Protein AF-0000000082404971 (afdb_homodimer)

Sequence (442 aa):
MTGYSRSLIGLATALAGLAGYVDALGFITLGGPFVSFMSGNMTQASVAFADGVWSTARVAGGIIVLFLLGIALGTVVTHFTERYSVRTRKVTVLAVVAGLLAIGSVMSSLDVTPGAISAMALAMGAVNSVFQRDGEVTIGVTYMTGALVKMGQRLTGAFLGGPKWAWLQHFGMCAGLIAGAVVGALVHRWIGLHALWPASAFTVLLIAVAWRVSPPAPAQVMTGYSRSLIGLATALAGLAGYVDALGFITLGGPFVSFMSGNMTQASVAFADGVWSTARVAGGIIVLFLLGIALGTVVTHFTERYSVRTRKVTVLAVVAGLLAIGSVMSSLDVTPGAISAMALAMGAVNSVFQRDGEVTIGVTYMTGALVKMGQRLTGAFLGGPKWAWLQHFGMCAGLIAGAVVGALVHRWIGLHALWPASAFTVLLIAVAWRVSPPAPAQV

Radius of gyration: 21.01 Å; Cα contacts (8 Å, |Δi|>4): 842; chains: 2; bounding box: 58×61×46 Å

InterPro domains:
  IPR010699 Protein of unknown function DUF1275 [PF06912] (11-208)

Solvent-accessible surface area (backbone atoms only — not comparable to full-atom values): 20348 Å² total; per-residue (Å²): 127,95,69,73,54,70,62,55,52,49,51,45,18,51,45,9,13,50,37,20,18,54,21,24,44,35,21,66,76,66,70,63,43,44,38,41,36,45,44,48,20,41,39,50,18,21,36,24,50,60,70,67,39,54,70,58,18,49,52,25,48,48,39,49,52,36,18,40,52,11,24,32,52,19,43,52,53,41,60,75,28,58,89,48,20,68,18,54,30,33,32,51,37,35,48,51,27,22,46,30,26,43,52,13,22,52,27,33,74,70,70,34,56,70,55,18,51,48,23,43,8,23,22,48,19,17,54,50,38,48,44,45,55,97,86,34,68,76,55,79,42,53,36,47,32,49,36,48,52,51,19,27,34,30,49,47,35,26,76,73,73,44,63,80,64,70,20,50,65,32,46,45,30,50,51,22,18,34,52,19,3,26,50,24,30,48,43,27,72,73,54,39,65,55,43,32,45,60,53,20,54,51,34,51,52,46,28,57,49,43,52,69,72,32,59,66,50,75,73,84,120,127,96,69,73,53,70,61,54,51,49,51,46,18,50,45,9,13,49,38,20,18,54,20,24,44,36,21,65,75,67,70,62,43,45,38,41,36,46,43,48,19,41,37,50,19,21,37,23,49,59,70,67,39,56,69,60,17,48,51,25,48,49,36,50,52,36,19,40,51,10,24,32,51,20,43,52,53,40,61,75,28,57,88,50,22,68,19,54,30,33,30,51,35,35,49,52,26,22,47,28,25,42,51,13,22,51,26,34,74,71,70,34,56,71,54,18,51,48,22,42,8,22,21,48,19,16,52,51,39,46,43,45,53,94,86,35,68,76,53,79,43,51,35,45,33,50,34,49,50,51,19,26,36,31,47,47,36,25,78,74,73,44,64,78,64,69,21,50,66,31,46,44,28,51,49,23,19,34,52,20,4,26,52,25,31,49,42,27,72,73,54,38,66,55,43,32,44,60,52,18,53,50,34,52,53,47,28,56,51,42,52,69,71,34,59,66,50,75,72,84,119

pLDDT: mean 93.31, std 9.89, range [32.16, 98.88]

Structure (mmCIF, N/CA/C/O backbone):
data_AF-0000000082404971-model_v1
#
loop_
_entity.id
_entity.type
_entity.pdbx_description
1 polymer 'DUF1275 domain-containing protein'
#
loop_
_atom_site.group_PDB
_atom_site.id
_atom_site.type_symbol
_atom_site.label_atom_id
_atom_site.label_alt_id
_atom_site.label_comp_id
_atom_site.label_asym_id
_atom_site.label_entity_id
_atom_site.label_seq_id
_atom_site.pdbx_PDB_ins_code
_atom_site.Cartn_x
_atom_site.Cartn_y
_atom_site.Cartn_z
_atom_site.occupancy
_atom_site.B_iso_or_equiv
_atom_site.auth_seq_id
_atom_site.auth_comp_id
_atom_site.auth_asym_id
_atom_site.auth_atom_id
_atom_site.pdbx_PDB_model_num
ATOM 1 N N . MET A 1 1 ? -1.658 16.641 18.047 1 32.16 1 MET A N 1
ATOM 2 C CA . MET A 1 1 ? -2.072 15.555 17.156 1 32.16 1 MET A CA 1
ATOM 3 C C . MET A 1 1 ? -3.398 14.961 17.609 1 32.16 1 MET A C 1
ATOM 5 O O . MET A 1 1 ? -3.504 14.453 18.734 1 32.16 1 MET A O 1
ATOM 9 N N . THR A 1 2 ? -4.512 15.5 17.438 1 44.06 2 THR A N 1
ATOM 10 C CA . THR A 1 2 ? -5.883 15.188 17.828 1 44.06 2 THR A CA 1
ATOM 11 C C . THR A 1 2 ? -6.16 13.695 17.656 1 44.06 2 THR A C 1
ATOM 13 O O . THR A 1 2 ? -6.234 13.195 16.531 1 44.06 2 THR A O 1
ATOM 16 N N . GLY A 1 3 ? -5.535 12.688 18.531 1 56.88 3 GLY A N 1
ATOM 17 C CA . GLY A 1 3 ? -5.402 11.266 18.812 1 56.88 3 GLY A CA 1
ATOM 18 C C . GLY A 1 3 ? -6.727 10.523 18.766 1 56.88 3 GLY A C 1
ATOM 19 O O . GLY A 1 3 ? -7.734 11.008 19.281 1 56.88 3 GLY A O 1
ATOM 20 N N . TYR A 1 4 ? -6.895 9.75 17.703 1 65.44 4 TYR A N 1
ATOM 21 C CA . TYR A 1 4 ? -8.062 8.875 17.688 1 65.44 4 TYR A CA 1
ATOM 22 C C . TYR A 1 4 ? -8.211 8.141 19.016 1 65.44 4 TYR A C 1
ATOM 24 O O . TYR A 1 4 ? -7.211 7.828 19.672 1 65.44 4 TYR A O 1
ATOM 32 N N . SER A 1 5 ? -9.492 8.133 19.516 1 81.5 5 SER A N 1
ATOM 33 C CA . SER A 1 5 ? -9.789 7.324 20.688 1 81.5 5 SER A CA 1
ATOM 34 C C . SER A 1 5 ? -9.352 5.879 20.484 1 81.5 5 SER A C 1
ATOM 36 O O . SER A 1 5 ? -9.156 5.434 19.359 1 81.5 5 SER A O 1
ATOM 38 N N . ARG A 1 6 ? -9.016 5.27 21.516 1 86.94 6 ARG A N 1
ATOM 39 C CA . ARG A 1 6 ? -8.609 3.867 21.516 1 86.94 6 ARG A CA 1
ATOM 40 C C . ARG A 1 6 ? -9.633 3.01 20.781 1 86.94 6 ARG A C 1
ATOM 42 O O . ARG A 1 6 ? -9.273 2.057 20.078 1 86.94 6 ARG A O 1
ATOM 49 N N . SER A 1 7 ? -10.852 3.422 20.875 1 89.31 7 SER A N 1
ATOM 50 C CA . SER A 1 7 ? -11.922 2.66 20.25 1 89.31 7 SER A CA 1
ATOM 51 C C . SER A 1 7 ? -11.883 2.791 18.719 1 89.31 7 SER A C 1
ATOM 53 O O . SER A 1 7 ? -12.164 1.829 18 1 89.31 7 SER A O 1
ATOM 55 N N . LEU A 1 8 ? -11.5 3.928 18.219 1 89.38 8 LEU A N 1
ATOM 56 C CA . LEU A 1 8 ? -11.422 4.145 16.766 1 89.38 8 LEU A CA 1
ATOM 57 C C . LEU A 1 8 ? -10.227 3.404 16.172 1 89.38 8 LEU A C 1
ATOM 59 O O . LEU A 1 8 ? -10.305 2.879 15.062 1 89.38 8 LEU A O 1
ATOM 63 N N . ILE A 1 9 ? -9.195 3.293 16.984 1 91.56 9 ILE A N 1
ATOM 64 C CA . ILE A 1 9 ? -8.023 2.547 16.547 1 91.56 9 ILE A CA 1
ATOM 65 C C . ILE A 1 9 ? -8.344 1.056 16.5 1 91.56 9 ILE A C 1
ATOM 67 O O . ILE A 1 9 ? -7.879 0.341 15.617 1 91.56 9 ILE A O 1
ATOM 71 N N . GLY A 1 10 ? -9.133 0.661 17.484 1 94.81 10 GLY A N 1
ATOM 72 C CA . GLY A 1 10 ? -9.609 -0.712 17.453 1 94.81 10 GLY A CA 1
ATOM 73 C C . GLY A 1 10 ? -10.422 -1.039 16.219 1 94.81 10 GLY A C 1
ATOM 74 O O . GLY A 1 10 ? -10.25 -2.102 15.617 1 94.81 10 GLY A O 1
ATOM 75 N N . LEU A 1 11 ? -11.312 -0.12 15.867 1 95.44 11 LEU A N 1
ATOM 76 C CA . LEU A 1 11 ? -12.117 -0.294 14.664 1 95.44 11 LEU A CA 1
ATOM 77 C C . LEU A 1 11 ? -11.234 -0.338 13.422 1 95.44 11 LEU A C 1
ATOM 79 O O . LEU A 1 11 ? -11.445 -1.168 12.531 1 95.44 11 LEU A O 1
ATOM 83 N N . ALA A 1 12 ? -10.25 0.542 13.391 1 95.56 12 ALA A N 1
ATOM 84 C CA . ALA A 1 12 ? -9.312 0.569 12.266 1 95.56 12 ALA A CA 1
ATOM 85 C C . ALA A 1 12 ? -8.539 -0.743 12.164 1 95.56 12 ALA A C 1
ATOM 87 O O . ALA A 1 12 ? -8.359 -1.28 11.07 1 95.56 12 ALA A O 1
ATOM 88 N N . THR A 1 13 ? -8.109 -1.257 13.289 1 96.88 13 THR A N 1
ATOM 89 C CA . THR A 1 13 ? -7.375 -2.518 13.344 1 96.88 13 THR A CA 1
ATOM 90 C C . THR A 1 13 ? -8.258 -3.672 12.875 1 96.88 13 THR A C 1
ATOM 92 O O . THR A 1 13 ? -7.805 -4.539 12.117 1 96.88 13 THR A O 1
ATOM 95 N N . ALA A 1 14 ? -9.477 -3.662 13.297 1 97.75 14 ALA A N 1
ATOM 96 C CA . ALA A 1 14 ? -10.43 -4.691 12.875 1 97.75 14 ALA A CA 1
ATOM 97 C C . ALA A 1 14 ? -10.688 -4.617 11.375 1 97.75 14 ALA A C 1
ATOM 99 O O . ALA A 1 14 ? -10.812 -5.648 10.711 1 97.75 14 ALA A O 1
ATOM 100 N N . LEU A 1 15 ? -10.781 -3.438 10.852 1 97.81 15 LEU A N 1
ATOM 101 C CA . LEU A 1 15 ? -10.992 -3.254 9.422 1 97.81 15 LEU A CA 1
ATOM 102 C C . LEU A 1 15 ? -9.766 -3.699 8.633 1 97.81 15 LEU A C 1
ATOM 104 O O . LEU A 1 15 ? -9.898 -4.262 7.539 1 97.81 15 LEU A O 1
ATOM 108 N N . ALA A 1 16 ? -8.586 -3.436 9.164 1 97.44 16 ALA A N 1
ATOM 109 C CA . ALA A 1 16 ? -7.363 -3.961 8.555 1 97.44 16 ALA A CA 1
ATOM 110 C C . ALA A 1 16 ? -7.387 -5.488 8.516 1 97.44 16 ALA A C 1
ATOM 112 O O . ALA A 1 16 ? -6.949 -6.094 7.531 1 97.44 16 ALA A O 1
ATOM 113 N N . GLY A 1 17 ? -7.824 -6.051 9.609 1 98.25 17 GLY A N 1
ATOM 114 C CA . GLY A 1 17 ? -7.992 -7.496 9.648 1 98.25 17 GLY A CA 1
ATOM 115 C C . GLY A 1 17 ? -8.953 -8.008 8.594 1 98.25 17 GLY A C 1
ATOM 116 O O . GLY A 1 17 ? -8.703 -9.031 7.957 1 98.25 17 GLY A O 1
ATOM 117 N N . LEU A 1 18 ? -10.102 -7.316 8.461 1 98.56 18 LEU A N 1
ATOM 118 C CA . LEU A 1 18 ? -11.062 -7.664 7.418 1 98.56 18 LEU A CA 1
ATOM 119 C C . LEU A 1 18 ? -10.414 -7.605 6.039 1 98.56 18 LEU A C 1
ATOM 121 O O . LEU A 1 18 ? -10.633 -8.492 5.207 1 98.56 18 LEU A O 1
ATOM 125 N N . ALA A 1 19 ? -9.672 -6.531 5.789 1 98 19 ALA A N 1
ATOM 126 C CA . ALA A 1 19 ? -8.977 -6.375 4.512 1 98 19 ALA A CA 1
ATOM 127 C C . ALA A 1 19 ? -8.023 -7.539 4.266 1 98 19 ALA A C 1
ATOM 129 O O . ALA A 1 19 ? -7.969 -8.086 3.16 1 98 19 ALA A O 1
ATOM 130 N N . GLY A 1 20 ? -7.234 -7.922 5.309 1 98.06 20 GLY A N 1
ATOM 131 C CA . GLY A 1 20 ? -6.355 -9.07 5.195 1 98.06 20 GLY A CA 1
ATOM 132 C C . GLY A 1 20 ? -7.094 -10.367 4.918 1 98.06 20 GLY A C 1
ATOM 133 O O . GLY A 1 20 ? -6.68 -11.156 4.066 1 98.06 20 GLY A O 1
ATOM 134 N N . TYR A 1 21 ? -8.203 -10.562 5.641 1 98.62 21 TYR A N 1
ATOM 135 C CA . TYR A 1 21 ? -9.039 -11.75 5.48 1 98.62 21 TYR A CA 1
ATOM 136 C C . TYR A 1 21 ? -9.547 -11.867 4.047 1 98.62 21 TYR A C 1
ATOM 138 O O . TYR A 1 21 ? -9.383 -12.914 3.41 1 98.62 21 TYR A O 1
ATOM 146 N N . VAL A 1 22 ? -10.125 -10.828 3.547 1 98.56 22 VAL A N 1
ATOM 147 C CA . VAL A 1 22 ? -10.727 -10.82 2.215 1 98.56 22 VAL A CA 1
ATOM 148 C C . VAL A 1 22 ? -9.633 -10.914 1.155 1 98.56 22 VAL A C 1
ATOM 150 O O . VAL A 1 22 ? -9.812 -11.57 0.126 1 98.56 22 VAL A O 1
ATOM 153 N N . ASP A 1 23 ? -8.539 -10.281 1.446 1 98.06 23 ASP A N 1
ATOM 154 C CA . ASP A 1 23 ? -7.438 -10.32 0.488 1 98.06 23 ASP A CA 1
ATOM 155 C C . ASP A 1 23 ? -6.879 -11.734 0.348 1 98.06 23 ASP A C 1
ATOM 157 O O . ASP A 1 23 ? -6.527 -12.164 -0.753 1 98.06 23 ASP A O 1
ATOM 161 N N . ALA A 1 24 ? -6.703 -12.43 1.451 1 98.06 24 ALA A N 1
ATOM 162 C CA . ALA A 1 24 ? -6.238 -13.812 1.411 1 98.06 24 ALA A CA 1
ATOM 163 C C . ALA A 1 24 ? -7.164 -14.672 0.556 1 98.06 24 ALA A C 1
ATOM 165 O O . ALA A 1 24 ? -6.695 -15.516 -0.218 1 98.06 24 ALA A O 1
ATOM 166 N N . LEU A 1 25 ? -8.492 -14.484 0.701 1 98.31 25 LEU A N 1
ATOM 167 C CA . LEU A 1 25 ? -9.461 -15.227 -0.104 1 98.31 25 LEU A CA 1
ATOM 168 C C . LEU A 1 25 ? -9.242 -14.969 -1.591 1 98.31 25 LEU A C 1
ATOM 170 O O . LEU A 1 25 ? -9.219 -15.906 -2.393 1 98.31 25 LEU A O 1
ATOM 174 N N . GLY A 1 26 ? -9.125 -13.664 -1.923 1 97.38 26 GLY A N 1
ATOM 175 C CA . GLY A 1 26 ? -8.883 -13.305 -3.311 1 97.38 26 GLY A CA 1
ATOM 176 C C . GLY A 1 26 ? -7.57 -13.844 -3.844 1 97.38 26 GLY A C 1
ATOM 177 O O . GLY A 1 26 ? -7.523 -14.398 -4.941 1 97.38 26 GLY A O 1
ATOM 178 N N . PHE A 1 27 ? -6.539 -13.734 -3.096 1 96.94 27 PHE A N 1
ATOM 179 C CA . PHE A 1 27 ? -5.199 -14.156 -3.479 1 96.94 27 PHE A CA 1
ATOM 180 C C . PHE A 1 27 ? -5.168 -15.648 -3.783 1 96.94 27 PHE A C 1
ATOM 182 O O . PHE A 1 27 ? -4.602 -16.078 -4.793 1 96.94 27 PHE A O 1
ATOM 189 N N . ILE A 1 28 ? -5.734 -16.469 -2.961 1 96.94 28 ILE A N 1
ATOM 190 C CA . ILE A 1 28 ? -5.758 -17.906 -3.141 1 96.94 28 ILE A CA 1
ATOM 191 C C . ILE A 1 28 ? -6.613 -18.266 -4.355 1 96.94 28 ILE A C 1
ATOM 193 O O . ILE A 1 28 ? -6.195 -19.047 -5.211 1 96.94 28 ILE A O 1
ATOM 197 N N . THR A 1 29 ? -7.801 -17.625 -4.461 1 96.31 29 THR A N 1
ATOM 198 C CA . THR A 1 29 ? -8.773 -17.953 -5.5 1 96.31 29 THR A CA 1
ATOM 199 C C . THR A 1 29 ? -8.242 -17.578 -6.875 1 96.31 29 THR A C 1
ATOM 201 O O . THR A 1 29 ? -8.438 -18.297 -7.848 1 96.31 29 THR A O 1
ATOM 204 N N . LEU A 1 30 ? -7.523 -16.453 -6.965 1 94.88 30 LEU A N 1
ATOM 205 C CA . LEU A 1 30 ? -7.07 -15.914 -8.25 1 94.88 30 LEU A CA 1
ATOM 206 C C . LEU A 1 30 ? -5.676 -16.422 -8.586 1 94.88 30 LEU A C 1
ATOM 208 O O . LEU A 1 30 ? -5.238 -16.344 -9.734 1 94.88 30 LEU A O 1
ATOM 212 N N . GLY A 1 31 ? -4.957 -16.938 -7.617 1 92.94 31 GLY A N 1
ATOM 213 C CA . GLY A 1 31 ? -3.621 -17.469 -7.828 1 92.94 31 GLY A CA 1
ATOM 214 C C . GLY A 1 31 ? -2.557 -16.391 -7.91 1 92.94 31 GLY A C 1
ATOM 215 O O . GLY A 1 31 ? -1.598 -16.516 -8.672 1 92.94 31 GLY A O 1
ATOM 216 N N . GLY A 1 32 ? -2.791 -15.25 -7.145 1 92.19 32 GLY A N 1
ATOM 217 C CA . GLY A 1 32 ? -1.734 -14.25 -7.18 1 92.19 32 GLY A CA 1
ATOM 218 C C . GLY A 1 32 ? -2.238 -12.836 -6.945 1 92.19 32 GLY A C 1
ATOM 219 O O . GLY A 1 32 ? -1.827 -12.18 -5.988 1 92.19 32 GLY A O 1
ATOM 220 N N . PRO A 1 33 ? -3.18 -12.367 -7.805 1 94.31 33 PRO A N 1
ATOM 221 C CA . PRO A 1 33 ? -3.678 -10.992 -7.664 1 94.31 33 PRO A CA 1
ATOM 222 C C . PRO A 1 33 ? -4.371 -10.75 -6.328 1 94.31 33 PRO A C 1
ATOM 224 O O . PRO A 1 33 ? -4.906 -11.688 -5.727 1 94.31 33 PRO A O 1
ATOM 227 N N . PHE A 1 34 ? -4.316 -9.516 -5.898 1 96.06 34 PHE A N 1
ATOM 228 C CA . PHE A 1 34 ? -4.898 -9.102 -4.629 1 96.06 34 PHE A CA 1
ATOM 229 C C . PHE A 1 34 ? -6.207 -8.359 -4.852 1 96.06 34 PHE A C 1
ATOM 231 O O . PHE A 1 34 ? -6.406 -7.738 -5.898 1 96.06 34 PHE A O 1
ATOM 238 N N . VAL A 1 35 ? -7.086 -8.391 -3.855 1 96.38 35 VAL A N 1
ATOM 239 C CA . VAL A 1 35 ? -8.352 -7.68 -4.039 1 96.38 35 VAL A CA 1
ATOM 240 C C . VAL A 1 35 ? -8.344 -6.398 -3.209 1 96.38 35 VAL A C 1
ATOM 242 O O . VAL A 1 35 ? -9.195 -5.523 -3.406 1 96.38 35 VAL A O 1
ATOM 245 N N . SER A 1 36 ? -7.359 -6.262 -2.309 1 93.94 36 SER A N 1
ATOM 246 C CA . SER A 1 36 ? -7.336 -5.074 -1.458 1 93.94 36 SER A CA 1
ATOM 247 C C . SER A 1 36 ? -6.02 -4.32 -1.598 1 93.94 36 SER A C 1
ATOM 249 O O . SER A 1 36 ? -5.926 -3.15 -1.223 1 93.94 36 SER A O 1
ATOM 251 N N . PHE A 1 37 ? -4.969 -4.902 -2.086 1 92.56 37 PHE A N 1
ATOM 252 C CA . PHE A 1 37 ? -3.652 -4.281 -2.191 1 92.56 37 PHE A CA 1
ATOM 253 C C . PHE A 1 37 ? -3.277 -4.055 -3.65 1 92.56 37 PHE A C 1
ATOM 255 O O . PHE A 1 37 ? -2.795 -4.969 -4.324 1 92.56 37 PHE A O 1
ATOM 262 N N . MET A 1 38 ? -3.307 -2.791 -4.031 1 95.56 38 MET A N 1
ATOM 263 C CA . MET A 1 38 ? -3.26 -2.457 -5.449 1 95.56 38 MET A CA 1
ATOM 264 C C . MET A 1 38 ? -1.824 -2.227 -5.91 1 95.56 38 MET A C 1
ATOM 266 O O . MET A 1 38 ? -1.507 -2.412 -7.086 1 95.56 38 MET A O 1
ATOM 270 N N . SER A 1 39 ? -0.933 -1.875 -4.977 1 94.88 39 SER A N 1
ATOM 271 C CA . SER A 1 39 ? 0.465 -1.706 -5.363 1 94.88 39 SER A CA 1
ATOM 272 C C . SER A 1 39 ? 1.036 -2.994 -5.945 1 94.88 39 SER A C 1
ATOM 274 O O . SER A 1 39 ? 1.682 -2.975 -6.996 1 94.88 39 SER A O 1
ATOM 276 N N . GLY A 1 40 ? 0.748 -4.066 -5.285 1 93.5 40 GLY A N 1
ATOM 277 C CA . GLY A 1 40 ? 1.164 -5.363 -5.801 1 93.5 40 GLY A CA 1
ATOM 278 C C . GLY A 1 40 ? 0.546 -5.695 -7.148 1 93.5 40 GLY A C 1
ATOM 279 O O . GLY A 1 40 ? 1.226 -6.215 -8.039 1 93.5 40 GLY A O 1
ATOM 280 N N . ASN A 1 41 ? -0.76 -5.375 -7.301 1 96.62 41 ASN A N 1
ATOM 281 C CA . ASN A 1 41 ? -1.438 -5.629 -8.562 1 96.62 41 ASN A CA 1
ATOM 282 C C . ASN A 1 41 ? -0.819 -4.82 -9.703 1 96.62 41 ASN A C 1
ATOM 284 O O . ASN A 1 41 ? -0.761 -5.289 -10.844 1 96.62 41 ASN A O 1
ATOM 288 N N . MET A 1 42 ? -0.419 -3.6 -9.359 1 96.75 42 MET A N 1
ATOM 289 C CA . MET A 1 42 ? 0.212 -2.768 -10.375 1 96.75 42 MET A CA 1
ATOM 290 C C . MET A 1 42 ? 1.517 -3.393 -10.859 1 96.75 42 MET A C 1
ATOM 292 O O . MET A 1 42 ? 1.769 -3.465 -12.062 1 96.75 42 MET A O 1
ATOM 296 N N . THR A 1 43 ? 2.299 -3.846 -9.93 1 96.38 43 THR A N 1
ATOM 297 C CA . THR A 1 43 ? 3.547 -4.508 -10.297 1 96.38 43 THR A CA 1
ATOM 298 C C . THR A 1 43 ? 3.27 -5.793 -11.07 1 96.38 43 THR A C 1
ATOM 300 O O . THR A 1 43 ? 3.881 -6.043 -12.109 1 96.38 43 THR A O 1
ATOM 303 N N . GLN A 1 44 ? 2.33 -6.617 -10.57 1 95.81 44 GLN A N 1
ATOM 304 C CA . GLN A 1 44 ? 2.004 -7.887 -11.211 1 95.81 44 GLN A CA 1
ATOM 305 C C . GLN A 1 44 ? 1.477 -7.668 -12.625 1 95.81 44 GLN A C 1
ATOM 307 O O . GLN A 1 44 ? 1.876 -8.367 -13.562 1 95.81 44 GLN A O 1
ATOM 312 N N . ALA A 1 45 ? 0.588 -6.754 -12.75 1 96.56 45 ALA A N 1
ATOM 313 C CA . ALA A 1 45 ? 0.04 -6.449 -14.07 1 96.56 45 ALA A CA 1
ATOM 314 C C . ALA A 1 45 ? 1.133 -5.973 -15.023 1 96.56 45 ALA A C 1
ATOM 316 O O . ALA A 1 45 ? 1.135 -6.328 -16.203 1 96.56 45 ALA A O 1
ATOM 317 N N . SER A 1 46 ? 2.014 -5.121 -14.57 1 97.75 46 SER A N 1
ATOM 318 C CA . SER A 1 46 ? 3.1 -4.582 -15.383 1 97.75 46 SER A CA 1
ATOM 319 C C . SER A 1 46 ? 4.035 -5.688 -15.859 1 97.75 46 SER A C 1
ATOM 321 O O . SER A 1 46 ? 4.402 -5.73 -17.031 1 97.75 46 SER A O 1
ATOM 323 N N . VAL A 1 47 ? 4.41 -6.594 -14.938 1 96.56 47 VAL A N 1
ATOM 324 C CA . VAL A 1 47 ? 5.305 -7.695 -15.281 1 96.56 47 VAL A CA 1
ATOM 325 C C . VAL A 1 47 ? 4.613 -8.633 -16.266 1 96.56 47 VAL A C 1
ATOM 327 O O . VAL A 1 47 ? 5.219 -9.062 -17.25 1 96.56 47 VAL A O 1
ATOM 330 N N . ALA A 1 48 ? 3.316 -8.961 -15.977 1 96.38 48 ALA A N 1
ATOM 331 C CA . ALA A 1 48 ? 2.549 -9.812 -16.891 1 96.38 48 ALA A CA 1
ATOM 332 C C . ALA A 1 48 ? 2.441 -9.18 -18.266 1 96.38 48 ALA A C 1
ATOM 334 O O . ALA A 1 48 ? 2.561 -9.867 -19.281 1 96.38 48 ALA A O 1
ATOM 335 N N . PHE A 1 49 ? 2.223 -7.883 -18.266 1 95.5 49 PHE A N 1
ATOM 336 C CA . PHE A 1 49 ? 2.15 -7.145 -19.516 1 95.5 49 PHE A CA 1
ATOM 337 C C . PHE A 1 49 ? 3.471 -7.23 -20.281 1 95.5 49 PHE A C 1
ATOM 339 O O . PHE A 1 49 ? 3.488 -7.531 -21.469 1 95.5 49 PHE A O 1
ATOM 346 N N . ALA A 1 50 ? 4.547 -7.035 -19.641 1 95.75 50 ALA A N 1
ATOM 347 C CA . ALA A 1 50 ? 5.875 -7.098 -20.25 1 95.75 50 ALA A CA 1
ATOM 348 C C . ALA A 1 50 ? 6.172 -8.5 -20.781 1 95.75 50 ALA A C 1
ATOM 350 O O . ALA A 1 50 ? 6.859 -8.664 -21.781 1 95.75 50 ALA A O 1
ATOM 351 N N . ASP A 1 51 ? 5.578 -9.531 -20.109 1 94.5 51 ASP A N 1
ATOM 352 C CA . ASP A 1 51 ? 5.832 -10.922 -20.469 1 94.5 51 ASP A CA 1
ATOM 353 C C . ASP A 1 51 ? 4.836 -11.406 -21.516 1 94.5 51 ASP A C 1
ATOM 355 O O . ASP A 1 51 ? 4.945 -12.531 -22.016 1 94.5 51 ASP A O 1
ATOM 359 N N . GLY A 1 52 ? 3.824 -10.609 -21.812 1 93.31 52 GLY A N 1
ATOM 360 C CA . GLY A 1 52 ? 2.826 -10.992 -22.797 1 93.31 52 GLY A CA 1
ATOM 361 C C . GLY A 1 52 ? 1.76 -11.914 -22.25 1 93.31 52 GLY A C 1
ATOM 362 O O . GLY A 1 52 ? 1.072 -12.602 -23 1 93.31 52 GLY A O 1
ATOM 363 N N . VAL A 1 53 ? 1.788 -12.055 -20.938 1 92.88 53 VAL A N 1
ATOM 364 C CA . VAL A 1 53 ? 0.76 -12.875 -20.297 1 92.88 53 VAL A CA 1
ATOM 365 C C . VAL A 1 53 ? -0.495 -12.039 -20.062 1 92.88 53 VAL A C 1
ATOM 367 O O . VAL A 1 53 ? -0.755 -11.602 -18.938 1 92.88 53 VAL A O 1
ATOM 370 N N . TRP A 1 54 ? -1.348 -11.945 -20.969 1 92.88 54 TRP A N 1
ATOM 371 C CA . TRP A 1 54 ? -2.461 -11.008 -21.031 1 92.88 54 TRP A CA 1
ATOM 372 C C . TRP A 1 54 ? -3.539 -11.383 -20.016 1 92.88 54 TRP A C 1
ATOM 374 O O . TRP A 1 54 ? -4.219 -10.508 -19.469 1 92.88 54 TRP A O 1
ATOM 384 N N . SER A 1 55 ? -3.746 -12.625 -19.797 1 91.69 55 SER A N 1
ATOM 385 C CA . SER A 1 55 ? -4.777 -13.078 -18.875 1 91.69 55 SER A CA 1
ATOM 386 C C . SER A 1 55 ? -4.527 -12.539 -17.469 1 91.69 55 SER A C 1
ATOM 388 O O . SER A 1 55 ? -5.422 -11.961 -16.844 1 91.69 55 SER A O 1
ATOM 390 N N . THR A 1 56 ? -3.248 -12.672 -17.047 1 89.5 56 THR A N 1
ATOM 391 C CA . THR A 1 56 ? -2.885 -12.188 -15.711 1 89.5 56 THR A CA 1
ATOM 392 C C . THR A 1 56 ? -2.965 -10.672 -15.648 1 89.5 56 THR A C 1
ATOM 394 O O . THR A 1 56 ? -3.457 -10.109 -14.664 1 89.5 56 THR A O 1
ATOM 397 N N . ALA A 1 57 ? -2.51 -10.023 -16.656 1 94.25 57 ALA A N 1
ATOM 398 C CA . ALA A 1 57 ? -2.535 -8.562 -16.703 1 94.25 57 ALA A CA 1
ATOM 399 C C . ALA A 1 57 ? -3.967 -8.039 -16.641 1 94.25 57 ALA A C 1
ATOM 401 O O . ALA A 1 57 ? -4.25 -7.07 -15.938 1 94.25 57 ALA A O 1
ATOM 402 N N . ARG A 1 58 ? -4.84 -8.695 -17.312 1 94.81 58 ARG A N 1
ATOM 403 C CA . ARG A 1 58 ? -6.234 -8.273 -17.359 1 94.81 58 ARG A CA 1
ATOM 404 C C . ARG A 1 58 ? -6.926 -8.461 -16.016 1 94.81 58 ARG A C 1
ATOM 406 O O . ARG A 1 58 ? -7.738 -7.633 -15.609 1 94.81 58 ARG A O 1
ATOM 413 N N . VAL A 1 59 ? -6.625 -9.562 -15.398 1 95.69 59 VAL A N 1
ATOM 414 C CA . VAL A 1 59 ? -7.262 -9.844 -14.117 1 95.69 59 VAL A CA 1
ATOM 415 C C . VAL A 1 59 ? -6.809 -8.82 -13.086 1 95.69 59 VAL A C 1
ATOM 417 O O . VAL A 1 59 ? -7.633 -8.172 -12.43 1 95.69 59 VAL A O 1
ATOM 420 N N . ALA A 1 60 ? -5.504 -8.633 -12.992 1 96.06 60 ALA A N 1
ATOM 421 C CA . ALA A 1 60 ? -4.969 -7.652 -12.047 1 96.06 60 ALA A CA 1
ATOM 422 C C . ALA A 1 60 ? -5.461 -6.246 -12.375 1 96.06 60 ALA A C 1
ATOM 424 O O . ALA A 1 60 ? -5.871 -5.504 -11.484 1 96.06 60 ALA A O 1
ATOM 425 N N . GLY A 1 61 ? -5.414 -5.93 -13.664 1 96.62 61 GLY A N 1
ATOM 426 C CA . GLY A 1 61 ? -5.922 -4.637 -14.102 1 96.62 61 GLY A CA 1
ATOM 427 C C . GLY A 1 61 ? -7.398 -4.449 -13.805 1 96.62 61 GLY A C 1
ATOM 428 O O . GLY A 1 61 ? -7.824 -3.361 -13.414 1 96.62 61 GLY A O 1
ATOM 429 N N . GLY A 1 62 ? -8.18 -5.496 -14.047 1 97.5 62 GLY A N 1
ATOM 430 C CA . GLY A 1 62 ? -9.602 -5.449 -13.758 1 97.5 62 GLY A CA 1
ATOM 431 C C . GLY A 1 62 ? -9.914 -5.223 -12.289 1 97.5 62 GLY A C 1
ATOM 432 O O . GLY A 1 62 ? -10.836 -4.473 -11.953 1 97.5 62 GLY A O 1
ATOM 433 N N . ILE A 1 63 ? -9.148 -5.812 -11.438 1 98 63 ILE A N 1
ATOM 434 C CA . ILE A 1 63 ? -9.344 -5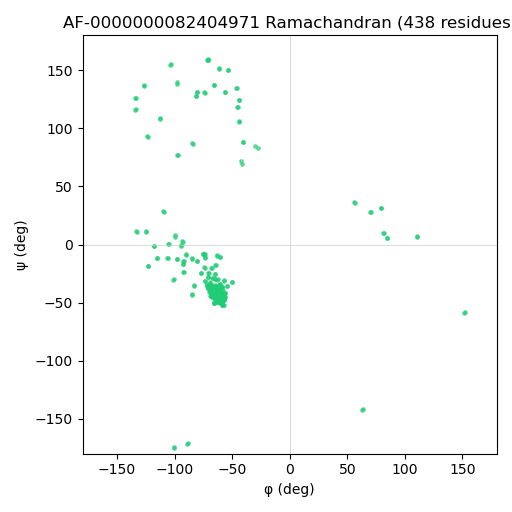.652 -10 1 98 63 ILE A CA 1
ATOM 435 C C . ILE A 1 63 ? -9.062 -4.207 -9.594 1 98 63 ILE A C 1
ATOM 437 O O . ILE A 1 63 ? -9.766 -3.641 -8.758 1 98 63 ILE A O 1
ATOM 441 N N . ILE A 1 64 ? -8.023 -3.598 -10.219 1 98 64 ILE A N 1
ATOM 442 C CA . ILE A 1 64 ? -7.688 -2.207 -9.938 1 98 64 ILE A CA 1
ATOM 443 C C . ILE A 1 64 ? -8.867 -1.306 -10.297 1 98 64 ILE A C 1
ATOM 445 O O . ILE A 1 64 ? -9.242 -0.421 -9.523 1 98 64 ILE A O 1
ATOM 449 N N . VAL A 1 65 ? -9.469 -1.558 -11.438 1 98.06 65 VAL A N 1
ATOM 450 C CA . VAL A 1 65 ? -10.602 -0.761 -11.898 1 98.06 65 VAL A CA 1
ATOM 451 C C . VAL A 1 65 ? -11.789 -0.952 -10.945 1 98.06 65 VAL A C 1
ATOM 453 O O . VAL A 1 65 ? -12.445 0.017 -10.562 1 98.06 65 VAL A O 1
ATOM 456 N N . LEU A 1 66 ? -12.109 -2.199 -10.57 1 98.56 66 LEU A N 1
ATOM 457 C CA . LEU A 1 66 ? -13.203 -2.486 -9.648 1 98.56 66 LEU A CA 1
ATOM 458 C C . LEU A 1 66 ? -12.961 -1.833 -8.289 1 98.56 66 LEU A C 1
ATOM 460 O O . LEU A 1 66 ? -13.883 -1.294 -7.68 1 98.56 66 LEU A O 1
ATOM 464 N N . PHE A 1 67 ? -11.758 -1.887 -7.824 1 98.56 67 PHE A N 1
ATOM 465 C CA . PHE A 1 67 ? -11.367 -1.216 -6.594 1 98.56 67 PHE A CA 1
ATOM 466 C C . PHE A 1 67 ? -11.633 0.281 -6.68 1 98.56 67 PHE A C 1
ATOM 468 O O . PHE A 1 67 ? -12.195 0.871 -5.754 1 98.56 67 PHE A O 1
ATOM 475 N N . LEU A 1 68 ? -11.25 0.9 -7.785 1 98.12 68 LEU A N 1
ATOM 476 C CA . LEU A 1 68 ? -11.477 2.322 -8.008 1 98.12 68 LEU A CA 1
ATOM 477 C C . LEU A 1 68 ? -12.969 2.641 -8 1 98.12 68 LEU A C 1
ATOM 479 O O . LEU A 1 68 ? -13.391 3.662 -7.457 1 98.12 68 LEU A O 1
ATOM 483 N N . LEU A 1 69 ? -13.711 1.787 -8.633 1 98.5 69 LEU A N 1
ATOM 484 C CA . LEU A 1 69 ? -15.164 1.963 -8.617 1 98.5 69 LEU A CA 1
ATOM 485 C C . LEU A 1 69 ? -15.711 1.839 -7.199 1 98.5 69 LEU A C 1
ATOM 487 O O . LEU A 1 69 ? -16.672 2.521 -6.84 1 98.5 69 LEU A O 1
ATOM 491 N N . GLY A 1 70 ? -15.148 0.943 -6.406 1 98.62 70 GLY A N 1
ATOM 492 C CA . GLY A 1 70 ? -15.5 0.855 -4.996 1 98.62 70 GLY A CA 1
ATOM 493 C C . GLY A 1 70 ? -15.188 2.125 -4.227 1 98.62 70 GLY A C 1
ATOM 494 O O . GLY A 1 70 ? -15.984 2.564 -3.395 1 98.62 70 GLY A O 1
ATOM 495 N N . ILE A 1 71 ? -14.016 2.672 -4.516 1 97.75 71 ILE A N 1
ATOM 496 C CA . ILE A 1 71 ? -13.648 3.945 -3.904 1 97.75 71 ILE A CA 1
ATOM 497 C C . ILE A 1 71 ? -14.68 5.008 -4.27 1 97.75 71 ILE A C 1
ATOM 499 O O . ILE A 1 71 ? -15.125 5.773 -3.41 1 97.75 71 ILE A O 1
ATOM 503 N N . ALA A 1 72 ? -15.031 5.039 -5.551 1 97.69 72 ALA A N 1
ATOM 504 C CA . ALA A 1 72 ? -16.031 6 -6.008 1 97.69 72 ALA A CA 1
ATOM 505 C C . ALA A 1 72 ? -17.344 5.816 -5.266 1 97.69 72 ALA A C 1
ATOM 507 O O . ALA A 1 72 ? -17.953 6.793 -4.812 1 97.69 72 ALA A O 1
ATOM 508 N N . LEU A 1 73 ? -17.766 4.625 -5.148 1 98.06 73 LEU A N 1
ATOM 509 C CA . LEU A 1 73 ? -19 4.312 -4.441 1 98.06 73 LEU A CA 1
ATOM 510 C C . LEU A 1 73 ? -18.938 4.789 -2.996 1 98.06 73 LEU A C 1
ATOM 512 O O . LEU A 1 73 ? -19.859 5.461 -2.521 1 98.06 73 LEU A O 1
ATOM 516 N N . GLY A 1 74 ? -17.859 4.453 -2.277 1 97.56 74 GLY A N 1
ATOM 517 C CA . GLY A 1 74 ? -17.703 4.91 -0.908 1 97.56 74 GLY A CA 1
ATOM 518 C C . GLY A 1 74 ? -17.672 6.422 -0.784 1 97.56 74 GLY A C 1
ATOM 519 O O . GLY A 1 74 ? -18.25 6.988 0.141 1 97.56 74 GLY A O 1
ATOM 520 N N . THR A 1 75 ? -17 7.027 -1.72 1 96.38 75 THR A N 1
ATOM 521 C CA . THR A 1 75 ? -16.875 8.484 -1.718 1 96.38 75 THR A CA 1
ATOM 522 C C . THR A 1 75 ? -18.234 9.133 -1.941 1 96.38 75 THR A C 1
ATOM 524 O O . THR A 1 75 ? -18.578 10.117 -1.281 1 96.38 75 THR A O 1
ATOM 527 N N . VAL A 1 76 ? -19.031 8.656 -2.848 1 96.56 76 VAL A N 1
ATOM 528 C CA . VAL A 1 76 ? -20.359 9.172 -3.125 1 96.56 76 VAL A CA 1
ATOM 529 C C . VAL A 1 76 ? -21.25 9 -1.895 1 96.56 76 VAL A C 1
ATOM 531 O O . VAL A 1 76 ? -21.984 9.914 -1.518 1 96.56 76 VAL A O 1
ATOM 534 N N . VAL A 1 77 ? -21.172 7.859 -1.249 1 96.44 77 VAL A N 1
ATOM 535 C CA . VAL A 1 77 ? -21.953 7.59 -0.046 1 96.44 77 VAL A CA 1
ATOM 536 C C . VAL A 1 77 ? -21.594 8.594 1.046 1 96.44 77 VAL A C 1
ATOM 538 O O . VAL A 1 77 ? -22.469 9.164 1.691 1 96.44 77 VAL A O 1
ATOM 541 N N . THR A 1 78 ? -20.312 8.766 1.22 1 94.25 78 THR A N 1
ATOM 542 C CA . THR A 1 78 ? -19.859 9.703 2.238 1 94.25 78 THR A CA 1
ATOM 543 C C . THR A 1 78 ? -20.281 11.125 1.904 1 94.25 78 THR A C 1
ATOM 545 O O . THR A 1 78 ? -20.625 11.906 2.799 1 94.25 78 THR A O 1
ATOM 548 N N . HIS A 1 79 ? -20.281 11.461 0.626 1 91.62 79 HIS A N 1
ATOM 549 C CA . HIS A 1 79 ? -20.688 12.789 0.181 1 91.62 79 HIS A CA 1
ATOM 550 C C . HIS A 1 79 ? -22.141 13.07 0.544 1 91.62 79 HIS A C 1
ATOM 552 O O . HIS A 1 79 ? -22.453 14.125 1.099 1 91.62 79 HIS A O 1
ATOM 558 N N . PHE A 1 80 ? -22.969 12.133 0.382 1 92.31 80 PHE A N 1
ATOM 559 C CA . PHE A 1 80 ? -24.406 12.344 0.592 1 92.31 80 PHE A CA 1
ATOM 560 C C . PHE A 1 80 ? -24.766 12.18 2.062 1 92.31 80 PHE A C 1
ATOM 562 O O . PHE A 1 80 ? -25.844 12.578 2.49 1 92.31 80 PHE A O 1
ATOM 569 N N . THR A 1 81 ? -23.859 11.648 2.842 1 91.31 81 THR A N 1
ATOM 570 C CA . THR A 1 81 ? -24.141 11.477 4.266 1 91.31 81 THR A CA 1
ATOM 571 C C . THR A 1 81 ? -23.391 12.508 5.09 1 91.31 81 THR A C 1
ATOM 573 O O . THR A 1 81 ? -23.422 12.477 6.32 1 91.31 81 THR A O 1
ATOM 576 N N . GLU A 1 82 ? -22.672 13.32 4.367 1 85.62 82 GLU A N 1
ATOM 577 C CA . GLU A 1 82 ? -21.844 14.32 5.035 1 85.62 82 GLU A CA 1
ATOM 578 C C . GLU A 1 82 ? -22.688 15.211 5.945 1 85.62 82 GLU A C 1
ATOM 580 O O . GLU A 1 82 ? -22.188 15.711 6.961 1 85.62 82 GLU A O 1
ATOM 585 N N . ARG A 1 83 ? -23.938 15.422 5.562 1 83.94 83 ARG A N 1
ATOM 586 C CA . ARG A 1 83 ? -24.812 16.297 6.312 1 83.94 83 ARG A CA 1
ATOM 587 C C . ARG A 1 83 ? -25.266 15.648 7.613 1 83.94 83 ARG A C 1
ATOM 589 O O . ARG A 1 83 ? -25.797 16.312 8.5 1 83.94 83 ARG A O 1
ATOM 596 N N . TYR A 1 84 ? -24.969 14.406 7.656 1 87.69 84 TYR A N 1
ATOM 597 C CA . TYR A 1 84 ? -25.375 13.672 8.852 1 87.69 84 TYR A CA 1
ATOM 598 C C . TYR A 1 84 ? -24.203 13.492 9.805 1 87.69 84 TYR A C 1
ATOM 600 O O . TYR A 1 84 ? -23.125 14.07 9.594 1 87.69 84 TYR A O 1
ATOM 608 N N . SER A 1 85 ? -24.375 12.75 10.891 1 88.06 85 SER A N 1
ATOM 609 C CA . SER A 1 85 ? -23.359 12.57 11.922 1 88.06 85 SER A CA 1
ATOM 610 C C . SER A 1 85 ? -22.219 11.672 11.422 1 88.06 85 SER A C 1
ATOM 612 O O . SER A 1 85 ? -22.391 10.945 10.445 1 88.06 85 SER A O 1
ATOM 614 N N . VAL A 1 86 ? -21.062 11.789 12.07 1 89.88 86 VAL A N 1
ATOM 615 C CA . VAL A 1 86 ? -19.922 10.922 11.805 1 89.88 86 VAL A CA 1
ATOM 616 C C . VAL A 1 86 ? -20.328 9.461 11.938 1 89.88 86 VAL A C 1
ATOM 618 O O . VAL A 1 86 ? -19.922 8.617 11.141 1 89.88 86 VAL A O 1
ATOM 621 N N . ARG A 1 87 ? -21.219 9.203 12.875 1 92.25 87 ARG A N 1
ATOM 622 C CA . ARG A 1 87 ? -21.75 7.863 13.086 1 92.25 87 ARG A CA 1
ATOM 623 C C . ARG A 1 87 ? -22.5 7.363 11.852 1 92.25 87 ARG A C 1
ATOM 625 O O . ARG A 1 87 ? -22.234 6.258 11.367 1 92.25 87 ARG A O 1
ATOM 632 N N . THR A 1 88 ? -23.375 8.203 11.344 1 93.75 88 THR A N 1
ATOM 633 C CA . THR A 1 88 ? -24.188 7.824 10.195 1 93.75 88 THR A CA 1
ATOM 634 C C . THR A 1 88 ? -23.312 7.547 8.984 1 93.75 88 THR A C 1
ATOM 636 O O . THR A 1 88 ? -23.547 6.586 8.242 1 93.75 88 THR A O 1
ATOM 639 N N . ARG A 1 89 ? -22.312 8.281 8.781 1 93.75 89 ARG A N 1
ATOM 640 C CA . ARG A 1 89 ? -21.422 8.125 7.648 1 93.75 89 ARG A CA 1
ATOM 641 C C . ARG A 1 89 ? -20.672 6.789 7.723 1 93.75 89 ARG A C 1
ATOM 643 O O . ARG A 1 89 ? -20.672 6.02 6.758 1 93.75 89 ARG A O 1
ATOM 650 N N . LYS A 1 90 ? -20.078 6.512 8.906 1 95.56 90 LYS A N 1
ATOM 651 C CA . LYS A 1 90 ? -19.312 5.281 9.078 1 95.56 90 LYS A CA 1
ATOM 652 C C . LYS A 1 90 ? -20.219 4.055 8.938 1 95.56 90 LYS A C 1
ATOM 654 O O . LYS A 1 90 ? -19.844 3.086 8.266 1 95.56 90 LYS A O 1
ATOM 659 N N . VAL A 1 91 ? -21.359 4.148 9.523 1 96.81 91 VAL A N 1
ATOM 660 C CA . VAL A 1 91 ? -22.297 3.031 9.523 1 96.81 91 VAL A CA 1
ATOM 661 C C . VAL A 1 91 ? -22.797 2.783 8.102 1 96.81 91 VAL A C 1
ATOM 663 O O . VAL A 1 91 ? -22.938 1.634 7.676 1 96.81 91 VAL A O 1
ATOM 666 N N . THR A 1 92 ? -23.078 3.852 7.363 1 97.44 92 THR A N 1
ATOM 667 C CA . THR A 1 92 ? -23.609 3.705 6.012 1 97.44 92 THR A CA 1
ATOM 668 C C . THR A 1 92 ? -22.547 3.104 5.086 1 97.44 92 THR A C 1
ATOM 670 O O . THR A 1 92 ? -22.859 2.219 4.281 1 97.44 92 THR A O 1
ATOM 673 N N . VAL A 1 93 ? -21.312 3.535 5.152 1 97.94 93 VAL A N 1
ATOM 674 C CA . VAL A 1 93 ? -20.25 2.971 4.34 1 97.94 93 VAL A CA 1
ATOM 675 C C . VAL A 1 93 ? -20.062 1.491 4.672 1 97.94 93 VAL A C 1
ATOM 677 O O . VAL A 1 93 ? -19.953 0.656 3.77 1 97.94 93 VAL A O 1
ATOM 680 N N . LEU A 1 94 ? -20.078 1.176 5.973 1 98.62 94 LEU A N 1
ATOM 681 C CA . LEU A 1 94 ? -19.906 -0.207 6.402 1 98.62 94 LEU A CA 1
ATOM 682 C C . LEU A 1 94 ? -21.062 -1.074 5.934 1 98.62 94 LEU A C 1
ATOM 684 O O . LEU A 1 94 ? -20.875 -2.254 5.621 1 98.62 94 LEU A O 1
ATOM 688 N N . ALA A 1 95 ? -22.266 -0.478 5.906 1 98.56 95 ALA A N 1
ATOM 689 C CA . ALA A 1 95 ? -23.422 -1.207 5.398 1 98.56 95 ALA A CA 1
ATOM 690 C C . ALA A 1 95 ? -23.25 -1.56 3.924 1 98.56 95 ALA A C 1
ATOM 692 O O . ALA A 1 95 ? -23.609 -2.658 3.494 1 98.56 95 ALA A O 1
ATOM 693 N N . VAL A 1 96 ? -22.703 -0.627 3.156 1 98.62 96 VAL A N 1
ATOM 694 C CA . VAL A 1 96 ? -22.422 -0.869 1.745 1 98.62 96 VAL A CA 1
ATOM 695 C C . VAL A 1 96 ? -21.391 -1.99 1.608 1 98.62 96 VAL A C 1
ATOM 697 O O . VAL A 1 96 ? -21.562 -2.904 0.798 1 98.62 96 VAL A O 1
ATOM 700 N N . VAL A 1 97 ? -20.344 -1.946 2.404 1 98.75 97 VAL A N 1
ATOM 701 C CA . VAL A 1 97 ? -19.297 -2.955 2.381 1 98.75 97 VAL A CA 1
ATOM 702 C C . VAL A 1 97 ? -19.875 -4.32 2.746 1 98.75 97 VAL A C 1
ATOM 704 O O . VAL A 1 97 ? -19.625 -5.312 2.061 1 98.75 97 VAL A O 1
ATOM 707 N N . ALA A 1 98 ? -20.688 -4.336 3.82 1 98.75 98 ALA A N 1
ATOM 708 C CA . ALA A 1 98 ? -21.328 -5.578 4.246 1 98.75 98 ALA A CA 1
ATOM 709 C C . ALA A 1 98 ? -22.234 -6.141 3.146 1 98.75 98 ALA A C 1
ATOM 711 O O . ALA A 1 98 ? -22.25 -7.352 2.91 1 98.75 98 ALA A O 1
ATOM 712 N N . GLY A 1 99 ? -22.984 -5.242 2.541 1 98.75 99 GLY A N 1
ATOM 713 C CA . GLY A 1 99 ? -23.844 -5.652 1.446 1 98.75 99 GLY A CA 1
ATOM 714 C C . GLY A 1 99 ? -23.094 -6.234 0.271 1 98.75 99 GLY A C 1
ATOM 715 O O . GLY A 1 99 ? -23.484 -7.266 -0.278 1 98.75 99 GLY A O 1
ATOM 716 N N . LEU A 1 100 ? -22.016 -5.59 -0.158 1 98.88 100 LEU A N 1
ATOM 717 C CA . LEU A 1 100 ? -21.203 -6.074 -1.261 1 98.88 100 LEU A CA 1
ATOM 718 C C . LEU A 1 100 ? -20.594 -7.438 -0.934 1 98.88 100 LEU A C 1
ATOM 720 O O . LEU A 1 100 ? -20.594 -8.336 -1.779 1 98.88 100 LEU A O 1
ATOM 724 N N . LEU A 1 101 ? -20.109 -7.598 0.314 1 98.81 101 LEU A N 1
ATOM 725 C CA . LEU A 1 101 ? -19.531 -8.883 0.704 1 98.81 101 LEU A CA 1
ATOM 726 C C . LEU A 1 101 ? -20.609 -9.961 0.771 1 98.81 101 LEU A C 1
ATOM 728 O O . LEU A 1 101 ? -20.344 -11.125 0.458 1 98.81 101 LEU A O 1
ATOM 732 N N . ALA A 1 102 ? -21.844 -9.578 1.202 1 98.75 102 ALA A N 1
ATOM 733 C CA . ALA A 1 102 ? -22.969 -10.523 1.176 1 98.75 102 ALA A CA 1
ATOM 734 C C . ALA A 1 102 ? -23.297 -10.945 -0.253 1 98.75 102 ALA A C 1
ATOM 736 O O . ALA A 1 102 ? -23.516 -12.133 -0.519 1 98.75 102 ALA A O 1
ATOM 737 N N . ILE A 1 103 ? -23.344 -9.953 -1.153 1 98.75 103 ILE A N 1
ATOM 738 C CA . ILE A 1 103 ? -23.578 -10.258 -2.562 1 98.75 103 ILE A CA 1
ATOM 739 C C . ILE A 1 103 ? -22.5 -11.195 -3.076 1 98.75 103 ILE A C 1
ATOM 741 O O . ILE A 1 103 ? -22.781 -12.164 -3.785 1 98.75 103 ILE A O 1
ATOM 745 N N . GLY A 1 104 ? -21.203 -10.875 -2.729 1 98.62 104 GLY A N 1
ATOM 746 C CA . GLY A 1 104 ? -20.125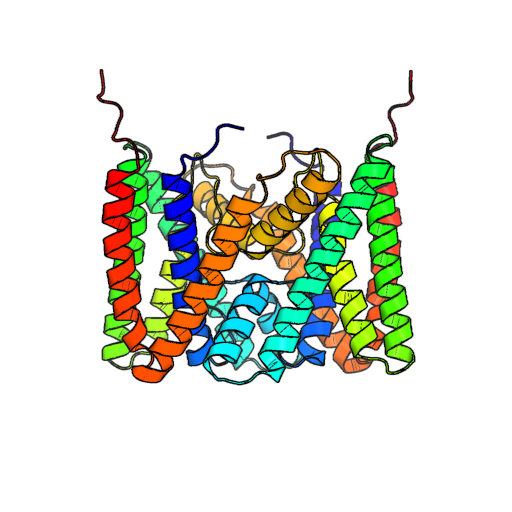 -11.766 -3.096 1 98.62 104 GLY A CA 1
ATOM 747 C C . GLY A 1 104 ? -20.281 -13.172 -2.557 1 98.62 104 GLY A C 1
ATOM 748 O O . GLY A 1 104 ? -19.984 -14.148 -3.244 1 98.62 104 GLY A O 1
ATOM 749 N N . SER A 1 105 ? -20.766 -13.281 -1.304 1 98.44 105 SER A N 1
ATOM 750 C CA . SER A 1 105 ? -21.016 -14.578 -0.685 1 98.44 105 SER A CA 1
ATOM 751 C C . SER A 1 105 ? -22.078 -15.367 -1.452 1 98.44 105 SER A C 1
ATOM 753 O O . SER A 1 105 ? -21.922 -16.562 -1.682 1 98.44 105 SER A O 1
ATOM 755 N N . VAL A 1 106 ? -23.109 -14.695 -1.838 1 98.44 106 VAL A N 1
ATOM 756 C CA . VAL A 1 106 ? -24.188 -15.328 -2.604 1 98.44 106 VAL A CA 1
ATOM 757 C C . VAL A 1 106 ? -23.656 -15.773 -3.965 1 98.44 106 VAL A C 1
ATOM 759 O O . VAL A 1 106 ? -23.938 -16.891 -4.414 1 98.44 106 VAL A O 1
ATOM 762 N N . MET A 1 107 ? -22.906 -14.914 -4.629 1 98.44 107 MET A N 1
ATOM 763 C CA . MET A 1 107 ? -22.328 -15.242 -5.934 1 98.44 107 MET A CA 1
ATOM 764 C C . MET A 1 107 ? -21.422 -16.469 -5.836 1 98.44 107 MET A C 1
ATOM 766 O O . MET A 1 107 ? -21.422 -17.312 -6.727 1 98.44 107 MET A O 1
ATOM 770 N N . SER A 1 108 ? -20.609 -16.453 -4.785 1 96.88 108 SER A N 1
ATOM 771 C CA . SER A 1 108 ? -19.766 -17.609 -4.566 1 96.88 108 SER A CA 1
ATOM 772 C C . SER A 1 108 ? -20.594 -18.875 -4.395 1 96.88 108 SER A C 1
ATOM 774 O O . SER A 1 108 ? -20.234 -19.938 -4.922 1 96.88 108 SER A O 1
ATOM 776 N N . SER A 1 109 ? -21.672 -18.859 -3.65 1 97.12 109 SER A N 1
ATOM 777 C CA . SER A 1 109 ? -22.531 -20 -3.404 1 97.12 109 SER A CA 1
ATOM 778 C C . SER A 1 109 ? -23.203 -20.469 -4.688 1 97.12 109 SER A C 1
ATOM 780 O O . SER A 1 109 ? -23.594 -21.641 -4.805 1 97.12 109 SER A O 1
ATOM 782 N N . LEU A 1 110 ? -23.359 -19.578 -5.645 1 97.75 110 LEU A N 1
ATOM 783 C CA . LEU A 1 110 ? -23.953 -19.906 -6.941 1 97.75 110 LEU A CA 1
ATOM 784 C C . LEU A 1 110 ? -22.859 -20.266 -7.945 1 97.75 110 LEU A C 1
ATOM 786 O O . LEU A 1 110 ? -23.141 -20.406 -9.141 1 97.75 110 LEU A O 1
ATOM 790 N N . ASP A 1 111 ? -21.562 -20.297 -7.535 1 96.5 111 ASP A N 1
ATOM 791 C CA . ASP A 1 111 ? -20.391 -20.688 -8.312 1 96.5 111 ASP A CA 1
ATOM 792 C C . ASP A 1 111 ? -20.078 -19.656 -9.398 1 96.5 111 ASP A C 1
ATOM 794 O O . ASP A 1 111 ? -19.688 -20.016 -10.508 1 96.5 111 ASP A O 1
ATOM 798 N N . VAL A 1 112 ? -20.453 -18.422 -9.125 1 97.62 112 VAL A N 1
ATOM 799 C CA . VAL A 1 112 ? -20.078 -17.297 -9.984 1 97.62 112 VAL A CA 1
ATOM 800 C C . VAL A 1 112 ? -18.859 -16.594 -9.414 1 97.62 112 VAL A C 1
ATOM 802 O O . VAL A 1 112 ? -18.969 -15.484 -8.867 1 97.62 112 VAL A O 1
ATOM 805 N N . THR A 1 113 ? -17.75 -17.203 -9.625 1 97 113 THR A N 1
ATOM 806 C CA . THR A 1 113 ? -16.5 -16.766 -9.008 1 97 113 THR A CA 1
ATOM 807 C C . THR A 1 113 ? -16.156 -15.344 -9.422 1 97 113 THR A C 1
ATOM 809 O O . THR A 1 113 ? -15.805 -14.508 -8.586 1 97 113 THR A O 1
ATOM 812 N N . PRO A 1 114 ? -16.297 -14.961 -10.742 1 96.94 114 PRO A N 1
ATOM 813 C CA . PRO A 1 114 ? -15.969 -13.586 -11.125 1 96.94 114 PRO A CA 1
ATOM 814 C C . PRO A 1 114 ? -16.844 -12.555 -10.422 1 96.94 114 PRO A C 1
ATOM 816 O O . PRO A 1 114 ? -16.391 -11.453 -10.109 1 96.94 114 PRO A O 1
ATOM 819 N N . GLY A 1 115 ? -18.078 -12.953 -10.25 1 98.25 115 GLY A N 1
ATOM 820 C CA . GLY A 1 115 ? -18.969 -12.078 -9.508 1 98.25 115 GLY A CA 1
ATOM 821 C C . GLY A 1 115 ? -18.547 -11.875 -8.062 1 98.25 115 GLY A C 1
ATOM 822 O O . GLY A 1 115 ? -18.609 -10.758 -7.547 1 98.25 115 GLY A O 1
ATOM 823 N N . ALA A 1 116 ? -18.141 -12.945 -7.375 1 98.44 116 ALA A N 1
ATOM 824 C CA . ALA A 1 116 ? -17.672 -12.875 -5.996 1 98.44 116 ALA A CA 1
ATOM 825 C C . ALA A 1 116 ? -16.422 -11.992 -5.891 1 98.44 116 ALA A C 1
ATOM 827 O O . ALA A 1 116 ? -16.328 -11.141 -5 1 98.44 116 ALA A O 1
ATOM 828 N N . ILE A 1 117 ? -15.531 -12.156 -6.84 1 98 117 ILE A N 1
ATOM 829 C CA . ILE A 1 117 ? -14.289 -11.391 -6.863 1 98 117 ILE A CA 1
ATOM 830 C C . ILE A 1 117 ? -14.602 -9.914 -7.082 1 98 117 ILE A C 1
ATOM 832 O O . ILE A 1 117 ? -14.016 -9.039 -6.438 1 98 117 ILE A O 1
ATOM 836 N N . SER A 1 118 ? -15.516 -9.656 -8.016 1 98.62 118 SER A N 1
ATOM 837 C CA . SER A 1 118 ? -15.906 -8.281 -8.289 1 98.62 118 SER A CA 1
ATOM 838 C C . SER A 1 118 ? -16.484 -7.613 -7.051 1 98.62 118 SER A C 1
ATOM 840 O O . SER A 1 118 ? -16.141 -6.469 -6.734 1 98.62 118 SER A O 1
ATOM 842 N N . ALA A 1 119 ? -17.328 -8.328 -6.352 1 98.75 119 ALA A N 1
ATOM 843 C CA . ALA A 1 119 ? -17.938 -7.805 -5.133 1 98.75 119 ALA A CA 1
ATOM 844 C C . ALA A 1 119 ? -16.891 -7.543 -4.059 1 98.75 119 ALA A C 1
ATOM 846 O O . ALA A 1 119 ? -16.953 -6.535 -3.35 1 98.75 119 ALA A O 1
ATOM 847 N N . MET A 1 120 ? -15.945 -8.438 -3.932 1 98.56 120 MET A N 1
ATOM 848 C CA . MET A 1 120 ? -14.852 -8.281 -2.977 1 98.56 120 MET A CA 1
ATOM 849 C C . MET A 1 120 ? -14.047 -7.027 -3.277 1 98.56 120 MET A C 1
ATOM 851 O O . MET A 1 120 ? -13.773 -6.23 -2.379 1 98.56 120 MET A O 1
ATOM 855 N N . ALA A 1 121 ? -13.656 -6.879 -4.555 1 98.56 121 ALA A N 1
ATOM 856 C CA . ALA A 1 121 ? -12.828 -5.742 -4.953 1 98.56 121 ALA A CA 1
ATOM 857 C C . ALA A 1 121 ? -13.562 -4.422 -4.727 1 98.56 121 ALA A C 1
ATOM 859 O O . ALA A 1 121 ? -12.977 -3.453 -4.238 1 98.56 121 ALA A O 1
ATOM 860 N N . LEU A 1 122 ? -14.859 -4.398 -5.066 1 98.75 122 LEU A N 1
ATOM 861 C CA . LEU A 1 122 ? -15.688 -3.219 -4.828 1 98.75 122 LEU A CA 1
ATOM 862 C C . LEU A 1 122 ? -15.758 -2.895 -3.342 1 98.75 122 LEU A C 1
ATOM 864 O O . LEU A 1 122 ? -15.617 -1.735 -2.947 1 98.75 122 LEU A O 1
ATOM 868 N N . ALA A 1 123 ? -16 -3.916 -2.506 1 98.81 123 ALA A N 1
ATOM 869 C CA . ALA A 1 123 ? -16.094 -3.742 -1.06 1 98.81 123 ALA A CA 1
ATOM 870 C C . ALA A 1 123 ? -14.789 -3.197 -0.485 1 98.81 123 ALA A C 1
ATOM 872 O O . ALA A 1 123 ? -14.797 -2.311 0.37 1 98.81 123 ALA A O 1
ATOM 873 N N . MET A 1 124 ? -13.641 -3.73 -0.961 1 98.38 124 MET A N 1
ATOM 874 C CA . MET A 1 124 ? -12.336 -3.326 -0.454 1 98.38 124 MET A CA 1
ATOM 875 C C . MET A 1 124 ? -11.992 -1.906 -0.896 1 98.38 124 MET A C 1
ATOM 877 O O . MET A 1 124 ? -11.273 -1.19 -0.199 1 98.38 124 MET A O 1
ATOM 881 N N . GLY A 1 125 ? -12.531 -1.478 -2.049 1 98.19 125 GLY A N 1
ATOM 882 C CA . GLY A 1 125 ? -12.43 -0.071 -2.41 1 98.19 125 GLY A CA 1
ATOM 883 C C . GLY A 1 125 ? -13.266 0.831 -1.523 1 98.19 125 GLY A C 1
ATOM 884 O O . GLY A 1 125 ? -12.773 1.835 -1.007 1 98.19 125 GLY A O 1
ATOM 885 N N . ALA A 1 126 ? -14.484 0.436 -1.24 1 98.44 126 ALA A N 1
ATOM 886 C CA . ALA A 1 126 ? -15.469 1.242 -0.514 1 98.44 126 ALA A CA 1
ATOM 887 C C . ALA A 1 126 ? -15.062 1.403 0.95 1 98.44 126 ALA A C 1
ATOM 889 O O . ALA A 1 126 ? -15.312 2.447 1.558 1 98.44 126 ALA A O 1
ATOM 890 N N . VAL A 1 127 ? -14.414 0.392 1.497 1 98 127 VAL A N 1
ATOM 891 C CA . VAL A 1 127 ? -14.109 0.372 2.924 1 98 127 VAL A CA 1
ATOM 892 C C . VAL A 1 127 ? -13.148 1.507 3.264 1 98 127 VAL A C 1
ATOM 894 O O . VAL A 1 127 ? -13.094 1.963 4.406 1 98 127 VAL A O 1
ATOM 897 N N . ASN A 1 128 ? -12.469 2.078 2.279 1 96.88 128 ASN A N 1
ATOM 898 C CA . ASN A 1 128 ? -11.492 3.141 2.494 1 96.88 128 ASN A CA 1
ATOM 899 C C . ASN A 1 128 ? -12.164 4.469 2.822 1 96.88 128 ASN A C 1
ATOM 901 O O . ASN A 1 128 ? -11.508 5.418 3.244 1 96.88 128 ASN A O 1
ATOM 905 N N . SER A 1 129 ? -13.453 4.512 2.703 1 96.44 129 SER A N 1
ATOM 906 C CA . SER A 1 129 ? -14.18 5.746 2.984 1 96.44 129 SER A CA 1
ATOM 907 C C . SER A 1 129 ? -14.695 5.77 4.418 1 96.44 129 SER A C 1
ATOM 909 O O . SER A 1 129 ? -15.289 6.758 4.855 1 96.44 129 SER A O 1
ATOM 911 N N . VAL A 1 130 ? -14.43 4.707 5.172 1 95.56 130 VAL A N 1
ATOM 912 C CA . VAL A 1 130 ? -14.945 4.621 6.535 1 95.56 130 VAL A CA 1
ATOM 913 C C . VAL A 1 130 ? -14.344 5.734 7.387 1 95.56 130 VAL A C 1
ATOM 915 O O . VAL A 1 130 ? -15.031 6.34 8.211 1 95.56 130 VAL A O 1
ATOM 918 N N . PHE A 1 131 ? -13.094 6.027 7.18 1 92.56 131 PHE A N 1
ATOM 919 C CA . PHE A 1 131 ? -12.414 7.062 7.953 1 92.56 131 PHE A CA 1
ATOM 920 C C . PHE A 1 131 ? -12.125 8.281 7.082 1 92.56 131 PHE A C 1
ATOM 922 O O . PHE A 1 131 ? -11.109 8.953 7.266 1 92.56 131 PHE A O 1
ATOM 929 N N . GLN A 1 132 ? -12.93 8.43 6.168 1 89.31 132 GLN A N 1
ATOM 930 C CA . GLN A 1 132 ? -12.797 9.609 5.324 1 89.31 132 GLN A CA 1
ATOM 931 C C . GLN A 1 132 ? -13.43 10.836 5.984 1 89.31 132 GLN A C 1
ATOM 933 O O . GLN A 1 132 ? -14.523 10.75 6.535 1 89.31 132 GLN A O 1
ATOM 938 N N . ARG A 1 133 ? -12.68 11.938 6.082 1 82.69 133 ARG A N 1
ATOM 939 C CA . ARG A 1 133 ? -13.133 13.227 6.598 1 82.69 133 ARG A CA 1
ATOM 940 C C . ARG A 1 133 ? -12.68 14.367 5.691 1 82.69 133 ARG A C 1
ATOM 942 O O . ARG A 1 133 ? -11.492 14.5 5.391 1 82.69 133 ARG A O 1
ATOM 949 N N . ASP A 1 134 ? -13.617 15.195 5.238 1 79.38 134 ASP A N 1
ATOM 950 C CA . ASP A 1 134 ? -13.328 16.359 4.402 1 79.38 134 ASP A CA 1
ATOM 951 C C . ASP A 1 134 ? -12.57 15.945 3.137 1 79.38 134 ASP A C 1
ATOM 953 O O . ASP A 1 134 ? -11.586 16.578 2.762 1 79.38 134 ASP A O 1
ATOM 957 N N . GLY A 1 135 ? -12.945 14.766 2.645 1 78.44 135 GLY A N 1
ATOM 958 C CA . GLY A 1 135 ? -12.406 14.328 1.367 1 78.44 135 GLY A CA 1
ATOM 959 C C . GLY A 1 135 ? -11.055 13.656 1.494 1 78.44 135 GLY A C 1
ATOM 960 O O . GLY A 1 135 ? -10.43 13.305 0.489 1 78.44 135 GLY A O 1
ATOM 961 N N . GLU A 1 136 ? -10.656 13.484 2.734 1 81.06 136 GLU A N 1
ATOM 962 C CA . GLU A 1 136 ? -9.344 12.875 2.951 1 81.06 136 GLU A CA 1
ATOM 963 C C . GLU A 1 136 ? -9.445 11.672 3.881 1 81.06 136 GLU A C 1
ATOM 965 O O . GLU A 1 136 ? -10.188 11.695 4.867 1 81.06 136 GLU A O 1
ATOM 970 N N . VAL A 1 137 ? -8.75 10.656 3.488 1 83.5 137 VAL A N 1
ATOM 971 C CA . VAL A 1 137 ? -8.672 9.492 4.371 1 83.5 137 VAL A CA 1
ATOM 972 C C . VAL A 1 137 ? -7.75 9.805 5.551 1 83.5 137 VAL A C 1
ATOM 974 O O . VAL A 1 137 ? -6.613 10.234 5.359 1 83.5 137 VAL A O 1
ATOM 977 N N . THR A 1 138 ? -8.195 9.539 6.723 1 82.62 138 THR A N 1
ATOM 978 C CA . THR A 1 138 ? -7.414 9.844 7.914 1 82.62 138 THR A CA 1
ATOM 979 C C . THR A 1 138 ? -6.715 8.594 8.438 1 82.62 138 THR A C 1
ATOM 981 O O . THR A 1 138 ? -5.656 8.68 9.062 1 82.62 138 THR A O 1
ATOM 984 N N . ILE A 1 139 ? -7.305 7.43 8.211 1 87.5 139 ILE A N 1
ATOM 985 C CA . ILE A 1 139 ? -6.703 6.148 8.57 1 87.5 139 ILE A CA 1
ATOM 986 C C . ILE A 1 139 ? -6.844 5.172 7.402 1 87.5 139 ILE A C 1
ATOM 988 O O . ILE A 1 139 ? -7.957 4.848 6.988 1 87.5 139 ILE A O 1
ATOM 992 N N . GLY A 1 140 ? -5.73 4.781 6.871 1 88.75 140 GLY A N 1
ATOM 993 C CA . GLY A 1 140 ? -5.758 3.795 5.805 1 88.75 140 GLY A CA 1
ATOM 994 C C . GLY A 1 140 ? -5.91 2.373 6.312 1 88.75 140 GLY A C 1
ATOM 995 O O . GLY A 1 140 ? -5.207 1.956 7.234 1 88.75 140 GLY A O 1
ATOM 996 N N . VAL A 1 141 ? -6.848 1.61 5.723 1 91.5 141 VAL A N 1
ATOM 997 C CA . VAL A 1 141 ? -7.105 0.28 6.266 1 91.5 141 VAL A CA 1
ATOM 998 C C . VAL A 1 141 ? -6.715 -0.78 5.238 1 91.5 141 VAL A C 1
ATOM 1000 O O . VAL A 1 141 ? -6.621 -1.965 5.566 1 91.5 141 VAL A O 1
ATOM 1003 N N . THR A 1 142 ? -6.449 -0.366 3.965 1 91.75 142 THR A N 1
ATOM 1004 C CA . THR A 1 142 ? -6.078 -1.342 2.947 1 91.75 142 THR A CA 1
ATOM 1005 C C . THR A 1 142 ? -4.676 -1.062 2.418 1 91.75 142 THR A C 1
ATOM 1007 O O . THR A 1 142 ? -4.262 -1.634 1.407 1 91.75 142 THR A O 1
ATOM 1010 N N . TYR A 1 143 ? -3.961 -0.162 2.756 1 88.19 143 TYR A N 1
ATOM 1011 C CA . TYR A 1 143 ? -2.588 0.085 2.328 1 88.19 143 TYR A CA 1
ATOM 1012 C C . TYR A 1 143 ? -1.651 0.173 3.527 1 88.19 143 TYR A C 1
ATOM 1014 O O . TYR A 1 143 ? -1.296 1.27 3.967 1 88.19 143 TYR A O 1
ATOM 1022 N N . MET A 1 144 ? -1.112 -0.988 3.801 1 90.81 144 MET A N 1
ATOM 1023 C CA . MET A 1 144 ? -0.402 -1.228 5.055 1 90.81 144 MET A CA 1
ATOM 1024 C C . MET A 1 144 ? 1.09 -0.952 4.895 1 90.81 144 MET A C 1
ATOM 1026 O O . MET A 1 144 ? 1.807 -0.804 5.887 1 90.81 144 MET A O 1
ATOM 1030 N N . THR A 1 145 ? 1.526 -0.84 3.662 1 93.12 145 THR A N 1
ATOM 1031 C CA . THR A 1 145 ? 2.92 -0.439 3.51 1 93.12 145 THR A CA 1
ATOM 1032 C C . THR A 1 145 ? 3.16 0.932 4.133 1 93.12 145 THR A C 1
ATOM 1034 O O . THR A 1 145 ? 4.168 1.144 4.812 1 93.12 145 THR A O 1
ATOM 1037 N N . GLY A 1 146 ? 2.262 1.845 3.936 1 91.75 146 GLY A N 1
ATOM 1038 C CA . GLY A 1 146 ? 2.352 3.137 4.594 1 91.75 146 GLY A CA 1
ATOM 1039 C C . GLY A 1 146 ? 2.357 3.035 6.109 1 91.75 146 GLY A C 1
ATOM 1040 O O . GLY A 1 146 ? 3.146 3.703 6.777 1 91.75 146 GLY A O 1
ATOM 1041 N N . ALA A 1 147 ? 1.484 2.207 6.648 1 92.62 147 ALA A N 1
ATOM 1042 C CA . ALA A 1 147 ? 1.451 1.988 8.094 1 92.62 147 ALA A CA 1
ATOM 1043 C C . ALA A 1 147 ? 2.775 1.417 8.594 1 92.62 147 ALA A C 1
ATOM 1045 O O . ALA A 1 147 ? 3.256 1.79 9.664 1 92.62 147 ALA A O 1
ATOM 1046 N N . LEU A 1 148 ? 3.281 0.578 7.832 1 95.19 148 LEU A N 1
ATOM 1047 C CA . LEU A 1 148 ? 4.555 -0.036 8.195 1 95.19 148 LEU A CA 1
ATOM 1048 C C . LEU A 1 148 ? 5.676 0.997 8.195 1 95.19 148 LEU A C 1
ATOM 1050 O O . LEU A 1 148 ? 6.547 0.977 9.07 1 95.19 148 LEU A O 1
ATOM 1054 N N . VAL A 1 149 ? 5.695 1.821 7.191 1 95.44 149 VAL A N 1
ATOM 1055 C CA . VAL A 1 149 ? 6.691 2.883 7.105 1 95.44 149 VAL A CA 1
ATOM 1056 C C . VAL A 1 149 ? 6.582 3.795 8.328 1 95.44 149 VAL A C 1
ATOM 1058 O O . VAL A 1 149 ? 7.582 4.07 8.992 1 95.44 149 VAL A O 1
ATOM 1061 N N . LYS A 1 150 ? 5.383 4.211 8.641 1 94.31 150 LYS A N 1
ATOM 1062 C CA . LYS A 1 150 ? 5.176 5.066 9.805 1 94.31 150 LYS A CA 1
ATOM 1063 C C . LYS A 1 150 ? 5.574 4.348 11.086 1 94.31 150 LYS A C 1
ATOM 1065 O O . LYS A 1 150 ? 6.156 4.953 11.992 1 94.31 150 LYS A O 1
ATOM 1070 N N . MET A 1 151 ? 5.227 3.123 11.148 1 94.75 151 MET A N 1
ATOM 1071 C CA . MET A 1 151 ? 5.617 2.316 12.297 1 94.75 151 MET A CA 1
ATOM 1072 C C . MET A 1 151 ? 7.133 2.311 12.469 1 94.75 151 MET A C 1
ATOM 1074 O O . MET A 1 151 ? 7.641 2.551 13.57 1 94.75 151 MET A O 1
ATOM 1078 N N . GLY A 1 152 ? 7.84 1.993 11.398 1 96.19 152 GLY A N 1
ATOM 1079 C CA . GLY A 1 152 ? 9.297 1.955 11.438 1 96.19 152 GLY A CA 1
ATOM 1080 C C . GLY A 1 152 ? 9.914 3.283 11.828 1 96.19 152 GLY A C 1
ATOM 1081 O O . GLY A 1 152 ? 10.867 3.324 12.609 1 96.19 152 GLY A O 1
ATOM 1082 N N . GLN A 1 153 ? 9.375 4.324 11.289 1 96 153 GLN A N 1
ATOM 1083 C CA . GLN A 1 153 ? 9.883 5.656 11.609 1 96 153 GLN A CA 1
ATOM 1084 C C . GLN A 1 153 ? 9.641 5.996 13.078 1 96 153 GLN A C 1
ATOM 1086 O O . GLN A 1 153 ? 10.531 6.512 13.758 1 96 153 GLN A O 1
ATOM 1091 N N . ARG A 1 154 ? 8.438 5.711 13.562 1 94.88 154 ARG A N 1
ATOM 1092 C CA . ARG A 1 154 ? 8.117 6.012 14.953 1 94.88 154 ARG A CA 1
ATOM 1093 C C . ARG A 1 154 ? 8.922 5.133 15.906 1 94.88 154 ARG A C 1
ATOM 1095 O O . ARG A 1 154 ? 9.328 5.578 16.984 1 94.88 154 ARG A O 1
ATOM 1102 N N . LEU A 1 155 ? 9.094 3.928 15.523 1 95.56 155 LEU A N 1
ATOM 1103 C CA . LEU A 1 155 ? 9.906 3.025 16.328 1 95.56 155 LEU A CA 1
ATOM 1104 C C . LEU A 1 155 ? 11.352 3.506 16.406 1 95.56 155 LEU A C 1
ATOM 1106 O O . LEU A 1 155 ? 11.945 3.547 17.484 1 95.56 155 LEU A O 1
ATOM 1110 N N . THR A 1 156 ? 11.922 3.809 15.266 1 95.69 156 THR A N 1
ATOM 1111 C CA . THR A 1 156 ? 13.281 4.34 15.227 1 95.69 156 THR A CA 1
ATOM 1112 C C . THR A 1 156 ? 13.367 5.652 15.992 1 95.69 156 THR A C 1
ATOM 1114 O O . THR A 1 156 ? 14.328 5.883 16.734 1 95.69 156 THR A O 1
ATOM 1117 N N . GLY A 1 157 ? 12.328 6.52 15.836 1 93.75 157 GLY A N 1
ATOM 1118 C CA . GLY A 1 157 ? 12.266 7.781 16.562 1 93.75 157 GLY A CA 1
ATOM 1119 C C . GLY A 1 157 ? 12.25 7.602 18.062 1 93.75 157 GLY A C 1
ATOM 1120 O O . GLY A 1 157 ? 12.836 8.406 18.797 1 93.75 157 GLY A O 1
ATOM 1121 N N . ALA A 1 158 ? 11.594 6.578 18.531 1 93.62 158 ALA A N 1
ATOM 1122 C CA . ALA A 1 158 ? 11.555 6.301 19.969 1 93.62 158 ALA A CA 1
ATOM 1123 C C . ALA A 1 158 ? 12.953 6.043 20.516 1 93.62 158 ALA A C 1
ATOM 1125 O O . ALA A 1 158 ? 13.273 6.453 21.641 1 93.62 158 ALA A O 1
ATOM 1126 N N . PHE A 1 159 ? 13.781 5.418 19.734 1 94.19 159 PHE A N 1
ATOM 1127 C CA . PHE A 1 159 ? 15.148 5.137 20.141 1 94.19 159 PHE A CA 1
ATOM 1128 C C . PHE A 1 159 ? 15.992 6.402 20.109 1 94.19 159 PHE A C 1
ATOM 1130 O O . PHE A 1 159 ? 17 6.504 20.812 1 94.19 159 PHE A O 1
ATOM 1137 N N . LEU A 1 160 ? 15.57 7.383 19.391 1 93.44 160 LEU A N 1
ATOM 1138 C CA . LEU A 1 160 ? 16.328 8.625 19.234 1 93.44 160 LEU A CA 1
ATOM 1139 C C . LEU A 1 160 ? 15.781 9.711 20.156 1 93.44 160 LEU A C 1
ATOM 1141 O O . LEU A 1 160 ? 16.125 10.883 20.016 1 93.44 160 LEU A O 1
ATOM 1145 N N . GLY A 1 161 ? 14.828 9.344 21.078 1 92 161 GLY A N 1
ATOM 1146 C CA . GLY A 1 161 ? 14.398 10.273 22.109 1 92 161 GLY A CA 1
ATOM 1147 C C . GLY A 1 161 ? 12.977 10.758 21.906 1 92 161 GLY A C 1
ATOM 1148 O O . GLY A 1 161 ? 12.508 11.633 22.641 1 92 161 GLY A O 1
ATOM 1149 N N . GLY A 1 162 ? 12.289 10.156 20.922 1 91.19 162 GLY A N 1
ATOM 1150 C CA . GLY A 1 162 ? 10.914 10.562 20.688 1 91.19 162 GLY A CA 1
ATOM 1151 C C . GLY A 1 162 ? 9.914 9.781 21.5 1 91.19 162 GLY A C 1
ATOM 1152 O O . GLY A 1 162 ? 10.281 9.094 22.469 1 91.19 162 GLY A O 1
ATOM 1153 N N . PRO A 1 163 ? 8.648 9.977 21.203 1 91.75 163 PRO A N 1
ATOM 1154 C CA . PRO A 1 163 ? 7.602 9.258 21.922 1 91.75 163 PRO A CA 1
ATOM 1155 C C . PRO A 1 163 ? 7.781 7.738 21.859 1 91.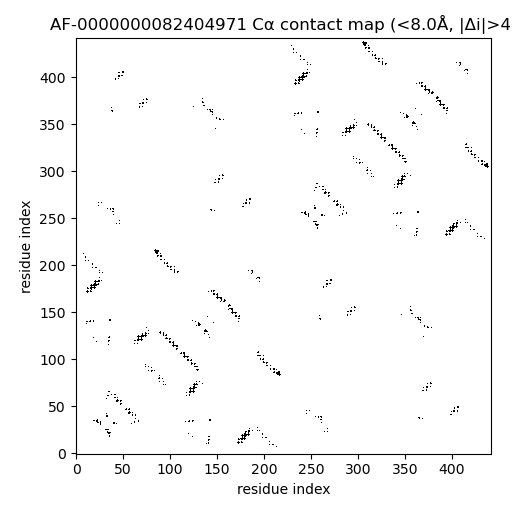75 163 PRO A C 1
ATOM 1157 O O . PRO A 1 163 ? 7.934 7.18 20.766 1 91.75 163 PRO A O 1
ATOM 1160 N N . LYS A 1 164 ? 7.711 7.055 22.938 1 94.06 164 LYS A N 1
ATOM 1161 C CA . LYS A 1 164 ? 8.109 5.656 23.062 1 94.06 164 LYS A CA 1
ATOM 1162 C C . LYS A 1 164 ? 7.07 4.723 22.469 1 94.06 164 LYS A C 1
ATOM 1164 O O . LYS A 1 164 ? 7.406 3.652 21.953 1 94.06 164 LYS A O 1
ATOM 1169 N N . TRP A 1 165 ? 5.754 5.109 22.359 1 93.31 165 TRP A N 1
ATOM 1170 C CA . TRP A 1 165 ? 4.711 4.133 22.078 1 93.31 165 TRP A CA 1
ATOM 1171 C C . TRP A 1 165 ? 3.91 4.543 20.844 1 93.31 165 TRP A C 1
ATOM 1173 O O . TRP A 1 165 ? 2.924 3.889 20.484 1 93.31 165 TRP A O 1
ATOM 1183 N N . ALA A 1 166 ? 4.336 5.531 20.078 1 91.06 166 ALA A N 1
ATOM 1184 C CA . ALA A 1 166 ? 3.6 6.059 18.922 1 91.06 166 ALA A CA 1
ATOM 1185 C C . ALA A 1 166 ? 3.535 5.031 17.797 1 91.06 166 ALA A C 1
ATOM 1187 O O . ALA A 1 166 ? 2.646 5.094 16.953 1 91.06 166 ALA A O 1
ATOM 1188 N N . TRP A 1 167 ? 4.445 4.078 17.844 1 93.56 167 TRP A N 1
ATOM 1189 C CA . TRP A 1 167 ? 4.52 3.078 16.781 1 93.56 167 TRP A CA 1
ATOM 1190 C C . TRP A 1 167 ? 3.475 1.987 16.984 1 93.56 167 TRP A C 1
ATOM 1192 O O . TRP A 1 167 ? 3.168 1.231 16.062 1 93.56 167 TRP A O 1
ATOM 1202 N N . LEU A 1 168 ? 2.846 1.84 18.094 1 93.81 168 LEU A N 1
ATOM 1203 C CA . LEU A 1 168 ? 1.998 0.714 18.469 1 93.81 168 LEU A CA 1
ATOM 1204 C C . LEU A 1 168 ? 0.713 0.699 17.641 1 93.81 168 LEU A C 1
ATOM 1206 O O . LEU A 1 168 ? 0.194 -0.37 17.312 1 93.81 168 LEU A O 1
ATOM 1210 N N . GLN A 1 169 ? 0.163 1.898 17.391 1 92.12 169 GLN A N 1
ATOM 1211 C CA . GLN A 1 169 ? -1.061 1.954 16.594 1 92.12 169 GLN A CA 1
ATOM 1212 C C . GLN A 1 169 ? -0.845 1.353 15.211 1 92.12 169 GLN A C 1
ATOM 1214 O O . GLN A 1 169 ? -1.704 0.629 14.703 1 92.12 169 GLN A O 1
ATOM 1219 N N . HIS A 1 170 ? 0.266 1.663 14.602 1 94.38 170 HIS A N 1
ATOM 1220 C CA . HIS A 1 170 ? 0.574 1.146 13.273 1 94.38 170 HIS A CA 1
ATOM 1221 C C . HIS A 1 170 ? 0.88 -0.346 13.32 1 94.38 170 HIS A C 1
ATOM 1223 O O . HIS A 1 170 ? 0.492 -1.093 12.414 1 94.38 170 HIS A O 1
ATOM 1229 N N . PHE A 1 171 ? 1.546 -0.723 14.391 1 95.75 171 PHE A N 1
ATOM 1230 C CA . PHE A 1 171 ? 1.805 -2.143 14.594 1 95.75 171 PHE A CA 1
ATOM 1231 C C . PHE A 1 171 ? 0.499 -2.922 14.703 1 95.75 171 PHE A C 1
ATOM 1233 O O . PHE A 1 171 ? 0.376 -4.016 14.148 1 95.75 171 PHE A O 1
ATOM 1240 N N . GLY A 1 172 ? -0.428 -2.385 15.469 1 95.69 172 GLY A N 1
ATOM 1241 C CA . GLY A 1 172 ? -1.727 -3.025 15.602 1 95.69 172 GLY A CA 1
ATOM 1242 C C . GLY A 1 172 ? -2.428 -3.244 14.273 1 95.69 172 GLY A C 1
ATOM 1243 O O . GLY A 1 172 ? -3 -4.309 14.039 1 95.69 172 GLY A O 1
ATOM 1244 N N . MET A 1 173 ? -2.373 -2.287 13.406 1 95.88 173 MET A N 1
ATOM 1245 C CA . MET A 1 173 ? -3.012 -2.389 12.094 1 95.88 173 MET A CA 1
ATOM 1246 C C . MET A 1 173 ? -2.334 -3.455 11.242 1 95.88 173 MET A C 1
ATOM 1248 O O . MET A 1 173 ? -3.008 -4.262 10.602 1 95.88 173 MET A O 1
ATOM 1252 N N . CYS A 1 174 ? -0.994 -3.484 11.234 1 96.69 174 CYS A N 1
ATOM 1253 C CA . CYS A 1 174 ? -0.25 -4.492 10.492 1 96.69 174 CYS A CA 1
ATOM 1254 C C . CYS A 1 174 ? -0.546 -5.891 11.016 1 96.69 174 CYS A C 1
ATOM 1256 O O . CYS A 1 174 ? -0.783 -6.816 10.242 1 96.69 174 CYS A O 1
ATOM 1258 N N . ALA A 1 175 ? -0.533 -5.98 12.328 1 97.25 175 ALA A N 1
ATOM 1259 C CA . ALA A 1 175 ? -0.834 -7.262 12.961 1 97.25 175 ALA A CA 1
ATOM 1260 C C . ALA A 1 175 ? -2.258 -7.711 12.648 1 97.25 175 ALA A C 1
ATOM 1262 O O . ALA A 1 175 ? -2.516 -8.906 12.477 1 97.25 175 ALA A O 1
ATOM 1263 N N . GLY A 1 176 ? -3.18 -6.742 12.672 1 97.62 176 GLY A N 1
ATOM 1264 C CA . GLY A 1 176 ? -4.551 -7.047 12.289 1 97.62 176 GLY A CA 1
ATOM 1265 C C . GLY A 1 176 ? -4.66 -7.617 10.883 1 97.62 176 GLY A C 1
ATOM 1266 O O . GLY A 1 176 ? -5.344 -8.617 10.664 1 97.62 176 GLY A O 1
ATOM 1267 N N . LEU A 1 177 ? -4.004 -6.961 9.953 1 97.56 177 LEU A N 1
ATOM 1268 C CA . LEU A 1 177 ? -4.012 -7.438 8.578 1 97.56 177 LEU A CA 1
ATOM 1269 C C . LEU A 1 177 ? -3.457 -8.852 8.484 1 97.56 177 LEU A C 1
ATOM 1271 O O . LEU A 1 177 ? -4.051 -9.719 7.84 1 97.56 177 LEU A O 1
ATOM 1275 N N . ILE A 1 178 ? -2.291 -9.102 9.109 1 97.75 178 ILE A N 1
ATOM 1276 C CA . ILE A 1 178 ? -1.627 -10.398 9.078 1 97.75 178 ILE A CA 1
ATOM 1277 C C . ILE A 1 178 ? -2.533 -11.453 9.695 1 97.75 178 ILE A C 1
ATOM 1279 O O . ILE A 1 178 ? -2.736 -12.523 9.117 1 97.75 178 ILE A O 1
ATOM 1283 N N . ALA A 1 179 ? -3.07 -11.172 10.859 1 98.12 179 ALA A N 1
ATOM 1284 C CA . ALA A 1 179 ? -3.973 -12.102 11.531 1 98.12 179 ALA A CA 1
ATOM 1285 C C . ALA A 1 179 ? -5.191 -12.406 10.664 1 98.12 179 ALA A C 1
ATOM 1287 O O . ALA A 1 179 ? -5.598 -13.562 10.539 1 98.12 179 ALA A O 1
ATOM 1288 N N . GLY A 1 180 ? -5.809 -11.367 10.117 1 98.38 180 GLY A N 1
ATOM 1289 C CA . GLY A 1 180 ? -6.93 -11.562 9.211 1 98.38 180 GLY A CA 1
ATOM 1290 C C . GLY A 1 180 ? -6.586 -12.438 8.016 1 98.38 180 GLY A C 1
ATOM 1291 O O . GLY A 1 180 ? -7.371 -13.305 7.633 1 98.38 180 GLY A O 1
ATOM 1292 N N . ALA A 1 181 ? -5.449 -12.156 7.445 1 98.44 181 ALA A N 1
ATOM 1293 C CA . ALA A 1 181 ? -5.027 -12.914 6.27 1 98.44 181 ALA A CA 1
ATOM 1294 C C . ALA A 1 181 ? -4.789 -14.383 6.617 1 98.44 181 ALA A C 1
ATOM 1296 O O . ALA A 1 181 ? -5.148 -15.273 5.844 1 98.44 181 ALA A O 1
ATOM 1297 N N . VAL A 1 182 ? -4.16 -14.656 7.734 1 98.31 182 VAL A N 1
ATOM 1298 C CA . VAL A 1 182 ? -3.936 -16.031 8.172 1 98.31 182 VAL A CA 1
ATOM 1299 C C . VAL A 1 182 ? -5.277 -16.734 8.391 1 98.31 182 VAL A C 1
ATOM 1301 O O . VAL A 1 182 ? -5.492 -17.844 7.895 1 98.31 182 VAL A O 1
ATOM 1304 N N . VAL A 1 183 ? -6.184 -16.078 9.117 1 98.56 183 VAL A N 1
ATOM 1305 C CA . VAL A 1 183 ? -7.496 -16.656 9.383 1 98.56 183 VAL A CA 1
ATOM 1306 C C . VAL A 1 183 ? -8.242 -16.875 8.07 1 98.56 183 VAL A C 1
ATOM 1308 O O . VAL A 1 183 ? -8.867 -17.922 7.871 1 98.56 183 VAL A O 1
ATOM 1311 N N . GLY A 1 184 ? -8.219 -15.867 7.184 1 98.56 184 GLY A N 1
ATOM 1312 C CA . GLY A 1 184 ? -8.852 -16 5.883 1 98.56 184 GLY A CA 1
ATOM 1313 C C . GLY A 1 184 ? -8.336 -17.203 5.094 1 98.56 184 GLY A C 1
ATOM 1314 O O . GLY A 1 184 ? -9.117 -17.953 4.504 1 98.56 184 GLY A O 1
ATOM 1315 N N . ALA A 1 185 ? -7.016 -17.359 5.09 1 98.44 185 ALA A N 1
ATOM 1316 C CA . ALA A 1 185 ? -6.402 -18.484 4.387 1 98.44 185 ALA A CA 1
ATOM 1317 C C . ALA A 1 185 ? -6.844 -19.812 4.988 1 98.44 185 ALA A C 1
ATOM 1319 O O . ALA A 1 185 ? -7.172 -20.75 4.258 1 98.44 185 ALA A O 1
ATOM 1320 N N . LEU A 1 186 ? -6.863 -19.906 6.277 1 98.19 186 LEU A N 1
ATOM 1321 C CA . LEU A 1 186 ? -7.25 -21.141 6.957 1 98.19 186 LEU A CA 1
ATOM 1322 C C . LEU A 1 186 ? -8.719 -21.469 6.695 1 98.19 186 LEU A C 1
ATOM 1324 O O . LEU A 1 186 ? -9.062 -22.625 6.445 1 98.19 186 LEU A O 1
ATOM 1328 N N . VAL A 1 187 ? -9.586 -20.469 6.77 1 98.31 187 VAL A N 1
ATOM 1329 C CA . VAL A 1 187 ? -11.008 -20.688 6.531 1 98.31 187 VAL A CA 1
ATOM 1330 C C . VAL A 1 187 ? -11.242 -21.062 5.07 1 98.31 187 VAL A C 1
ATOM 1332 O O . VAL A 1 187 ? -12.07 -21.922 4.77 1 98.31 187 VAL A O 1
ATOM 1335 N N . HIS A 1 188 ? -10.523 -20.438 4.176 1 97.62 188 HIS A N 1
ATOM 1336 C CA . HIS A 1 188 ? -10.625 -20.781 2.76 1 97.62 188 HIS A CA 1
ATOM 1337 C C . HIS A 1 188 ? -10.281 -22.234 2.51 1 97.62 188 HIS A C 1
ATOM 1339 O O . HIS A 1 188 ? -10.875 -22.891 1.646 1 97.62 188 HIS A O 1
ATOM 1345 N N . ARG A 1 189 ? -9.344 -22.766 3.207 1 95.19 189 ARG A N 1
ATOM 1346 C CA . ARG A 1 189 ? -8.945 -24.156 3.061 1 95.19 189 ARG A CA 1
ATOM 1347 C C . ARG A 1 189 ? -10.07 -25.094 3.475 1 95.19 189 ARG A C 1
ATOM 1349 O O . ARG A 1 189 ? -10.195 -26.203 2.949 1 95.19 189 ARG A O 1
ATOM 1356 N N . TRP A 1 190 ? -10.852 -24.625 4.383 1 95.75 190 TRP A N 1
ATOM 1357 C CA . TRP A 1 190 ? -11.922 -25.453 4.914 1 95.75 190 TRP A CA 1
ATOM 1358 C C . TRP A 1 190 ? -13.164 -25.375 4.031 1 95.75 190 TRP A C 1
ATOM 1360 O O . TRP A 1 190 ? -13.773 -26.406 3.713 1 95.75 190 TRP A O 1
ATOM 1370 N N . ILE A 1 191 ? -13.516 -24.156 3.582 1 96.56 191 ILE A N 1
ATOM 1371 C CA . ILE A 1 191 ? -14.828 -24.016 2.953 1 96.56 191 ILE A CA 1
ATOM 1372 C C . ILE A 1 191 ? -14.695 -23.25 1.646 1 96.56 191 ILE A C 1
ATOM 1374 O O . ILE A 1 191 ? -15.695 -22.797 1.081 1 96.56 191 ILE A O 1
ATOM 1378 N N . GLY A 1 192 ? -13.531 -23.016 1.163 1 96.06 192 GLY A N 1
ATOM 1379 C CA . GLY A 1 192 ? -13.328 -22.297 -0.083 1 96.06 192 GLY A CA 1
ATOM 1380 C C . GLY A 1 192 ? -13.82 -20.859 -0.029 1 96.06 192 GLY A C 1
ATOM 1381 O O . GLY A 1 192 ? -13.633 -20.172 0.978 1 96.06 192 GLY A O 1
ATOM 1382 N N . LEU A 1 193 ? -14.391 -20.391 -1.095 1 97 193 LEU A N 1
ATOM 1383 C CA . LEU A 1 193 ? -14.789 -19 -1.199 1 97 193 LEU A CA 1
ATOM 1384 C C . LEU A 1 193 ? -16.047 -18.734 -0.382 1 97 193 LEU A C 1
ATOM 1386 O O . LEU A 1 193 ? -16.422 -17.578 -0.176 1 97 193 LEU A O 1
ATOM 1390 N N . HIS A 1 194 ? -16.703 -19.797 0.156 1 97.12 194 HIS A N 1
ATOM 1391 C CA . HIS A 1 194 ? -17.781 -19.594 1.117 1 97.12 194 HIS A CA 1
ATOM 1392 C C . HIS A 1 194 ? -17.281 -18.859 2.355 1 97.12 194 HIS A C 1
ATOM 1394 O O . HIS A 1 194 ? -18.094 -18.359 3.15 1 97.12 194 HIS A O 1
ATOM 1400 N N . ALA A 1 195 ? -16.016 -18.75 2.42 1 98.19 195 ALA A N 1
ATOM 1401 C CA . ALA A 1 195 ? -15.375 -18.016 3.504 1 98.19 195 ALA A CA 1
ATOM 1402 C C . ALA A 1 195 ? -15.758 -16.547 3.469 1 98.19 195 ALA A C 1
ATOM 1404 O O . ALA A 1 195 ? -15.523 -15.812 4.434 1 98.19 195 ALA A O 1
ATOM 1405 N N . LEU A 1 196 ? -16.406 -16.094 2.453 1 98.19 196 LEU A N 1
ATOM 1406 C CA . LEU A 1 196 ? -16.875 -14.711 2.359 1 98.19 196 LEU A CA 1
ATOM 1407 C C . LEU A 1 196 ? -18.031 -14.469 3.322 1 98.19 196 LEU A C 1
ATOM 1409 O O . LEU A 1 196 ? -18.25 -13.336 3.756 1 98.19 196 LEU A O 1
ATOM 1413 N N . TRP A 1 197 ? -18.734 -15.539 3.678 1 98.38 197 TRP A N 1
ATOM 1414 C CA . TRP A 1 197 ? -19.859 -15.383 4.598 1 98.38 197 TRP A CA 1
ATOM 1415 C C . TRP A 1 197 ? -19.391 -14.867 5.953 1 98.38 197 TRP A C 1
ATOM 1417 O O . TRP A 1 197 ? -19.938 -13.898 6.477 1 98.38 197 TRP A O 1
ATOM 1427 N N . PRO A 1 198 ? -18.344 -15.492 6.551 1 98.44 198 PRO A N 1
ATOM 1428 C CA . PRO A 1 198 ? -17.844 -14.93 7.812 1 98.44 198 PRO A CA 1
ATOM 1429 C C . PRO A 1 198 ? -17.375 -13.484 7.672 1 98.44 198 PRO A C 1
ATOM 1431 O O . PRO A 1 198 ? -17.484 -12.703 8.609 1 98.44 198 PRO A O 1
ATOM 1434 N N . ALA A 1 199 ? -16.781 -13.133 6.559 1 98.56 199 ALA A N 1
ATOM 1435 C CA . ALA A 1 199 ? -16.359 -11.75 6.336 1 98.56 199 ALA A CA 1
ATOM 1436 C C . ALA A 1 199 ? -17.547 -10.797 6.371 1 98.56 199 ALA A C 1
ATOM 1438 O O . ALA A 1 199 ? -17.469 -9.727 6.973 1 98.56 199 ALA A O 1
ATOM 1439 N N . SER A 1 200 ? -18.609 -11.188 5.66 1 98.44 200 SER A N 1
ATOM 1440 C CA . SER A 1 200 ? -19.828 -10.383 5.656 1 98.44 200 SER A CA 1
ATOM 1441 C C . SER A 1 200 ? -20.406 -10.242 7.062 1 98.44 200 SER A C 1
ATOM 1443 O O . SER A 1 200 ? -20.734 -9.133 7.492 1 98.44 200 SER A O 1
ATOM 1445 N N . ALA A 1 201 ? -20.469 -11.352 7.77 1 98.56 201 ALA A N 1
ATOM 1446 C CA . ALA A 1 201 ? -20.984 -11.336 9.141 1 98.56 201 ALA A CA 1
ATOM 1447 C C . ALA A 1 201 ? -20.125 -10.461 10.039 1 98.56 201 ALA A C 1
ATOM 1449 O O . ALA A 1 201 ? -20.641 -9.711 10.867 1 98.56 201 ALA A O 1
ATOM 1450 N N . PHE A 1 202 ? -18.828 -10.602 9.898 1 98.69 202 PHE A N 1
ATOM 1451 C CA . PHE A 1 202 ? -17.891 -9.797 10.68 1 98.69 202 PHE A CA 1
ATOM 1452 C C . PHE A 1 202 ? -18.078 -8.312 10.398 1 98.69 202 PHE A C 1
ATOM 1454 O O . PHE A 1 202 ? -18.031 -7.492 11.32 1 98.69 202 PHE A O 1
ATOM 1461 N N . THR A 1 203 ? -18.344 -7.953 9.148 1 98.62 203 THR A N 1
ATOM 1462 C CA . THR A 1 203 ? -18.562 -6.559 8.789 1 98.62 203 THR A CA 1
ATOM 1463 C C . THR A 1 203 ? -19.828 -6.023 9.438 1 98.62 203 THR A C 1
ATOM 1465 O O . THR A 1 203 ? -19.891 -4.863 9.852 1 98.62 203 THR A O 1
ATOM 1468 N N . VAL A 1 204 ? -20.891 -6.867 9.523 1 98.44 204 VAL A N 1
ATOM 1469 C CA . VAL A 1 204 ? -22.125 -6.477 10.195 1 98.44 204 VAL A CA 1
ATOM 1470 C C . VAL A 1 204 ? -21.828 -6.188 11.664 1 98.44 204 VAL A C 1
ATOM 1472 O O . VAL A 1 204 ? -22.344 -5.215 12.227 1 98.44 204 VAL A O 1
ATOM 1475 N N . LEU A 1 205 ? -21 -7.016 12.266 1 98.38 205 LEU A N 1
ATOM 1476 C CA . LEU A 1 205 ? -20.609 -6.77 13.648 1 98.38 205 LEU A CA 1
ATOM 1477 C C . LEU A 1 205 ? -19.875 -5.438 13.773 1 98.38 205 LEU A C 1
ATOM 1479 O O . LEU A 1 205 ? -20.062 -4.715 14.758 1 98.38 205 LEU A O 1
ATOM 1483 N N . LEU A 1 206 ? -19.031 -5.086 12.812 1 98.12 206 LEU A N 1
ATOM 1484 C CA . LEU A 1 206 ? -18.281 -3.834 12.836 1 98.12 206 LEU A CA 1
ATOM 1485 C C . LEU A 1 206 ? -19.219 -2.637 12.695 1 98.12 206 LEU A C 1
ATOM 1487 O O . LEU A 1 206 ? -18.906 -1.542 13.164 1 98.12 206 LEU A O 1
ATOM 1491 N N . ILE A 1 207 ? -20.391 -2.857 11.984 1 97.94 207 ILE A N 1
ATOM 1492 C CA . ILE A 1 207 ? -21.406 -1.807 11.93 1 97.94 207 ILE A CA 1
ATOM 1493 C C . ILE A 1 207 ? -21.859 -1.452 13.344 1 97.94 207 ILE A C 1
ATOM 1495 O O . ILE A 1 207 ? -21.938 -0.275 13.703 1 97.94 207 ILE A O 1
ATOM 1499 N N . ALA A 1 208 ? -22.125 -2.488 14.133 1 96.88 208 ALA A N 1
ATOM 1500 C CA . ALA A 1 208 ? -22.562 -2.277 15.508 1 96.88 208 ALA A CA 1
ATOM 1501 C C . ALA A 1 208 ? -21.484 -1.581 16.328 1 96.88 208 ALA A C 1
ATOM 1503 O O . ALA A 1 208 ? -21.781 -0.691 17.125 1 96.88 208 ALA A O 1
ATOM 1504 N N . VAL A 1 209 ? -20.266 -1.964 16.156 1 96.38 209 VAL A N 1
ATOM 1505 C CA . VAL A 1 209 ? -19.141 -1.36 16.875 1 96.38 209 VAL A CA 1
ATOM 1506 C C . VAL A 1 209 ? -19 0.107 16.469 1 96.38 209 VAL A C 1
ATOM 1508 O O . VAL A 1 209 ? -18.844 0.979 17.328 1 96.38 209 VAL A O 1
ATOM 1511 N N . ALA A 1 210 ? -19.062 0.339 15.164 1 95.06 210 ALA A N 1
ATOM 1512 C CA . ALA A 1 210 ? -18.953 1.708 14.672 1 95.06 210 ALA A CA 1
ATOM 1513 C C . ALA A 1 210 ? -20.062 2.586 15.219 1 95.06 210 ALA A C 1
ATOM 1515 O O . ALA A 1 210 ? -19.844 3.758 15.539 1 95.06 210 ALA A O 1
ATOM 1516 N N . TRP A 1 211 ? -21.281 2.004 15.289 1 94.12 211 TRP A N 1
ATOM 1517 C CA . TRP A 1 211 ? -22.438 2.725 15.836 1 94.12 211 TRP A CA 1
ATOM 1518 C C . TRP A 1 211 ? -22.188 3.129 17.281 1 94.12 211 TRP A C 1
ATOM 1520 O O . TRP A 1 211 ? -22.547 4.23 17.703 1 94.12 211 TRP A O 1
ATOM 1530 N N . ARG A 1 212 ? -21.484 2.332 18 1 93 212 ARG A N 1
ATOM 1531 C CA . ARG A 1 212 ? -21.266 2.543 19.422 1 93 212 ARG A CA 1
ATOM 1532 C C . ARG A 1 212 ? -20.125 3.521 19.672 1 93 212 ARG A C 1
ATOM 1534 O O . ARG A 1 212 ? -20.188 4.336 20.594 1 93 212 ARG A O 1
ATOM 1541 N N . VAL A 1 213 ? -19.109 3.486 18.844 1 90.88 213 VAL A N 1
ATOM 1542 C CA . VAL A 1 213 ? -17.891 4.191 19.188 1 90.88 213 VAL A CA 1
ATOM 1543 C C . VAL A 1 213 ? -17.859 5.559 18.5 1 90.88 213 VAL A C 1
ATOM 1545 O O . VAL A 1 213 ? -17 6.395 18.797 1 90.88 213 VAL A O 1
ATOM 1548 N N . SER A 1 214 ? -18.734 5.805 17.547 1 88.62 214 SER A N 1
ATOM 1549 C CA . SER A 1 214 ? -18.781 7.078 16.828 1 88.62 214 SER A CA 1
ATOM 1550 C C . SER A 1 214 ? -19.844 8.008 17.406 1 88.62 214 SER A C 1
ATOM 1552 O O . SER A 1 214 ? -20.922 7.551 17.797 1 88.62 214 SER A O 1
ATOM 1554 N N . PRO A 1 215 ? -19.469 9.305 17.516 1 81.38 215 PRO A N 1
ATOM 1555 C CA . PRO A 1 215 ? -20.422 10.258 18.094 1 81.38 215 PRO A CA 1
ATOM 1556 C C . PRO A 1 215 ? -21.672 10.453 17.234 1 81.38 215 PRO A C 1
ATOM 1558 O O . PRO A 1 215 ? -21.578 10.453 16 1 81.38 215 PRO A O 1
ATOM 1561 N N . PRO A 1 216 ? -22.781 10.492 17.906 1 74.81 216 PRO A N 1
ATOM 1562 C CA . PRO A 1 216 ? -24.016 10.781 17.172 1 74.81 216 PRO A CA 1
ATOM 1563 C C . PRO A 1 216 ? -24.0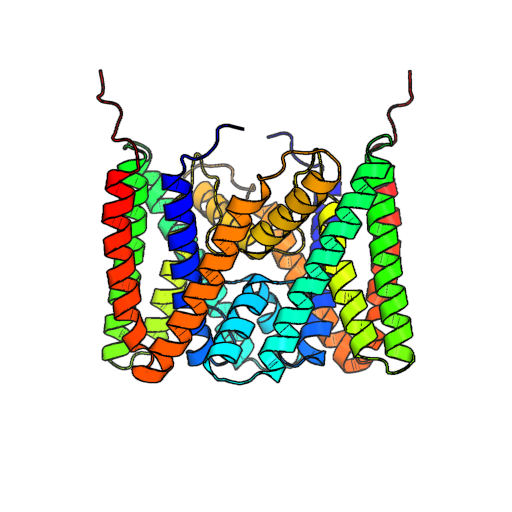94 12.234 16.703 1 74.81 216 PRO A C 1
ATOM 1565 O O . PRO A 1 216 ? -23.25 13.047 17.062 1 74.81 216 PRO A O 1
ATOM 1568 N N . ALA A 1 217 ? -24.938 12.477 15.688 1 67.94 217 ALA A N 1
ATOM 1569 C CA . ALA A 1 217 ? -25.141 13.844 15.219 1 67.94 217 ALA A CA 1
ATOM 1570 C C . ALA A 1 217 ? -25.297 14.805 16.391 1 67.94 217 ALA A C 1
ATOM 1572 O O . ALA A 1 217 ? -25.891 14.461 17.406 1 67.94 217 ALA 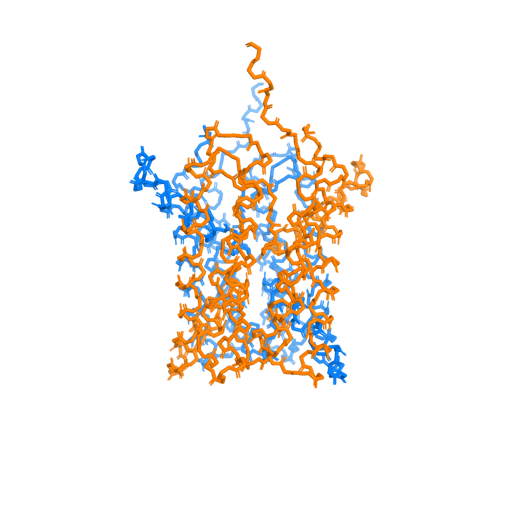A O 1
ATOM 1573 N N . PRO A 1 218 ? -24.328 15.898 16.312 1 59.72 218 PRO A N 1
ATOM 1574 C CA . PRO A 1 218 ? -24.609 16.828 17.406 1 59.72 218 PRO A CA 1
ATOM 1575 C C . PRO A 1 218 ? -26.094 17.141 17.547 1 59.72 218 PRO A C 1
ATOM 1577 O O . PRO A 1 218 ? -26.812 17.172 16.547 1 59.72 218 PRO A O 1
ATOM 1580 N N . ALA A 1 219 ? -26.641 16.797 18.703 1 52.38 219 ALA A N 1
ATOM 1581 C CA . ALA A 1 219 ? -28 17.25 18.984 1 52.38 219 ALA A CA 1
ATOM 1582 C C . ALA A 1 219 ? -28.203 18.688 18.531 1 52.38 219 ALA A C 1
ATOM 1584 O O . ALA A 1 219 ? -27.328 19.531 18.766 1 52.38 219 ALA A O 1
ATOM 1585 N N . GLN A 1 220 ? -28.625 18.938 17.203 1 47.16 220 GLN A N 1
ATOM 1586 C CA . GLN A 1 220 ? -28.984 20.312 16.922 1 47.16 220 GLN A CA 1
ATOM 1587 C C . GLN A 1 220 ? -29.469 21.031 18.188 1 47.16 220 GLN A C 1
ATOM 1589 O O . GLN A 1 220 ? -30.438 20.594 18.812 1 47.16 220 GLN A O 1
ATOM 1594 N N . VAL A 1 221 ? -28.547 21.484 18.906 1 37 221 VAL A N 1
ATOM 1595 C CA . VAL A 1 221 ? -29.047 22.5 19.828 1 37 221 VAL A CA 1
ATOM 1596 C C . VAL A 1 221 ? -29.359 23.781 19.062 1 37 221 VAL A C 1
ATOM 1598 O O . VAL A 1 221 ? -28.625 24.172 18.156 1 37 221 VAL A O 1
ATOM 1601 N N . MET B 1 1 ? -3.703 24.203 1.511 1 32.5 1 MET B N 1
ATOM 1602 C CA . MET B 1 1 ? -2.932 22.984 1.318 1 32.5 1 MET B CA 1
ATOM 1603 C C . MET B 1 1 ? -1.568 23.281 0.706 1 32.5 1 MET B C 1
ATOM 1605 O O . MET B 1 1 ? -1.486 23.844 -0.39 1 32.5 1 MET B O 1
ATOM 1609 N N . THR B 1 2 ? -0.59 23.734 1.339 1 43.66 2 THR B N 1
ATOM 1610 C CA . THR B 1 2 ? 0.751 24.172 0.978 1 43.66 2 THR B CA 1
ATOM 1611 C C . THR B 1 2 ? 1.385 23.219 -0.03 1 43.66 2 THR B C 1
ATOM 1613 O O . THR B 1 2 ? 1.686 22.062 0.3 1 43.66 2 THR B O 1
ATOM 1616 N N . GLY B 1 3 ? 0.925 23.172 -1.435 1 56.56 3 GLY B N 1
ATOM 1617 C CA . GLY B 1 3 ? 1.098 22.516 -2.723 1 56.56 3 GLY B CA 1
ATOM 1618 C C . GLY B 1 3 ? 2.555 22.312 -3.102 1 56.56 3 GLY B C 1
ATOM 1619 O O . GLY B 1 3 ? 3.365 23.234 -2.973 1 56.56 3 GLY B O 1
ATOM 1620 N N . TYR B 1 4 ? 2.992 21.078 -2.986 1 65.31 4 TYR B N 1
ATOM 1621 C CA . TYR B 1 4 ? 4.324 20.797 -3.512 1 65.31 4 TYR B CA 1
ATOM 1622 C C . TYR B 1 4 ? 4.5 21.406 -4.898 1 65.31 4 TYR B C 1
ATOM 1624 O O . TYR B 1 4 ? 3.545 21.484 -5.672 1 65.31 4 TYR B O 1
ATOM 1632 N N . SER B 1 5 ? 5.695 22.062 -5.062 1 81.44 5 SER B N 1
ATOM 1633 C CA . SER B 1 5 ? 6.047 22.547 -6.395 1 81.44 5 SER B CA 1
ATOM 1634 C C . SER B 1 5 ? 5.977 21.422 -7.422 1 81.44 5 SER B C 1
ATOM 1636 O O . SER B 1 5 ? 6.012 20.25 -7.066 1 81.44 5 SER B O 1
ATOM 1638 N N . ARG B 1 6 ? 5.68 21.766 -8.586 1 86.94 6 ARG B N 1
ATOM 1639 C CA . ARG B 1 6 ? 5.617 20.828 -9.695 1 86.94 6 ARG B CA 1
ATOM 1640 C C . ARG B 1 6 ? 6.883 19.984 -9.773 1 86.94 6 ARG B C 1
ATOM 1642 O O . ARG B 1 6 ? 6.828 18.797 -10.109 1 86.94 6 ARG B O 1
ATOM 1649 N N . SER B 1 7 ? 7.957 20.578 -9.383 1 89.25 7 SER B N 1
ATOM 1650 C CA . SER B 1 7 ? 9.242 19.891 -9.445 1 89.25 7 SER B CA 1
ATOM 1651 C C . SER B 1 7 ? 9.336 18.797 -8.391 1 89.25 7 SER B C 1
ATOM 1653 O O . SER B 1 7 ? 9.906 17.734 -8.641 1 89.25 7 SER B O 1
ATOM 1655 N N . LEU B 1 8 ? 8.758 19 -7.238 1 89.44 8 LEU B N 1
ATOM 1656 C CA . LEU B 1 8 ? 8.789 18 -6.172 1 89.44 8 LEU B CA 1
ATOM 1657 C C . LEU B 1 8 ? 7.867 16.828 -6.496 1 89.44 8 LEU B C 1
ATOM 1659 O O . LEU B 1 8 ? 8.188 15.688 -6.184 1 89.44 8 LEU B O 1
ATOM 1663 N N . ILE B 1 9 ? 6.805 17.156 -7.203 1 91.62 9 ILE B N 1
ATOM 1664 C CA . ILE B 1 9 ? 5.887 16.109 -7.625 1 91.62 9 ILE B CA 1
ATOM 1665 C C . ILE B 1 9 ? 6.547 15.25 -8.703 1 91.62 9 ILE B C 1
ATOM 1667 O O . ILE B 1 9 ? 6.355 14.031 -8.734 1 91.62 9 ILE B O 1
ATOM 1671 N N . GLY B 1 10 ? 7.293 15.945 -9.539 1 94.75 10 GLY B N 1
ATOM 1672 C CA . GLY B 1 10 ? 8.07 15.211 -10.523 1 94.75 10 GLY B CA 1
ATOM 1673 C C . GLY B 1 10 ? 9.07 14.25 -9.898 1 94.75 10 GLY B C 1
ATOM 1674 O O . GLY B 1 10 ? 9.211 13.109 -10.352 1 94.75 10 GLY B O 1
ATOM 1675 N N . LEU B 1 11 ? 9.758 14.727 -8.867 1 95.44 11 LEU B N 1
ATOM 1676 C CA . LEU B 1 11 ? 10.703 13.883 -8.148 1 95.44 11 LEU B CA 1
ATOM 1677 C C . LEU B 1 11 ? 10 12.703 -7.496 1 95.44 11 LEU B C 1
ATOM 1679 O O . LEU B 1 11 ? 10.484 11.578 -7.547 1 95.44 11 LEU B O 1
ATOM 1683 N N . ALA B 1 12 ? 8.852 12.984 -6.914 1 95.56 12 ALA B N 1
ATOM 1684 C CA . ALA B 1 12 ? 8.062 11.93 -6.285 1 95.56 12 ALA B CA 1
ATOM 1685 C C . ALA B 1 12 ? 7.629 10.883 -7.312 1 95.56 12 ALA B C 1
ATOM 1687 O O . ALA B 1 12 ? 7.695 9.68 -7.051 1 95.56 12 ALA B O 1
ATOM 1688 N N . THR B 1 13 ? 7.191 11.344 -8.461 1 96.94 13 THR B N 1
ATOM 1689 C CA . THR B 1 13 ? 6.766 10.461 -9.539 1 96.94 13 THR B CA 1
ATOM 1690 C C . THR B 1 13 ? 7.934 9.609 -10.031 1 96.94 13 THR B C 1
ATOM 1692 O O . THR B 1 13 ? 7.777 8.406 -10.273 1 96.94 13 THR B O 1
ATOM 1695 N N . ALA B 1 14 ? 9.07 10.219 -10.164 1 97.75 14 ALA B N 1
ATOM 1696 C CA . ALA B 1 14 ? 10.273 9.5 -10.586 1 97.75 14 ALA B CA 1
ATOM 1697 C C . ALA B 1 14 ? 10.672 8.453 -9.547 1 97.75 14 ALA B C 1
ATOM 1699 O O . ALA B 1 14 ? 11.102 7.352 -9.906 1 97.75 14 ALA B O 1
ATOM 1700 N N . LEU B 1 15 ? 10.555 8.773 -8.305 1 97.81 15 LEU B N 1
ATOM 1701 C CA . LEU B 1 15 ? 10.867 7.836 -7.23 1 97.81 15 LEU B CA 1
ATOM 1702 C C . LEU B 1 15 ? 9.867 6.684 -7.207 1 97.81 15 LEU B C 1
ATOM 1704 O O . LEU B 1 15 ? 10.242 5.539 -6.934 1 97.81 15 LEU B O 1
ATOM 1708 N N . ALA B 1 16 ? 8.609 6.98 -7.473 1 97.44 16 ALA B N 1
ATOM 1709 C CA . ALA B 1 16 ? 7.613 5.922 -7.621 1 97.44 16 ALA B CA 1
ATOM 1710 C C . ALA B 1 16 ? 7.984 4.977 -8.766 1 97.44 16 ALA B C 1
ATOM 1712 O O . ALA B 1 16 ? 7.812 3.762 -8.648 1 97.44 16 ALA B O 1
ATOM 1713 N N . GLY B 1 17 ? 8.422 5.582 -9.844 1 98.25 17 GLY B N 1
ATOM 1714 C CA . GLY B 1 17 ? 8.906 4.777 -10.953 1 98.25 17 GLY B CA 1
ATOM 1715 C C . GLY B 1 17 ? 10.07 3.883 -10.578 1 98.25 17 GLY B C 1
ATOM 1716 O O . GLY B 1 17 ? 10.125 2.721 -10.984 1 98.25 17 GLY B O 1
ATOM 1717 N N . LEU B 1 18 ? 11.039 4.457 -9.836 1 98.56 18 LEU B N 1
ATOM 1718 C CA . LEU B 1 18 ? 12.164 3.67 -9.336 1 98.56 18 LEU B CA 1
ATOM 1719 C C . LEU B 1 18 ? 11.672 2.5 -8.492 1 98.56 18 LEU B C 1
ATOM 1721 O O . LEU B 1 18 ? 12.18 1.381 -8.617 1 98.56 18 LEU B O 1
ATOM 1725 N N . ALA B 1 19 ? 10.742 2.777 -7.59 1 98 19 ALA B N 1
ATOM 1726 C CA . ALA B 1 19 ? 10.172 1.734 -6.742 1 98 19 ALA B CA 1
ATOM 1727 C C . ALA B 1 19 ? 9.539 0.629 -7.582 1 98 19 ALA B C 1
ATOM 1729 O O . ALA B 1 19 ? 9.734 -0.558 -7.305 1 98 19 ALA B O 1
ATOM 1730 N N . GLY B 1 20 ? 8.75 1.021 -8.625 1 98.06 20 GLY B N 1
ATOM 1731 C CA . GLY B 1 20 ? 8.172 0.042 -9.531 1 98.06 20 GLY B CA 1
ATOM 1732 C C . GLY B 1 20 ? 9.219 -0.779 -10.266 1 98.06 20 GLY B C 1
ATOM 1733 O O . GLY B 1 20 ? 9.086 -2 -10.375 1 98.06 20 GLY B O 1
ATOM 1734 N N . TYR B 1 21 ? 10.258 -0.086 -10.742 1 98.62 21 TYR B N 1
ATOM 1735 C CA . TYR B 1 21 ? 11.352 -0.732 -11.461 1 98.62 21 TYR B CA 1
ATOM 1736 C C . TYR B 1 21 ? 12.023 -1.787 -10.594 1 98.62 21 TYR B C 1
ATOM 1738 O O . TYR B 1 21 ? 12.172 -2.939 -11.008 1 98.62 21 TYR B O 1
ATOM 1746 N N . VAL B 1 22 ? 12.406 -1.407 -9.414 1 98.56 22 VAL B N 1
ATOM 1747 C CA . VAL B 1 22 ? 13.133 -2.287 -8.5 1 98.56 22 VAL B CA 1
ATOM 1748 C C . VAL B 1 22 ? 12.211 -3.406 -8.023 1 98.56 22 VAL B C 1
ATOM 1750 O O . VAL B 1 22 ? 12.648 -4.547 -7.852 1 98.56 22 VAL B O 1
ATOM 1753 N N . ASP B 1 23 ? 10.969 -3.057 -7.844 1 98.06 23 ASP B N 1
ATOM 1754 C CA . ASP B 1 23 ? 10.016 -4.062 -7.387 1 98.06 23 ASP B CA 1
ATOM 1755 C C . ASP B 1 23 ? 9.812 -5.148 -8.445 1 98.06 23 ASP B C 1
ATOM 1757 O O . ASP B 1 23 ? 9.688 -6.328 -8.117 1 98.06 23 ASP B O 1
ATOM 1761 N N . ALA B 1 24 ? 9.688 -4.754 -9.688 1 98.06 24 ALA B N 1
ATOM 1762 C CA . ALA B 1 24 ? 9.555 -5.723 -10.773 1 98.06 24 ALA B CA 1
ATOM 1763 C C . ALA B 1 24 ? 10.742 -6.684 -10.789 1 98.06 24 ALA B C 1
ATOM 1765 O O . ALA B 1 24 ? 10.562 -7.891 -10.992 1 98.06 24 ALA B O 1
ATOM 1766 N N . LEU B 1 25 ? 11.969 -6.16 -10.594 1 98.31 25 LEU B N 1
ATOM 1767 C CA . LEU B 1 25 ? 13.156 -7.004 -10.547 1 98.31 25 LEU B CA 1
ATOM 1768 C C . LEU B 1 25 ? 13.055 -8.039 -9.43 1 98.31 25 LEU B C 1
ATOM 1770 O O . LEU B 1 25 ? 13.336 -9.219 -9.648 1 98.31 25 LEU B O 1
ATOM 1774 N N . GLY B 1 26 ? 12.68 -7.523 -8.234 1 97.38 26 GLY B N 1
ATOM 1775 C CA . GLY B 1 26 ? 12.516 -8.43 -7.105 1 97.38 26 GLY B CA 1
ATOM 1776 C C . GLY B 1 26 ? 11.422 -9.461 -7.328 1 97.38 26 GLY B C 1
ATOM 1777 O O . GLY B 1 26 ? 11.625 -10.648 -7.066 1 97.38 26 GLY B O 1
ATOM 1778 N N . PHE B 1 27 ? 10.312 -9.062 -7.828 1 96.94 27 PHE B N 1
ATOM 1779 C CA . PHE B 1 27 ? 9.156 -9.922 -8.062 1 96.94 27 PHE B CA 1
ATOM 1780 C C . PHE B 1 27 ? 9.508 -11.055 -9.008 1 96.94 27 PHE B C 1
ATOM 1782 O O . PHE B 1 27 ? 9.164 -12.211 -8.758 1 96.94 27 PHE B O 1
ATOM 1789 N N . ILE B 1 28 ? 10.156 -10.773 -10.094 1 96.94 28 ILE B N 1
ATOM 1790 C CA . ILE B 1 28 ? 10.531 -11.781 -11.086 1 96.94 28 ILE B CA 1
ATOM 1791 C C . ILE B 1 28 ? 11.57 -12.727 -10.5 1 96.94 28 ILE B C 1
ATOM 1793 O O . ILE B 1 28 ? 11.438 -13.945 -10.602 1 96.94 28 ILE B O 1
ATOM 1797 N N . THR B 1 29 ? 12.586 -12.156 -9.812 1 96.38 29 THR B N 1
ATOM 1798 C CA . THR B 1 29 ? 13.711 -12.93 -9.305 1 96.38 29 THR B CA 1
ATOM 1799 C C . THR B 1 29 ? 13.266 -13.875 -8.195 1 96.38 29 THR B C 1
ATOM 1801 O O . THR B 1 29 ? 13.719 -15.016 -8.117 1 96.38 29 THR B O 1
ATOM 1804 N N . LEU B 1 30 ? 12.32 -13.43 -7.348 1 94.94 30 LEU B N 1
ATOM 1805 C CA . LEU B 1 30 ? 11.906 -14.203 -6.184 1 94.94 30 LEU B CA 1
ATOM 1806 C C . LEU B 1 30 ? 10.703 -15.086 -6.516 1 94.94 30 LEU B C 1
ATOM 1808 O O . LEU B 1 30 ? 10.383 -16.016 -5.766 1 94.94 30 LEU B O 1
ATOM 1812 N N . GLY B 1 31 ? 10.023 -14.812 -7.594 1 93.06 31 GLY B N 1
ATOM 1813 C CA . GLY B 1 31 ? 8.875 -15.602 -8.008 1 93.06 31 GLY B CA 1
ATOM 1814 C C . GLY B 1 31 ? 7.609 -15.258 -7.25 1 93.06 31 GLY B C 1
ATOM 1815 O O . GLY B 1 31 ? 6.797 -16.141 -6.957 1 93.06 31 GLY B O 1
ATOM 1816 N N . GLY B 1 32 ? 7.488 -13.93 -6.844 1 92.25 32 GLY B N 1
ATOM 1817 C CA . GLY B 1 32 ? 6.242 -13.594 -6.172 1 92.25 32 GLY B CA 1
ATOM 1818 C C . GLY B 1 32 ? 6.383 -12.453 -5.184 1 92.25 32 GLY B C 1
ATOM 1819 O O . GLY B 1 32 ? 5.738 -11.414 -5.332 1 92.25 32 GLY B O 1
ATOM 1820 N N . PRO B 1 33 ? 7.273 -12.617 -4.164 1 94.31 33 PRO B N 1
ATOM 1821 C CA . PRO B 1 33 ? 7.426 -11.578 -3.146 1 94.31 33 PRO B CA 1
ATOM 1822 C C . PRO B 1 33 ? 7.895 -10.242 -3.73 1 94.31 33 PRO B C 1
ATOM 1824 O O . PRO B 1 33 ? 8.57 -10.227 -4.766 1 94.31 33 PRO B O 1
ATOM 1827 N N . PHE B 1 34 ? 7.512 -9.188 -3.07 1 96.06 34 PHE B N 1
ATOM 1828 C CA . PHE B 1 34 ? 7.844 -7.832 -3.492 1 96.06 34 PHE B CA 1
ATOM 1829 C C . PHE B 1 34 ? 8.969 -7.262 -2.639 1 96.06 34 PHE B C 1
ATOM 1831 O O . PHE B 1 34 ? 9.141 -7.66 -1.485 1 96.06 34 PHE B O 1
ATOM 1838 N N . VAL B 1 35 ? 9.703 -6.309 -3.191 1 96.38 35 VAL B N 1
ATOM 1839 C CA . VAL B 1 35 ? 10.789 -5.738 -2.396 1 96.38 35 VAL B CA 1
ATOM 1840 C C . VAL B 1 35 ? 10.406 -4.332 -1.939 1 96.38 35 VAL B C 1
ATOM 1842 O O . VAL B 1 35 ? 11.047 -3.764 -1.053 1 96.38 35 VAL B O 1
ATOM 1845 N N . SER B 1 36 ? 9.32 -3.783 -2.516 1 93.88 36 SER B N 1
ATOM 1846 C CA . SER B 1 36 ? 8.938 -2.424 -2.146 1 93.88 36 SER B CA 1
ATOM 1847 C C . SER B 1 36 ? 7.504 -2.377 -1.624 1 93.88 36 SER B C 1
ATOM 1849 O O . SER B 1 36 ? 7.105 -1.403 -0.981 1 93.88 36 SER B O 1
ATOM 1851 N N . PHE B 1 37 ? 6.676 -3.342 -1.865 1 92.62 37 PHE B N 1
ATOM 1852 C CA . PHE B 1 37 ? 5.273 -3.355 -1.462 1 92.62 37 PHE B CA 1
ATOM 1853 C C . PHE B 1 37 ? 5.023 -4.426 -0.408 1 92.62 37 PHE B C 1
ATOM 1855 O O . PHE B 1 37 ? 4.863 -5.602 -0.737 1 92.62 37 PHE B O 1
ATOM 1862 N N . MET B 1 38 ? 4.793 -3.949 0.799 1 95.5 38 MET B N 1
ATOM 1863 C CA . MET B 1 38 ? 4.828 -4.848 1.949 1 95.5 38 MET B CA 1
ATOM 1864 C C . MET B 1 38 ? 3.438 -5.391 2.26 1 95.5 38 MET B C 1
ATOM 1866 O O . MET B 1 38 ? 3.303 -6.477 2.826 1 95.5 38 MET B O 1
ATOM 1870 N N . SER B 1 39 ? 2.393 -4.676 1.844 1 94.88 39 SER B N 1
ATOM 1871 C CA . SER B 1 39 ? 1.047 -5.191 2.066 1 94.88 39 SER B CA 1
ATOM 1872 C C . SER B 1 39 ? 0.852 -6.539 1.383 1 94.88 39 SER B C 1
ATOM 1874 O O . SER B 1 39 ? 0.339 -7.48 1.99 1 94.88 39 SER B O 1
ATOM 1876 N N . GLY B 1 40 ? 1.301 -6.613 0.171 1 93.56 40 GLY B N 1
ATOM 1877 C CA . GLY B 1 40 ? 1.252 -7.879 -0.541 1 93.56 40 GLY B CA 1
ATOM 1878 C C . GLY B 1 40 ? 2.074 -8.969 0.124 1 93.56 40 GLY B C 1
ATOM 1879 O O . GLY B 1 40 ? 1.633 -10.117 0.216 1 93.56 40 GLY B O 1
ATOM 1880 N N . ASN B 1 41 ? 3.287 -8.602 0.607 1 96.62 41 ASN B N 1
ATOM 1881 C CA . ASN B 1 41 ? 4.141 -9.562 1.29 1 96.62 41 ASN B CA 1
ATOM 1882 C C . ASN B 1 41 ? 3.48 -10.094 2.561 1 96.62 41 ASN B C 1
ATOM 1884 O O . ASN B 1 41 ? 3.654 -11.258 2.916 1 96.62 41 ASN B O 1
ATOM 1888 N N . MET B 1 42 ? 2.775 -9.18 3.238 1 96.75 42 MET B N 1
ATOM 1889 C CA . MET B 1 42 ? 2.086 -9.609 4.453 1 96.75 42 MET B CA 1
ATOM 1890 C C . MET B 1 42 ? 1.02 -10.648 4.133 1 96.75 42 MET B C 1
ATOM 1892 O O . MET B 1 42 ? 0.922 -11.672 4.812 1 96.75 42 MET B O 1
ATOM 1896 N N . THR B 1 43 ? 0.261 -10.391 3.111 1 96.44 43 THR B N 1
ATOM 1897 C CA . THR B 1 43 ? -0.752 -11.352 2.695 1 96.44 43 THR B CA 1
ATOM 1898 C C . THR B 1 43 ? -0.104 -12.656 2.232 1 96.44 43 THR B C 1
ATOM 1900 O O . THR B 1 43 ? -0.526 -13.742 2.633 1 96.44 43 THR B O 1
ATOM 1903 N N . GLN B 1 44 ? 0.939 -12.547 1.384 1 95.81 44 GLN B N 1
ATOM 1904 C CA . GLN B 1 44 ? 1.615 -13.727 0.857 1 95.81 44 GLN B CA 1
ATOM 1905 C C . GLN B 1 44 ? 2.227 -14.562 1.98 1 95.81 44 GLN B C 1
ATOM 1907 O O . GLN B 1 44 ? 2.098 -15.789 1.993 1 95.81 44 GLN B O 1
ATOM 1912 N N . ALA B 1 45 ? 2.893 -13.906 2.863 1 96.56 45 ALA B N 1
ATOM 1913 C CA . ALA B 1 45 ? 3.496 -14.609 3.992 1 96.56 45 ALA B CA 1
ATOM 1914 C C . ALA B 1 45 ? 2.432 -15.305 4.84 1 96.56 45 ALA B C 1
ATOM 1916 O O . ALA B 1 45 ? 2.637 -16.422 5.316 1 96.56 45 ALA B O 1
ATOM 1917 N N . SER B 1 46 ? 1.332 -14.641 5.102 1 97.75 46 SER B N 1
ATOM 1918 C CA . SER B 1 46 ? 0.246 -15.18 5.91 1 97.75 46 SER B CA 1
ATOM 1919 C C . SER B 1 46 ? -0.353 -16.422 5.262 1 97.75 46 SER B C 1
ATOM 1921 O O . SER B 1 46 ? -0.568 -17.438 5.93 1 97.75 46 SER B O 1
ATOM 1923 N N . VAL B 1 47 ? -0.614 -16.359 3.939 1 96.56 47 VAL B N 1
ATOM 1924 C CA . VAL B 1 47 ? -1.189 -17.484 3.215 1 96.56 47 VAL B CA 1
ATOM 1925 C C . VAL B 1 47 ? -0.199 -18.641 3.195 1 96.56 47 VAL B C 1
ATOM 1927 O O . VAL B 1 47 ? -0.578 -19.797 3.43 1 96.56 47 VAL B O 1
ATOM 1930 N N . ALA B 1 48 ? 1.106 -18.312 2.904 1 96.38 48 ALA B N 1
ATOM 1931 C CA . ALA B 1 48 ? 2.141 -19.344 2.914 1 96.38 48 ALA B CA 1
ATOM 1932 C C . ALA B 1 48 ? 2.248 -20 4.285 1 96.38 48 ALA B C 1
ATOM 1934 O O . ALA B 1 48 ? 2.402 -21.234 4.387 1 96.38 48 ALA B O 1
ATOM 1935 N N . PHE B 1 49 ? 2.162 -19.188 5.305 1 95.56 49 PHE B N 1
ATOM 1936 C CA . PHE B 1 49 ? 2.195 -19.688 6.672 1 95.56 49 PHE B CA 1
ATOM 1937 C C . PHE B 1 49 ? 1.02 -20.625 6.934 1 95.56 49 PHE B C 1
ATOM 1939 O O . PHE B 1 49 ? 1.199 -21.719 7.461 1 95.56 49 PHE B O 1
ATOM 1946 N N . ALA B 1 50 ? -0.14 -20.25 6.566 1 95.88 50 ALA B N 1
ATOM 1947 C CA . ALA B 1 50 ? -1.343 -21.062 6.75 1 95.88 50 ALA B CA 1
ATOM 1948 C C . ALA B 1 50 ? -1.248 -22.375 5.973 1 95.88 50 ALA B C 1
ATOM 1950 O O . ALA B 1 50 ? -1.771 -23.406 6.41 1 95.88 50 ALA B O 1
ATOM 1951 N N . ASP B 1 51 ? -0.506 -22.359 4.828 1 94.56 51 ASP B N 1
ATOM 1952 C CA . ASP B 1 51 ? -0.387 -23.516 3.959 1 94.56 51 ASP B CA 1
ATOM 1953 C C . ASP B 1 51 ? 0.8 -24.391 4.367 1 94.56 51 ASP B C 1
ATOM 1955 O O . ASP B 1 51 ? 1.005 -25.469 3.811 1 94.56 51 ASP B O 1
ATOM 1959 N N . GLY B 1 52 ? 1.623 -23.906 5.285 1 93.31 52 GLY B N 1
ATOM 1960 C CA . GLY B 1 52 ? 2.781 -24.656 5.734 1 93.31 52 GLY B CA 1
ATOM 1961 C C . GLY B 1 52 ? 3.967 -24.547 4.797 1 93.31 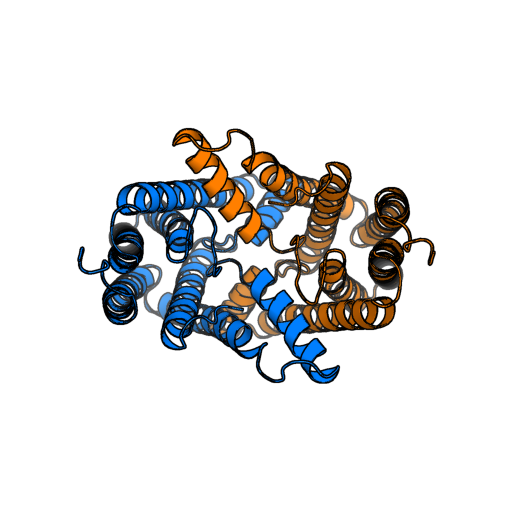52 GLY B C 1
ATOM 1962 O O . GLY B 1 52 ? 4.871 -25.391 4.828 1 93.31 52 GLY B O 1
ATOM 1963 N N . VAL B 1 53 ? 3.84 -23.641 3.854 1 92.88 53 VAL B N 1
ATOM 1964 C CA . VAL B 1 53 ? 4.957 -23.422 2.939 1 92.88 53 VAL B CA 1
ATOM 1965 C C . VAL B 1 53 ? 5.949 -22.438 3.568 1 92.88 53 VAL B C 1
ATOM 1967 O O . VAL B 1 53 ? 5.969 -21.266 3.223 1 92.88 53 VAL B O 1
ATOM 1970 N N . TRP B 1 54 ? 6.848 -22.875 4.309 1 92.81 54 TRP B N 1
ATOM 1971 C CA . TRP B 1 54 ? 7.711 -22.094 5.184 1 92.81 54 TRP B CA 1
ATOM 1972 C C . TRP B 1 54 ? 8.734 -21.297 4.375 1 92.81 54 TRP B C 1
ATOM 1974 O O . TRP B 1 54 ? 9.133 -20.203 4.77 1 92.81 54 TRP B O 1
ATOM 1984 N N . SER B 1 55 ? 9.195 -21.828 3.311 1 91.56 55 SER B N 1
ATOM 1985 C CA . SER B 1 55 ? 10.195 -21.156 2.492 1 91.56 55 SER B CA 1
ATOM 1986 C C . SER B 1 55 ? 9.68 -19.828 1.979 1 91.56 55 SER B C 1
ATOM 1988 O O . SER B 1 55 ? 10.344 -18.797 2.133 1 91.56 55 SER B O 1
ATOM 1990 N N . THR B 1 56 ? 8.43 -19.875 1.464 1 89.31 56 THR B N 1
ATOM 1991 C CA . THR B 1 56 ? 7.824 -18.656 0.944 1 89.31 56 THR B CA 1
ATOM 1992 C C . THR B 1 56 ? 7.543 -17.672 2.072 1 89.31 56 THR B C 1
ATOM 1994 O O . THR B 1 56 ? 7.781 -16.469 1.928 1 89.31 56 THR B O 1
ATOM 1997 N N . ALA B 1 57 ? 7.066 -18.156 3.166 1 94.12 57 ALA B N 1
ATOM 1998 C CA . ALA B 1 57 ? 6.762 -17.312 4.312 1 94.12 57 ALA B CA 1
ATOM 1999 C C . ALA B 1 57 ? 8.016 -16.609 4.836 1 94.12 57 ALA B C 1
ATOM 2001 O O . ALA B 1 57 ? 7.992 -15.43 5.16 1 94.12 57 ALA B O 1
ATOM 2002 N N . ARG B 1 58 ? 9.086 -17.312 4.848 1 94.75 58 ARG B N 1
ATOM 2003 C CA . ARG B 1 58 ? 10.344 -16.781 5.367 1 94.75 58 ARG B CA 1
ATOM 2004 C C . ARG B 1 58 ? 10.906 -15.711 4.441 1 94.75 58 ARG B C 1
ATOM 2006 O O . ARG B 1 58 ? 11.453 -14.711 4.906 1 94.75 58 ARG B O 1
ATOM 2013 N N . VAL B 1 59 ? 10.797 -15.969 3.166 1 95.62 59 VAL B N 1
ATOM 2014 C CA . VAL B 1 59 ? 11.336 -15.008 2.207 1 95.62 59 VAL B CA 1
ATOM 2015 C C . VAL B 1 59 ? 10.547 -13.703 2.289 1 95.62 59 VAL B C 1
ATOM 2017 O O . VAL B 1 59 ? 11.125 -12.625 2.459 1 95.62 59 VAL B O 1
ATOM 2020 N N . ALA B 1 60 ? 9.234 -13.82 2.229 1 96.06 60 ALA B N 1
ATOM 2021 C CA . ALA B 1 60 ? 8.391 -12.633 2.32 1 96.06 60 ALA B CA 1
ATOM 2022 C C . ALA B 1 60 ? 8.578 -11.922 3.66 1 96.06 60 ALA B C 1
ATOM 2024 O O . ALA B 1 60 ? 8.711 -10.703 3.711 1 96.06 60 ALA B O 1
ATOM 2025 N N . GLY B 1 61 ? 8.602 -12.727 4.715 1 96.69 61 GLY B N 1
ATOM 2026 C CA . GLY B 1 61 ? 8.844 -12.172 6.035 1 96.69 61 GLY B CA 1
ATOM 2027 C C . GLY B 1 61 ? 10.195 -11.5 6.16 1 96.69 61 GLY B C 1
ATOM 2028 O O . GLY B 1 61 ? 10.312 -10.445 6.789 1 96.69 61 GLY B O 1
ATOM 2029 N N . GLY B 1 62 ? 11.219 -12.133 5.594 1 97.5 62 GLY B N 1
ATOM 2030 C CA . GLY B 1 62 ? 12.555 -11.562 5.609 1 97.5 62 GLY B CA 1
ATOM 2031 C C . GLY B 1 62 ? 12.648 -10.227 4.891 1 97.5 62 GLY B C 1
ATOM 2032 O O . GLY B 1 62 ? 13.328 -9.312 5.348 1 97.5 62 GLY B O 1
ATOM 2033 N N . ILE B 1 63 ? 11.945 -10.094 3.812 1 97.94 63 ILE B N 1
ATOM 2034 C CA . ILE B 1 63 ? 11.945 -8.852 3.047 1 97.94 63 ILE B CA 1
ATOM 2035 C C . ILE B 1 63 ? 11.289 -7.742 3.867 1 97.94 63 ILE B C 1
ATOM 2037 O O . ILE B 1 63 ? 11.75 -6.598 3.85 1 97.94 63 ILE B O 1
ATOM 2041 N N . ILE B 1 64 ? 10.219 -8.086 4.617 1 97.94 64 ILE B N 1
ATOM 2042 C CA . ILE B 1 64 ? 9.547 -7.117 5.465 1 97.94 64 ILE B CA 1
ATOM 2043 C C . ILE B 1 64 ? 10.516 -6.582 6.516 1 97.94 64 ILE B C 1
ATOM 2045 O O . ILE B 1 64 ? 10.594 -5.375 6.746 1 97.94 64 ILE B O 1
ATOM 2049 N N . VAL B 1 65 ? 11.289 -7.473 7.113 1 98.06 65 VAL B N 1
ATOM 2050 C CA . VAL B 1 65 ? 12.25 -7.086 8.141 1 98.06 65 VAL B CA 1
ATOM 2051 C C . VAL B 1 65 ? 13.336 -6.203 7.52 1 98.06 65 VAL B C 1
ATOM 2053 O O . VAL B 1 65 ? 13.711 -5.18 8.094 1 98.06 65 VAL B O 1
ATOM 2056 N N . LEU B 1 66 ? 13.891 -6.59 6.359 1 98.56 66 LEU B N 1
ATOM 2057 C CA . LEU B 1 66 ? 14.914 -5.809 5.676 1 98.56 66 LEU B CA 1
ATOM 2058 C C . LEU B 1 66 ? 14.383 -4.43 5.293 1 98.56 66 LEU B C 1
ATOM 2060 O O . LEU B 1 66 ? 15.086 -3.43 5.422 1 98.56 66 LEU B O 1
ATOM 2064 N N . PHE B 1 67 ? 13.188 -4.383 4.828 1 98.56 67 PHE B N 1
ATOM 2065 C CA . PHE B 1 67 ? 12.516 -3.127 4.52 1 98.56 67 PHE B CA 1
ATOM 2066 C C . PHE B 1 67 ? 12.438 -2.232 5.75 1 98.56 67 PHE B C 1
ATOM 2068 O O . PHE B 1 67 ? 12.742 -1.041 5.676 1 98.56 67 PHE B O 1
ATOM 2075 N N . LEU B 1 68 ? 12.047 -2.797 6.879 1 98.12 68 LEU B N 1
ATOM 2076 C CA . LEU B 1 68 ? 11.969 -2.061 8.133 1 98.12 68 LEU B CA 1
ATOM 2077 C C . LEU B 1 68 ? 13.336 -1.524 8.539 1 98.12 68 LEU B C 1
ATOM 2079 O O . LEU B 1 68 ? 13.445 -0.395 9.016 1 98.12 68 LEU B O 1
ATOM 2083 N N . LEU B 1 69 ? 14.32 -2.346 8.367 1 98.5 69 LEU B N 1
ATOM 2084 C CA . LEU B 1 69 ? 15.68 -1.898 8.656 1 98.5 69 LEU B CA 1
ATOM 2085 C C . LEU B 1 69 ? 16.094 -0.762 7.719 1 98.5 69 LEU B C 1
ATOM 2087 O O . LEU B 1 69 ? 16.828 0.143 8.117 1 98.5 69 LEU B O 1
ATOM 2091 N N . GLY B 1 70 ? 15.664 -0.819 6.473 1 98.62 70 GLY B N 1
ATOM 2092 C CA . GLY B 1 70 ? 15.859 0.287 5.551 1 98.62 70 GLY B CA 1
ATOM 2093 C C . GLY B 1 70 ? 15.188 1.57 6 1 98.62 70 GLY B C 1
ATOM 2094 O O . GLY B 1 70 ? 15.773 2.652 5.902 1 98.62 70 GLY B O 1
ATOM 2095 N N . ILE B 1 71 ? 13.961 1.405 6.473 1 97.75 71 ILE B N 1
ATOM 2096 C CA . ILE B 1 71 ? 13.25 2.553 7.023 1 97.75 71 ILE B CA 1
ATOM 2097 C C . ILE B 1 71 ? 14.047 3.146 8.18 1 97.75 71 ILE B C 1
ATOM 2099 O O . ILE B 1 71 ? 14.203 4.367 8.273 1 97.75 71 ILE B O 1
ATOM 2103 N N . ALA B 1 72 ? 14.516 2.268 9.055 1 97.75 72 ALA B N 1
ATOM 2104 C CA . ALA B 1 72 ? 15.312 2.721 10.188 1 97.75 72 ALA B CA 1
ATOM 2105 C C . ALA B 1 72 ? 16.547 3.482 9.727 1 97.75 72 ALA B C 1
ATOM 2107 O O . ALA B 1 72 ? 16.859 4.551 10.258 1 97.75 72 ALA B O 1
ATOM 2108 N N . LEU B 1 73 ? 17.203 2.949 8.781 1 98.06 73 LEU B N 1
ATOM 2109 C CA . LEU B 1 73 ? 18.406 3.584 8.234 1 98.06 73 LEU B CA 1
ATOM 2110 C C . LEU B 1 73 ? 18.078 4.965 7.68 1 98.06 73 LEU B C 1
ATOM 2112 O O . LEU B 1 73 ? 18.766 5.941 7.992 1 98.06 73 LEU B O 1
ATOM 2116 N N . GLY B 1 74 ? 17.031 5.066 6.848 1 97.56 74 GLY B N 1
ATOM 2117 C CA . GLY B 1 74 ? 16.625 6.352 6.316 1 97.56 74 GLY B CA 1
ATOM 2118 C C . GLY B 1 74 ? 16.234 7.348 7.391 1 97.56 74 GLY B C 1
ATOM 2119 O O . GLY B 1 74 ? 16.562 8.531 7.305 1 97.56 74 GLY B O 1
ATOM 2120 N N . THR B 1 75 ? 15.555 6.848 8.375 1 96.38 75 THR B N 1
ATOM 2121 C CA . THR B 1 75 ? 15.109 7.691 9.477 1 96.38 75 THR B CA 1
ATOM 2122 C C . THR B 1 75 ? 16.297 8.227 10.266 1 96.38 75 THR B C 1
ATOM 2124 O O . THR B 1 75 ? 16.328 9.398 10.641 1 96.38 75 THR B O 1
ATOM 2127 N N . VAL B 1 76 ? 17.266 7.418 10.555 1 96.62 76 VAL B N 1
ATOM 2128 C CA . VAL B 1 76 ? 18.469 7.824 11.273 1 96.62 76 VAL B CA 1
ATOM 2129 C C . VAL B 1 76 ? 19.234 8.867 10.453 1 96.62 76 VAL B C 1
ATOM 2131 O O . VAL B 1 76 ? 19.688 9.875 11 1 96.62 76 VAL B O 1
ATOM 2134 N N . VAL B 1 77 ? 19.359 8.656 9.164 1 96.44 77 VAL B N 1
ATOM 2135 C CA . VAL B 1 77 ? 20.047 9.594 8.281 1 96.44 77 VAL B CA 1
ATOM 2136 C C . VAL B 1 77 ? 19.328 10.945 8.32 1 96.44 77 VAL B C 1
ATOM 2138 O O . VAL B 1 77 ? 19.984 11.992 8.445 1 96.44 77 VAL B O 1
ATOM 2141 N N . THR B 1 78 ? 18.047 10.891 8.211 1 94.25 78 THR B N 1
ATOM 2142 C CA . THR B 1 78 ? 17.266 12.125 8.234 1 94.25 78 THR B CA 1
ATOM 2143 C C . THR B 1 78 ? 17.406 12.828 9.586 1 94.25 78 THR B C 1
ATOM 2145 O O . THR B 1 78 ? 17.453 14.055 9.648 1 94.25 78 THR B O 1
ATOM 2148 N N . HIS B 1 79 ? 17.469 12.055 10.648 1 91.69 79 HIS B N 1
ATOM 2149 C CA . HIS B 1 79 ? 17.594 12.602 11.992 1 91.69 79 HIS B CA 1
ATOM 2150 C C . HIS B 1 79 ? 18.906 13.383 12.141 1 91.69 79 HIS B C 1
ATOM 2152 O O . HIS B 1 79 ? 18.906 14.516 12.625 1 91.69 79 HIS B O 1
ATOM 2158 N N . PHE B 1 80 ? 19.938 12.875 11.617 1 92.31 80 PHE B N 1
ATOM 2159 C CA . PHE B 1 80 ? 21.25 13.492 11.805 1 92.31 80 PHE B CA 1
ATOM 2160 C C . PHE B 1 80 ? 21.484 14.602 10.781 1 92.31 80 PHE B C 1
ATOM 2162 O O . PHE B 1 80 ? 22.391 15.414 10.938 1 92.31 80 PHE B O 1
ATOM 2169 N N . THR B 1 81 ? 20.641 14.672 9.781 1 91.25 81 THR B N 1
ATOM 2170 C CA . THR B 1 81 ? 20.797 15.719 8.781 1 91.25 81 THR B CA 1
ATOM 2171 C C . THR B 1 81 ? 19.734 16.812 8.969 1 91.25 81 THR B C 1
ATOM 2173 O O . THR B 1 81 ? 19.656 17.734 8.164 1 91.25 81 THR B O 1
ATOM 2176 N N . GLU B 1 82 ? 18.938 16.578 9.969 1 85.56 82 GLU B N 1
ATOM 2177 C CA . GLU B 1 82 ? 17.844 17.5 10.219 1 85.56 82 GLU B CA 1
ATOM 2178 C C . GLU B 1 82 ? 18.344 18.922 10.414 1 85.56 82 GLU B C 1
ATOM 2180 O O . GLU B 1 82 ? 17.641 19.891 10.102 1 85.56 82 GLU B O 1
ATOM 2185 N N . ARG B 1 83 ? 19.547 19.031 10.953 1 84 83 ARG B N 1
ATOM 2186 C CA . ARG B 1 83 ? 20.125 20.344 11.25 1 84 83 ARG B CA 1
ATOM 2187 C C . ARG B 1 83 ? 20.562 21.047 9.977 1 84 83 ARG B C 1
ATOM 2189 O O . ARG B 1 83 ? 20.828 22.25 9.984 1 84 83 ARG B O 1
ATOM 2196 N N . TYR B 1 84 ? 20.562 20.266 8.961 1 87.75 84 TYR B N 1
ATOM 2197 C CA . TYR B 1 84 ? 20.984 20.844 7.688 1 87.75 84 TYR B CA 1
ATOM 2198 C C . TYR B 1 84 ? 19.781 21.188 6.82 1 87.75 84 TYR B C 1
ATOM 2200 O O . TYR B 1 84 ? 18.641 21.141 7.277 1 87.75 84 TYR B O 1
ATOM 2208 N N . SER B 1 85 ? 20 21.625 5.598 1 88.19 85 SER B N 1
ATOM 2209 C CA . SER B 1 85 ? 18.938 22.062 4.695 1 88.19 85 SER B CA 1
ATOM 2210 C C . SER B 1 85 ? 18.094 20.891 4.199 1 88.19 85 SER B C 1
ATOM 2212 O O . SER B 1 85 ? 18.531 19.734 4.285 1 88.19 85 SER B O 1
ATOM 2214 N N . VAL B 1 86 ? 16.875 21.188 3.742 1 90 86 VAL B N 1
ATOM 2215 C CA . VAL B 1 86 ? 15.992 20.203 3.119 1 90 86 VAL B CA 1
ATOM 2216 C C . VAL B 1 86 ? 16.719 19.531 1.961 1 90 86 VAL B C 1
ATOM 2218 O O . VAL B 1 86 ? 16.594 18.312 1.771 1 90 86 VAL B O 1
ATOM 2221 N N . ARG B 1 87 ? 17.531 20.281 1.272 1 92.38 87 ARG B N 1
ATOM 2222 C CA . ARG B 1 87 ? 18.344 19.766 0.166 1 92.38 87 ARG B CA 1
ATOM 2223 C C . ARG B 1 87 ? 19.297 18.688 0.645 1 92.38 87 ARG B C 1
ATOM 2225 O O . ARG B 1 87 ? 19.359 17.594 0.074 1 92.38 87 ARG B O 1
ATOM 2232 N N . THR B 1 88 ? 20.016 19.016 1.709 1 93.75 88 THR B N 1
ATOM 2233 C CA . THR B 1 88 ? 21.016 18.094 2.234 1 93.75 88 THR B CA 1
ATOM 2234 C C . THR B 1 88 ? 20.375 16.797 2.695 1 93.75 88 THR B C 1
ATOM 2236 O O . THR B 1 88 ? 20.891 15.703 2.453 1 93.75 88 THR B O 1
ATOM 2239 N N . ARG B 1 89 ? 19.25 16.844 3.275 1 93.81 89 ARG B N 1
ATOM 2240 C CA . ARG B 1 89 ? 18.547 15.672 3.768 1 93.81 89 ARG B CA 1
ATOM 2241 C C . ARG B 1 89 ? 18.125 14.758 2.617 1 93.81 89 ARG B C 1
ATOM 2243 O O . ARG B 1 89 ? 18.406 13.562 2.635 1 93.81 89 ARG B O 1
ATOM 2250 N N . LYS B 1 90 ? 17.469 15.375 1.595 1 95.56 90 LYS B N 1
ATOM 2251 C CA . LYS B 1 90 ? 17 14.594 0.456 1 95.56 90 LYS B CA 1
ATOM 2252 C C . LYS B 1 90 ? 18.156 13.953 -0.295 1 95.56 90 LYS B C 1
ATOM 2254 O O . LYS B 1 90 ? 18.094 12.773 -0.659 1 95.56 90 LYS B O 1
ATOM 2259 N N . VAL B 1 91 ? 19.188 14.719 -0.466 1 96.81 91 VAL B N 1
ATOM 2260 C CA . VAL B 1 91 ? 20.344 14.258 -1.219 1 96.81 91 VAL B CA 1
ATOM 2261 C C . VAL B 1 91 ? 21.047 13.141 -0.454 1 96.81 91 VAL B C 1
ATOM 2263 O O . VAL B 1 91 ? 21.484 12.156 -1.049 1 96.81 91 VAL B O 1
ATOM 2266 N N . THR B 1 92 ? 21.172 13.281 0.857 1 97.38 92 THR B N 1
ATOM 2267 C CA . THR B 1 92 ? 21.859 12.281 1.66 1 97.38 92 THR B CA 1
ATOM 2268 C C . THR B 1 92 ? 21.078 10.969 1.668 1 97.38 92 THR B C 1
ATOM 2270 O O . THR B 1 92 ? 21.656 9.891 1.532 1 97.38 92 THR B O 1
ATOM 2273 N N . VAL B 1 93 ? 19.766 10.992 1.823 1 97.94 93 VAL B N 1
ATOM 2274 C CA . VAL B 1 93 ? 18.953 9.789 1.789 1 97.94 93 VAL B CA 1
ATOM 2275 C C . VAL B 1 93 ? 19.078 9.109 0.426 1 97.94 93 VAL B C 1
ATOM 2277 O O . VAL B 1 93 ? 19.266 7.895 0.344 1 97.94 93 VAL B O 1
ATOM 2280 N N . LEU B 1 94 ? 19.016 9.93 -0.64 1 98.62 94 LEU B N 1
ATOM 2281 C CA . LEU B 1 94 ? 19.125 9.391 -1.991 1 98.62 94 LEU B CA 1
ATOM 2282 C C . LEU B 1 94 ? 20.484 8.773 -2.232 1 98.62 94 LEU B C 1
ATOM 2284 O O . LEU B 1 94 ? 20.609 7.781 -2.959 1 98.62 94 LEU B O 1
ATOM 2288 N N . ALA B 1 95 ? 21.516 9.383 -1.631 1 98.56 95 ALA B N 1
ATOM 2289 C CA . ALA B 1 95 ? 22.859 8.82 -1.74 1 98.56 95 ALA B CA 1
ATOM 2290 C C . ALA B 1 95 ? 22.938 7.438 -1.097 1 98.56 95 ALA B C 1
ATOM 2292 O O . ALA B 1 95 ? 23.578 6.531 -1.629 1 98.56 95 ALA B O 1
ATOM 2293 N N . VAL B 1 96 ? 22.281 7.285 0.048 1 98.62 96 VAL B N 1
ATOM 2294 C CA . VAL B 1 96 ? 22.219 5.996 0.725 1 98.62 96 VAL B CA 1
ATOM 2295 C C . VAL B 1 96 ? 21.5 4.984 -0.16 1 98.62 96 VAL B C 1
ATOM 2297 O O . VAL B 1 96 ? 21.953 3.854 -0.328 1 98.62 96 VAL B O 1
ATOM 2300 N N . VAL B 1 97 ? 20.391 5.379 -0.745 1 98.75 97 VAL B N 1
ATOM 2301 C CA . VAL B 1 97 ? 19.594 4.516 -1.62 1 98.75 97 VAL B CA 1
ATOM 2302 C C . VAL B 1 97 ? 20.438 4.109 -2.832 1 98.75 97 VAL B C 1
ATOM 2304 O O . VAL B 1 97 ? 20.484 2.93 -3.188 1 98.75 97 VAL B O 1
ATOM 2307 N N . ALA B 1 98 ? 21.109 5.105 -3.443 1 98.75 98 ALA B N 1
ATOM 2308 C CA . ALA B 1 98 ? 21.953 4.832 -4.594 1 98.75 98 ALA B CA 1
ATOM 2309 C C . ALA B 1 98 ? 23.078 3.859 -4.23 1 98.75 98 ALA B C 1
ATOM 2311 O O . ALA B 1 98 ? 23.391 2.957 -5.008 1 98.75 98 ALA B O 1
ATOM 2312 N N . GLY B 1 99 ? 23.672 4.113 -3.078 1 98.75 99 GLY B N 1
ATOM 2313 C CA . GLY B 1 99 ? 24.719 3.229 -2.607 1 98.75 99 GLY B CA 1
ATOM 2314 C C . GLY B 1 99 ? 24.25 1.803 -2.395 1 98.75 99 GLY B C 1
ATOM 2315 O O . GLY B 1 99 ? 24.922 0.853 -2.795 1 98.75 99 GLY B O 1
ATOM 2316 N N . LEU B 1 100 ? 23.125 1.61 -1.743 1 98.88 100 LEU B N 1
ATOM 2317 C CA . LEU B 1 100 ? 22.562 0.285 -1.507 1 98.88 100 LEU B CA 1
ATOM 2318 C C . LEU B 1 100 ? 22.25 -0.42 -2.824 1 98.88 100 LEU B C 1
ATOM 2320 O O . LEU B 1 100 ? 22.547 -1.609 -2.979 1 98.88 100 LEU B O 1
ATOM 2324 N N . LEU B 1 101 ? 21.672 0.33 -3.787 1 98.81 101 LEU B N 1
ATOM 2325 C CA . LEU B 1 101 ? 21.375 -0.274 -5.078 1 98.81 101 LEU B CA 1
ATOM 2326 C C . LEU B 1 101 ? 22.656 -0.625 -5.832 1 98.81 101 LEU B C 1
ATOM 2328 O O . LEU B 1 101 ? 22.703 -1.624 -6.551 1 98.81 101 LEU B O 1
ATOM 2332 N N . ALA B 1 102 ? 23.719 0.22 -5.668 1 98.75 102 ALA B N 1
ATOM 2333 C CA . ALA B 1 102 ? 25.016 -0.108 -6.25 1 98.75 102 ALA B CA 1
ATOM 2334 C C . ALA B 1 102 ? 25.594 -1.386 -5.637 1 98.75 102 ALA B C 1
ATOM 2336 O O . ALA B 1 102 ? 26.094 -2.25 -6.352 1 98.75 102 ALA B O 1
ATOM 2337 N N . ILE B 1 103 ? 25.516 -1.467 -4.305 1 98.75 103 ILE B N 1
ATOM 2338 C CA . ILE B 1 103 ? 25.953 -2.672 -3.619 1 98.75 103 ILE B CA 1
ATOM 2339 C C . ILE B 1 103 ? 25.172 -3.881 -4.129 1 98.75 103 ILE B C 1
ATOM 2341 O O . ILE B 1 103 ? 25.75 -4.938 -4.391 1 98.75 103 ILE B O 1
ATOM 2345 N N . GLY B 1 104 ? 23.828 -3.721 -4.254 1 98.62 104 GLY B N 1
ATOM 2346 C CA . GLY B 1 104 ? 23.016 -4.785 -4.82 1 98.62 104 GLY B CA 1
ATOM 2347 C C . GLY B 1 104 ? 23.453 -5.18 -6.223 1 98.62 104 GLY B C 1
ATOM 2348 O O . GLY B 1 104 ? 23.453 -6.363 -6.566 1 98.62 104 GLY B O 1
ATOM 2349 N N . SER B 1 105 ? 23.797 -4.172 -7.043 1 98.44 105 SER B N 1
ATOM 2350 C CA . SER B 1 105 ? 24.266 -4.422 -8.398 1 98.44 105 SER B CA 1
ATOM 2351 C C . SER B 1 105 ? 25.547 -5.242 -8.398 1 98.44 105 SER B C 1
ATOM 2353 O O . SER B 1 105 ? 25.703 -6.176 -9.188 1 98.44 105 SER B O 1
ATOM 2355 N N . VAL B 1 106 ? 26.438 -4.887 -7.531 1 98.44 106 VAL B N 1
ATOM 2356 C CA . VAL B 1 106 ? 27.703 -5.609 -7.41 1 98.44 106 VAL B CA 1
ATOM 2357 C C . VAL B 1 106 ? 27.438 -7.039 -6.945 1 98.44 106 VAL B C 1
ATOM 2359 O O . VAL B 1 106 ? 28.016 -7.988 -7.48 1 98.44 106 VAL B O 1
ATOM 2362 N N . MET B 1 107 ? 26.594 -7.203 -5.949 1 98.44 107 MET B N 1
ATOM 2363 C CA . MET B 1 107 ? 26.266 -8.531 -5.438 1 98.44 107 MET B CA 1
ATOM 2364 C C . MET B 1 107 ? 25.656 -9.398 -6.535 1 98.44 107 MET B C 1
ATOM 2366 O O . MET B 1 107 ? 25.953 -10.586 -6.625 1 98.44 107 MET B O 1
ATOM 2370 N N . SER B 1 108 ? 24.75 -8.773 -7.273 1 96.88 108 SER B N 1
ATOM 2371 C CA . SER B 1 108 ? 24.172 -9.492 -8.398 1 96.88 108 SER B CA 1
ATOM 2372 C C . SER B 1 108 ? 25.25 -9.938 -9.383 1 96.88 108 SER B C 1
ATOM 2374 O O . SER B 1 108 ? 25.203 -11.055 -9.898 1 96.88 108 SER B O 1
ATOM 2376 N N . SER B 1 109 ? 26.203 -9.102 -9.719 1 97.12 109 SER B N 1
ATOM 2377 C CA . SER B 1 109 ? 27.281 -9.406 -10.664 1 97.12 109 SER B CA 1
ATOM 2378 C C . SER B 1 109 ? 28.172 -10.516 -10.125 1 97.12 109 SER B C 1
ATOM 2380 O O . SER B 1 109 ? 28.828 -11.219 -10.906 1 97.12 109 SER B O 1
ATOM 2382 N N . LEU B 1 110 ? 28.219 -10.68 -8.82 1 97.75 110 LEU B N 1
ATOM 2383 C CA . LEU B 1 110 ? 29 -11.734 -8.18 1 97.75 110 LEU B CA 1
ATOM 2384 C C . LEU B 1 110 ? 28.141 -12.977 -7.945 1 97.75 110 LEU B C 1
ATOM 2386 O O . LEU B 1 110 ? 28.578 -13.914 -7.266 1 97.75 110 LEU B O 1
ATOM 2390 N N . ASP B 1 111 ? 26.859 -12.969 -8.375 1 96.56 111 ASP B N 1
ATOM 2391 C CA . ASP B 1 111 ? 25.906 -14.078 -8.312 1 96.56 111 ASP B CA 1
ATOM 2392 C C . ASP B 1 111 ? 25.484 -14.352 -6.871 1 96.56 111 ASP B C 1
ATOM 2394 O O . ASP B 1 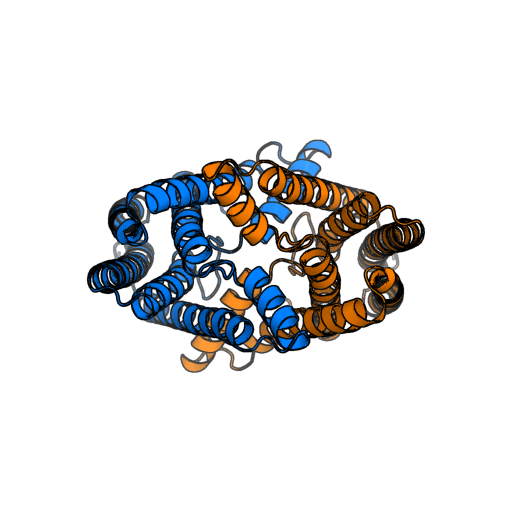111 ? 25.312 -15.516 -6.484 1 96.56 111 ASP B O 1
ATOM 2398 N N . VAL B 1 112 ? 25.531 -13.312 -6.059 1 97.62 112 VAL B N 1
ATOM 2399 C CA . VAL B 1 112 ? 25.016 -13.391 -4.695 1 97.62 112 VAL B CA 1
ATOM 2400 C C . VAL B 1 112 ? 23.594 -12.805 -4.648 1 97.62 112 VAL B C 1
ATOM 2402 O O . VAL B 1 112 ? 23.391 -11.703 -4.129 1 97.62 112 VAL B O 1
ATOM 2405 N N . THR B 1 113 ? 22.703 -13.586 -5.105 1 97 113 THR B N 1
ATOM 2406 C CA . THR B 1 113 ? 21.328 -13.133 -5.305 1 97 113 THR B CA 1
ATOM 2407 C C . THR B 1 113 ? 20.703 -12.68 -3.984 1 97 113 THR B C 1
ATOM 2409 O O . THR B 1 113 ? 20.078 -11.625 -3.92 1 97 113 THR B O 1
ATOM 2412 N N . PRO B 1 114 ? 20.891 -13.438 -2.836 1 96.94 114 PRO B N 1
ATOM 2413 C CA . PRO B 1 114 ? 20.297 -12.977 -1.577 1 96.94 114 PRO B CA 1
ATOM 2414 C C . PRO B 1 114 ? 20.828 -11.617 -1.134 1 96.94 114 PRO B C 1
ATOM 2416 O O . PRO B 1 114 ? 20.094 -10.828 -0.542 1 96.94 114 PRO B O 1
ATOM 2419 N N . GLY B 1 115 ? 22.094 -11.445 -1.414 1 98.25 115 GLY B N 1
ATOM 2420 C CA . GLY B 1 115 ? 22.672 -10.148 -1.113 1 98.25 115 GLY B CA 1
ATOM 2421 C C . GLY B 1 115 ? 22.062 -9.016 -1.92 1 98.25 115 GLY B C 1
ATOM 2422 O O . GLY B 1 115 ? 21.797 -7.938 -1.386 1 98.25 115 GLY B O 1
ATOM 2423 N N . ALA B 1 116 ? 21.828 -9.227 -3.227 1 98.44 116 ALA B N 1
ATOM 2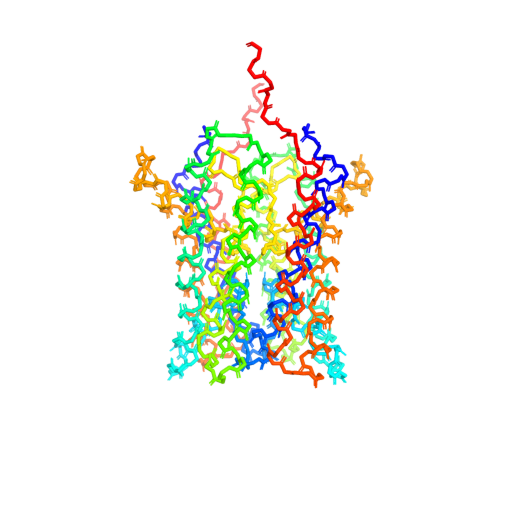424 C CA . ALA B 1 116 ? 21.203 -8.242 -4.098 1 98.44 116 ALA B CA 1
ATOM 2425 C C . ALA B 1 116 ? 19.797 -7.91 -3.625 1 98.44 116 ALA B C 1
ATOM 2427 O O . ALA B 1 116 ? 19.422 -6.738 -3.549 1 98.44 116 ALA B O 1
ATOM 2428 N N . ILE B 1 117 ? 19.078 -8.938 -3.254 1 98 117 ILE B N 1
ATOM 2429 C CA . ILE B 1 117 ? 17.703 -8.773 -2.787 1 98 117 ILE B CA 1
ATOM 2430 C C . ILE B 1 117 ? 17.688 -7.984 -1.48 1 98 117 ILE B C 1
ATOM 2432 O O . ILE B 1 117 ? 16.859 -7.098 -1.29 1 98 117 ILE B O 1
ATOM 2436 N N . SER B 1 118 ? 18.609 -8.336 -0.601 1 98.62 118 SER B N 1
ATOM 2437 C CA . SER B 1 118 ? 18.703 -7.633 0.674 1 98.62 118 SER B CA 1
ATOM 2438 C C . SER B 1 118 ? 18.984 -6.148 0.466 1 98.62 118 SER B C 1
ATOM 2440 O O . SER B 1 118 ? 18.359 -5.301 1.099 1 98.62 118 SER B O 1
ATOM 2442 N N . ALA B 1 119 ? 19.891 -5.848 -0.431 1 98.75 119 ALA B N 1
ATOM 2443 C CA . ALA B 1 119 ? 20.219 -4.461 -0.735 1 98.75 119 ALA B CA 1
ATOM 2444 C C . ALA B 1 119 ? 19.031 -3.719 -1.331 1 98.75 119 ALA B C 1
ATOM 2446 O O . ALA B 1 119 ? 18.781 -2.555 -1.001 1 98.75 119 ALA B O 1
ATOM 2447 N N . MET B 1 120 ? 18.312 -4.375 -2.197 1 98.56 120 MET B N 1
ATOM 2448 C CA . MET B 1 120 ? 17.109 -3.801 -2.805 1 98.56 120 MET B CA 1
ATOM 2449 C C . MET B 1 120 ? 16.078 -3.463 -1.743 1 98.56 120 MET B C 1
ATOM 2451 O O . MET B 1 120 ? 15.531 -2.357 -1.73 1 98.56 120 MET B O 1
ATOM 2455 N N . ALA B 1 121 ? 15.805 -4.441 -0.86 1 98.56 121 ALA B N 1
ATOM 2456 C CA . ALA B 1 121 ? 14.789 -4.25 0.172 1 98.56 121 ALA B CA 1
ATOM 2457 C C . ALA B 1 121 ? 15.18 -3.119 1.119 1 98.56 121 ALA B C 1
ATOM 2459 O O . ALA B 1 121 ? 14.336 -2.297 1.489 1 98.56 121 ALA B O 1
ATOM 2460 N N . LEU B 1 122 ? 16.453 -3.072 1.495 1 98.75 122 LEU B N 1
ATOM 2461 C CA . LEU B 1 122 ? 16.969 -1.993 2.34 1 98.75 122 LEU B CA 1
ATOM 2462 C C . LEU B 1 122 ? 16.797 -0.642 1.654 1 98.75 122 LEU B C 1
ATOM 2464 O O . LEU B 1 122 ? 16.344 0.324 2.277 1 98.75 122 LEU B O 1
ATOM 2468 N N . ALA B 1 123 ? 17.172 -0.562 0.369 1 98.81 123 ALA B N 1
ATOM 2469 C CA . ALA B 1 123 ? 17.062 0.672 -0.404 1 98.81 123 ALA B CA 1
ATOM 2470 C C . ALA B 1 123 ? 15.609 1.14 -0.495 1 98.81 123 ALA B C 1
ATOM 2472 O O . ALA B 1 123 ? 15.328 2.332 -0.355 1 98.81 123 ALA B O 1
ATOM 2473 N N . MET B 1 124 ? 14.68 0.201 -0.721 1 98.38 124 MET B N 1
ATOM 2474 C CA . MET B 1 124 ? 13.266 0.533 -0.878 1 98.38 124 MET B CA 1
ATOM 2475 C C . MET B 1 124 ? 12.656 0.965 0.452 1 98.38 124 MET B C 1
ATOM 2477 O O . MET B 1 124 ? 11.711 1.76 0.48 1 98.38 124 MET B O 1
ATOM 2481 N N . GLY B 1 125 ? 13.195 0.463 1.567 1 98.19 125 GLY B N 1
ATOM 2482 C CA . GLY B 1 125 ? 12.82 1.01 2.861 1 98.19 125 GLY B CA 1
ATOM 2483 C C . GLY B 1 125 ? 13.328 2.422 3.084 1 98.19 125 GLY B C 1
ATOM 2484 O O . GLY B 1 125 ? 12.562 3.307 3.475 1 98.19 125 GLY B O 1
ATOM 2485 N N . ALA B 1 126 ? 14.57 2.68 2.742 1 98.44 126 ALA B N 1
ATOM 2486 C CA . ALA B 1 126 ? 15.25 3.943 3.008 1 98.44 126 ALA B CA 1
ATOM 2487 C C . ALA B 1 126 ? 14.664 5.07 2.162 1 98.44 126 ALA B C 1
ATOM 2489 O O . ALA B 1 126 ? 14.602 6.219 2.605 1 98.44 126 ALA B O 1
ATOM 2490 N N . VAL B 1 127 ? 14.219 4.742 0.967 1 98 127 VAL B N 1
ATOM 2491 C CA . VAL B 1 127 ? 13.773 5.754 0.015 1 98 127 VAL B CA 1
ATOM 2492 C C . VAL B 1 127 ? 12.547 6.477 0.564 1 98 127 VAL B C 1
ATOM 2494 O O . VAL B 1 127 ? 12.266 7.613 0.182 1 98 127 VAL B O 1
ATOM 2497 N N . ASN B 1 128 ? 11.859 5.902 1.552 1 96.88 128 ASN B N 1
ATOM 2498 C CA . ASN B 1 128 ? 10.648 6.484 2.121 1 96.88 128 ASN B CA 1
ATOM 2499 C C . ASN B 1 128 ? 10.969 7.688 3.004 1 96.88 128 ASN B C 1
ATOM 2501 O O . ASN B 1 128 ? 10.062 8.43 3.391 1 96.88 128 ASN B O 1
ATOM 2505 N N . SER B 1 129 ? 12.211 7.918 3.254 1 96.5 129 SER B N 1
ATOM 2506 C CA . SER B 1 129 ? 12.602 9.039 4.102 1 96.5 129 SER B CA 1
ATOM 2507 C C . SER B 1 129 ? 12.938 10.273 3.266 1 96.5 129 SER B C 1
ATOM 2509 O O . SER B 1 129 ? 13.227 11.336 3.812 1 96.5 129 SER B O 1
ATOM 2511 N N . VAL B 1 130 ? 12.852 10.148 1.947 1 95.62 130 VAL B N 1
ATOM 2512 C CA . VAL B 1 130 ? 13.219 11.258 1.074 1 95.62 130 VAL B CA 1
ATOM 2513 C C . VAL B 1 130 ? 12.281 12.438 1.322 1 95.62 130 VAL B C 1
ATOM 2515 O O . VAL B 1 130 ? 12.719 13.594 1.337 1 95.62 130 VAL B O 1
ATOM 2518 N N . PHE B 1 131 ? 11.031 12.164 1.539 1 92.5 131 PHE B N 1
ATOM 2519 C CA . PHE B 1 131 ? 10.055 13.219 1.768 1 92.5 131 PHE B CA 1
ATOM 2520 C C . PHE B 1 131 ? 9.586 13.227 3.219 1 92.5 131 PHE B C 1
ATOM 2522 O O . PHE B 1 131 ? 8.43 13.531 3.506 1 92.5 131 PHE B O 1
ATOM 2529 N N . GLN B 1 132 ? 10.43 12.797 4.004 1 89.5 132 GLN B N 1
ATOM 2530 C CA . GLN B 1 132 ? 10.125 12.828 5.43 1 89.5 132 GLN B CA 1
ATOM 2531 C C . GLN B 1 132 ? 10.383 14.219 6.012 1 89.5 132 GLN B C 1
ATOM 2533 O O . GLN B 1 132 ? 11.398 14.844 5.711 1 89.5 132 GLN B O 1
ATOM 2538 N N . ARG B 1 133 ? 9.391 14.789 6.711 1 82.81 133 ARG B N 1
ATOM 2539 C CA . ARG B 1 133 ? 9.484 16.062 7.418 1 82.81 133 ARG B CA 1
ATOM 2540 C C . ARG B 1 133 ? 8.891 15.953 8.82 1 82.81 133 ARG B C 1
ATOM 2542 O O . ARG B 1 133 ? 7.742 15.539 8.984 1 82.81 133 ARG B O 1
ATOM 2549 N N . ASP B 1 134 ? 9.648 16.328 9.836 1 79.5 134 ASP B N 1
ATOM 2550 C CA . ASP B 1 134 ? 9.203 16.312 11.219 1 79.5 134 ASP B CA 1
ATOM 2551 C C . ASP B 1 134 ? 8.703 14.93 11.633 1 79.5 134 ASP B C 1
ATOM 2553 O O . ASP B 1 134 ? 7.648 14.797 12.25 1 79.5 134 ASP B O 1
ATOM 2557 N N . GLY B 1 135 ? 9.391 13.938 11.086 1 78.75 135 GLY B N 1
ATOM 2558 C CA . GLY B 1 135 ? 9.109 12.57 11.508 1 78.75 135 GLY B CA 1
ATOM 2559 C C . GLY B 1 135 ? 7.938 11.953 10.766 1 78.75 135 GLY B C 1
ATOM 2560 O O . GLY B 1 135 ? 7.535 10.828 11.07 1 78.75 135 GLY B O 1
ATOM 2561 N N . GLU B 1 136 ? 7.457 12.688 9.805 1 81.19 136 GLU B N 1
ATOM 2562 C CA . GLU B 1 136 ? 6.309 12.18 9.055 1 81.19 136 GLU B CA 1
ATOM 2563 C C . GLU B 1 136 ? 6.578 12.188 7.555 1 81.19 136 GLU B C 1
ATOM 2565 O O . GLU B 1 136 ? 7.172 13.133 7.031 1 81.19 136 GLU B O 1
ATOM 2570 N N . VAL B 1 137 ? 6.172 11.133 6.961 1 84.06 137 VAL B N 1
ATOM 2571 C CA . VAL B 1 137 ? 6.262 11.086 5.504 1 84.06 137 VAL B CA 1
ATOM 2572 C C . VAL B 1 137 ? 5.176 11.977 4.895 1 84.06 137 VAL B C 1
ATOM 2574 O O . VAL B 1 137 ? 3.996 11.844 5.23 1 84.06 137 VAL B O 1
ATOM 2577 N N . THR B 1 138 ? 5.543 12.797 3.98 1 82.88 138 THR B N 1
ATOM 2578 C CA . THR B 1 138 ? 4.59 13.727 3.373 1 82.88 138 THR B CA 1
ATOM 2579 C C . THR B 1 138 ? 4.137 13.211 2.008 1 82.88 138 THR B C 1
ATOM 2581 O O . THR B 1 138 ? 3.027 13.508 1.563 1 82.88 138 THR B O 1
ATOM 2584 N N . ILE B 1 139 ? 4.988 12.484 1.325 1 87.69 139 ILE B N 1
ATOM 2585 C CA . ILE B 1 139 ? 4.656 11.852 0.054 1 87.69 139 ILE B CA 1
ATOM 2586 C C . ILE B 1 139 ? 5.137 10.398 0.058 1 87.69 139 ILE B C 1
ATOM 2588 O O . ILE B 1 139 ? 6.336 10.141 0.202 1 87.69 139 ILE B O 1
ATOM 2592 N N . GLY B 1 140 ? 4.211 9.5 -0.035 1 88.88 140 GLY B N 1
ATOM 2593 C CA . GLY B 1 140 ? 4.578 8.094 -0.115 1 88.88 140 GLY B CA 1
ATOM 2594 C C . GLY B 1 140 ? 5.004 7.672 -1.507 1 88.88 140 GLY B C 1
ATOM 2595 O O . GLY B 1 140 ? 4.332 7.98 -2.492 1 88.88 140 GLY B O 1
ATOM 2596 N N . VAL B 1 141 ? 6.152 6.973 -1.605 1 91.5 141 VAL B N 1
ATOM 2597 C CA . VAL B 1 141 ? 6.652 6.648 -2.938 1 91.5 141 VAL B CA 1
ATOM 2598 C C . VAL B 1 141 ? 6.633 5.137 -3.143 1 91.5 141 VAL B C 1
ATOM 2600 O O . VAL B 1 141 ? 6.781 4.652 -4.27 1 91.5 141 VAL B O 1
ATOM 2603 N N . THR B 1 142 ? 6.418 4.344 -2.051 1 91.81 142 THR B N 1
ATOM 2604 C CA . THR B 1 142 ? 6.391 2.893 -2.197 1 91.81 142 THR B CA 1
ATOM 2605 C C . THR B 1 142 ? 5.023 2.336 -1.799 1 91.81 142 THR B C 1
ATOM 2607 O O . THR B 1 142 ? 4.863 1.125 -1.635 1 91.81 142 THR B O 1
ATOM 2610 N N . TYR B 1 143 ? 4.086 2.973 -1.39 1 88.25 143 TYR B N 1
ATOM 2611 C CA . TYR B 1 143 ? 2.746 2.482 -1.083 1 88.25 143 TYR B CA 1
ATOM 2612 C C . TYR B 1 143 ? 1.692 3.24 -1.883 1 88.25 143 TYR B C 1
ATOM 2614 O O . TYR B 1 143 ? 1.049 4.156 -1.364 1 88.25 143 TYR B O 1
ATOM 2622 N N . MET B 1 144 ? 1.41 2.639 -3.01 1 90.94 144 MET B N 1
ATOM 2623 C CA . MET B 1 144 ? 0.642 3.289 -4.07 1 90.94 144 MET B CA 1
ATOM 2624 C C . MET B 1 144 ? -0.847 2.994 -3.92 1 90.94 144 MET B C 1
ATOM 2626 O O . MET B 1 144 ? -1.682 3.68 -4.516 1 90.94 144 MET B O 1
ATOM 2630 N N . THR B 1 145 ? -1.161 2.018 -3.1 1 93.19 145 THR B N 1
ATOM 2631 C CA . THR B 1 145 ? -2.586 1.824 -2.848 1 93.19 145 THR B CA 1
ATOM 2632 C C . THR B 1 145 ? -3.197 3.072 -2.219 1 93.19 145 THR B C 1
ATOM 2634 O O . THR B 1 145 ? -4.293 3.49 -2.596 1 93.19 145 THR B O 1
ATOM 2637 N N . GLY B 1 146 ? -2.518 3.678 -1.305 1 91.69 146 GLY B N 1
ATOM 2638 C CA . GLY B 1 146 ? -2.971 4.941 -0.744 1 91.69 146 GLY B CA 1
ATOM 2639 C C . GLY B 1 146 ? -3.119 6.035 -1.784 1 91.69 146 GLY B C 1
ATOM 2640 O O . GLY B 1 146 ? -4.109 6.77 -1.78 1 91.69 146 GLY B O 1
ATOM 2641 N N . ALA B 1 147 ? -2.145 6.152 -2.66 1 92.69 147 ALA B N 1
ATOM 2642 C CA . ALA B 1 147 ? -2.223 7.133 -3.74 1 92.69 147 ALA B CA 1
ATOM 2643 C C . ALA B 1 147 ? -3.428 6.867 -4.637 1 92.69 147 ALA B C 1
ATOM 2645 O O . ALA B 1 147 ? -4.098 7.805 -5.086 1 92.69 147 ALA B O 1
ATOM 2646 N N . LEU B 1 148 ? -3.641 5.66 -4.855 1 95.19 148 LEU B N 1
ATOM 2647 C CA . LEU B 1 148 ? -4.773 5.273 -5.695 1 95.19 148 LEU B CA 1
ATOM 2648 C C . LEU B 1 148 ? -6.094 5.637 -5.027 1 95.19 148 LEU B C 1
ATOM 2650 O O . LEU B 1 148 ? -7.023 6.098 -5.691 1 95.19 148 LEU B O 1
ATOM 2654 N N . VAL B 1 149 ? -6.188 5.367 -3.754 1 95.38 149 VAL B N 1
ATOM 2655 C CA . VAL B 1 149 ? -7.383 5.711 -2.996 1 95.38 149 VAL B CA 1
ATOM 2656 C C . VAL B 1 149 ? -7.621 7.219 -3.061 1 95.38 149 VAL B C 1
ATOM 2658 O O . VAL B 1 149 ? -8.727 7.668 -3.381 1 95.38 149 VAL B O 1
ATOM 2661 N N . LYS B 1 150 ? -6.59 7.98 -2.805 1 94.31 150 LYS B N 1
ATOM 2662 C CA . LYS B 1 150 ? -6.711 9.43 -2.871 1 94.31 150 LYS B CA 1
ATOM 2663 C C . LYS B 1 150 ? -7.078 9.891 -4.277 1 94.31 150 LYS B C 1
ATOM 2665 O O . LYS B 1 150 ? -7.883 10.812 -4.449 1 94.31 150 LYS B O 1
ATOM 2670 N N . MET B 1 151 ? -6.477 9.273 -5.223 1 94.81 151 MET B N 1
ATOM 2671 C CA . MET B 1 151 ? -6.801 9.578 -6.613 1 94.81 151 MET B CA 1
ATOM 2672 C C . MET B 1 151 ? -8.289 9.359 -6.887 1 94.81 151 MET B C 1
ATOM 2674 O O . MET B 1 151 ? -8.953 10.227 -7.453 1 94.81 151 MET B O 1
ATOM 2678 N N . GLY B 1 152 ? -8.773 8.18 -6.523 1 96.19 152 GLY B N 1
ATOM 2679 C CA . GLY B 1 152 ? -10.172 7.859 -6.73 1 96.19 152 GLY B CA 1
ATOM 2680 C C . GLY B 1 152 ? -11.117 8.812 -6.031 1 96.19 152 GLY B C 1
ATOM 2681 O O . GLY B 1 152 ? -12.133 9.219 -6.598 1 96.19 152 GLY B O 1
ATOM 2682 N N . GLN B 1 153 ? -10.773 9.164 -4.836 1 96.06 153 GLN B N 1
ATOM 2683 C CA . GLN B 1 153 ? -11.602 10.094 -4.078 1 96.06 153 GLN B CA 1
ATOM 2684 C C . GLN B 1 153 ? -11.609 11.477 -4.727 1 96.06 153 GLN B C 1
ATOM 2686 O O . GLN B 1 153 ? -12.664 12.102 -4.855 1 96.06 153 GLN B O 1
ATOM 2691 N N . ARG B 1 154 ? -10.43 11.953 -5.121 1 94.88 154 ARG B N 1
ATOM 2692 C CA . ARG B 1 154 ? -10.344 13.273 -5.742 1 94.88 154 ARG B CA 1
ATOM 2693 C C . ARG B 1 154 ? -11.031 13.281 -7.102 1 94.88 154 ARG B C 1
ATOM 2695 O O . ARG B 1 154 ? -11.641 14.281 -7.488 1 94.88 154 ARG B O 1
ATOM 2702 N N . LEU B 1 155 ? -10.883 12.211 -7.797 1 95.56 155 LEU B N 1
ATOM 2703 C CA . LEU B 1 155 ? -11.555 12.102 -9.086 1 95.56 155 LEU B CA 1
ATOM 2704 C C . LEU B 1 155 ? -13.07 12.117 -8.922 1 95.56 155 LEU B C 1
ATOM 2706 O O . LEU B 1 155 ? -13.773 12.828 -9.641 1 95.56 155 LEU B O 1
ATOM 2710 N N . THR B 1 156 ? -13.562 11.312 -8.016 1 95.69 156 THR B N 1
ATOM 2711 C CA . THR B 1 156 ? -14.992 11.297 -7.73 1 95.69 156 THR B CA 1
ATOM 2712 C C . THR B 1 156 ? -15.461 12.656 -7.227 1 95.69 156 THR B C 1
ATOM 2714 O O . THR B 1 156 ? -16.516 13.133 -7.621 1 95.69 156 THR B O 1
ATOM 2717 N N . GLY B 1 157 ? -14.633 13.289 -6.359 1 93.81 157 GLY B N 1
ATOM 2718 C CA . GLY B 1 157 ? -14.938 14.617 -5.852 1 93.81 157 GLY B CA 1
ATOM 2719 C C . GLY B 1 157 ? -15.047 15.664 -6.945 1 93.81 157 GLY B C 1
ATOM 2720 O O . GLY B 1 157 ? -15.875 16.578 -6.855 1 93.81 157 GLY B O 1
ATOM 2721 N N . ALA B 1 158 ? -14.242 15.555 -7.957 1 93.69 158 ALA B N 1
ATOM 2722 C CA . ALA B 1 158 ? -14.297 16.5 -9.078 1 93.69 158 ALA B CA 1
ATOM 2723 C C . ALA B 1 158 ? -15.656 16.438 -9.773 1 93.69 158 ALA B C 1
ATOM 2725 O O . ALA B 1 158 ? -16.172 17.469 -10.203 1 93.69 158 ALA B O 1
ATOM 2726 N N . PHE B 1 159 ? -16.219 15.281 -9.836 1 94.31 159 PHE B N 1
ATOM 2727 C CA . PHE B 1 159 ? -17.531 15.109 -10.453 1 94.31 159 PHE B CA 1
ATOM 2728 C C . PHE B 1 159 ? -18.641 15.648 -9.547 1 94.31 159 PHE B C 1
ATOM 2730 O O . PHE B 1 159 ? -19.719 16.016 -10.016 1 94.31 159 PHE B O 1
ATOM 2737 N N . LEU B 1 160 ? -18.359 15.797 -8.297 1 93.44 160 LEU B N 1
ATOM 2738 C CA . LEU B 1 160 ? -19.344 16.25 -7.324 1 93.44 160 LEU B CA 1
ATOM 2739 C C . LEU B 1 160 ? -19.172 17.734 -7.023 1 93.44 160 LEU B C 1
ATOM 2741 O O . LEU B 1 160 ? -19.75 18.25 -6.07 1 93.44 160 LEU B O 1
ATOM 2745 N N . GLY B 1 161 ? -18.266 18.422 -7.781 1 92.06 161 GLY B N 1
ATOM 2746 C CA . GLY B 1 161 ? -18.172 19.875 -7.676 1 92.06 161 GLY B CA 1
ATOM 2747 C C . GLY B 1 161 ? -16.891 20.344 -7.031 1 92.06 161 GLY B C 1
ATOM 2748 O O . GLY B 1 161 ? -16.719 21.547 -6.773 1 92.06 161 GLY B O 1
ATOM 2749 N N . GLY B 1 162 ? -15.992 19.375 -6.793 1 91.31 162 GLY B N 1
ATOM 2750 C CA . GLY B 1 162 ? -14.727 19.766 -6.188 1 91.31 162 GLY B CA 1
ATOM 2751 C C . GLY B 1 162 ? -13.664 20.156 -7.203 1 91.31 162 GLY B C 1
ATOM 2752 O O . GLY B 1 162 ? -13.977 20.375 -8.375 1 91.31 162 GLY B O 1
ATOM 2753 N N . PRO B 1 163 ? -12.445 20.328 -6.711 1 91.88 163 PRO B N 1
ATOM 2754 C CA . PRO B 1 163 ? -11.352 20.688 -7.621 1 91.88 163 PRO B CA 1
ATOM 2755 C C . PRO B 1 163 ? -11.172 19.688 -8.758 1 91.88 163 PRO B C 1
ATOM 2757 O O . PRO B 1 163 ? -11.062 18.484 -8.508 1 91.88 163 PRO B O 1
ATOM 2760 N N . LYS B 1 164 ? -11.07 20.094 -9.961 1 94.12 164 LYS B N 1
ATOM 2761 C CA . LYS B 1 164 ? -11.164 19.266 -11.156 1 94.12 164 LYS B CA 1
ATOM 2762 C C . LYS B 1 164 ? -9.875 18.484 -11.375 1 94.12 164 LYS B C 1
ATOM 2764 O O . LYS B 1 164 ? -9.906 17.359 -11.898 1 94.12 164 LYS B O 1
ATOM 2769 N N . TRP B 1 165 ? -8.672 18.938 -10.867 1 93.38 165 TRP B N 1
ATOM 2770 C CA . TRP B 1 165 ? -7.41 18.359 -11.32 1 93.38 165 TRP B CA 1
ATOM 2771 C C . TRP B 1 165 ? -6.594 17.859 -10.141 1 93.38 165 TRP B C 1
ATOM 2773 O O . TRP B 1 165 ? -5.453 17.422 -10.305 1 93.38 165 TRP B O 1
ATOM 2783 N N . ALA B 1 166 ? -7.16 17.766 -8.945 1 91.06 166 ALA B N 1
ATOM 2784 C CA . ALA B 1 166 ? -6.441 17.375 -7.734 1 91.06 166 ALA B CA 1
ATOM 2785 C C . ALA B 1 166 ? -6.02 15.914 -7.793 1 91.06 166 ALA B C 1
ATOM 2787 O O . ALA B 1 166 ? -5.078 15.5 -7.113 1 91.06 166 ALA B O 1
ATOM 2788 N N . TRP B 1 167 ? -6.688 15.164 -8.656 1 93.5 167 TRP B N 1
ATOM 2789 C CA . TRP B 1 167 ? -6.414 13.734 -8.758 1 93.5 167 TRP B CA 1
ATOM 2790 C C . TRP B 1 167 ? -5.172 13.477 -9.602 1 93.5 167 TRP B C 1
ATOM 2792 O O . TRP B 1 167 ? -4.598 12.383 -9.562 1 93.5 167 TRP B O 1
ATOM 2802 N N . LEU B 1 168 ? -4.645 14.367 -10.344 1 93.88 168 LEU B N 1
ATOM 2803 C CA . LEU B 1 168 ? -3.611 14.172 -11.359 1 93.88 168 LEU B CA 1
ATOM 2804 C C . LEU B 1 168 ? -2.275 13.828 -10.711 1 93.88 168 LEU B C 1
ATOM 2806 O O . LEU B 1 168 ? -1.496 13.047 -11.258 1 93.88 168 LEU B O 1
ATOM 2810 N N . GLN B 1 169 ? -1.986 14.484 -9.562 1 92.25 169 GLN B N 1
ATOM 2811 C CA . GLN B 1 169 ? -0.727 14.195 -8.883 1 92.25 169 GLN B CA 1
ATOM 2812 C C . GLN B 1 169 ? -0.646 12.719 -8.484 1 92.25 169 GLN B C 1
ATOM 2814 O O . GLN B 1 169 ? 0.408 12.094 -8.617 1 92.25 169 GLN B O 1
ATOM 2819 N N . HIS B 1 170 ? -1.725 12.18 -7.988 1 94.38 170 HIS B N 1
ATOM 2820 C CA . HIS B 1 170 ? -1.76 10.781 -7.574 1 94.38 170 HIS B CA 1
ATOM 2821 C C . HIS B 1 170 ? -1.723 9.852 -8.781 1 94.38 170 HIS B C 1
ATOM 2823 O O . HIS B 1 170 ? -1.079 8.797 -8.734 1 94.38 170 HIS B O 1
ATOM 2829 N N . PHE B 1 171 ? -2.4 10.289 -9.82 1 95.81 171 PHE B N 1
ATOM 2830 C CA . PHE B 1 171 ? -2.348 9.531 -11.062 1 95.81 171 PHE B CA 1
ATOM 2831 C C . PHE B 1 171 ? -0.919 9.445 -11.586 1 95.81 171 PHE B C 1
ATOM 2833 O O . PHE B 1 171 ? -0.488 8.398 -12.062 1 95.81 171 PHE B O 1
ATOM 2840 N N . GLY B 1 172 ? -0.225 10.578 -11.562 1 95.75 172 GLY B N 1
ATOM 2841 C CA . GLY B 1 172 ? 1.162 10.594 -11.992 1 95.75 172 GLY B CA 1
ATOM 2842 C C . GLY B 1 172 ? 2.037 9.609 -11.242 1 95.75 172 GLY B C 1
ATOM 2843 O O . GLY B 1 172 ? 2.861 8.914 -11.852 1 95.75 172 GLY B O 1
ATOM 2844 N N . MET B 1 173 ? 1.854 9.5 -9.961 1 95.94 173 MET B N 1
ATOM 2845 C CA . MET B 1 173 ? 2.641 8.586 -9.141 1 95.94 173 MET B CA 1
ATOM 2846 C C . MET B 1 173 ? 2.326 7.133 -9.492 1 95.94 173 MET B C 1
ATOM 2848 O O . MET B 1 173 ? 3.234 6.312 -9.625 1 95.94 173 MET B O 1
ATOM 2852 N N . CYS B 1 174 ? 1.039 6.801 -9.656 1 96.75 174 CYS B N 1
ATOM 2853 C CA . CYS B 1 174 ? 0.635 5.449 -10.039 1 96.75 174 CYS B CA 1
ATOM 2854 C C . CYS B 1 174 ? 1.184 5.086 -11.406 1 96.75 174 CYS B C 1
ATOM 2856 O O . CYS B 1 174 ? 1.71 3.988 -11.602 1 96.75 174 CYS B O 1
ATOM 2858 N N . ALA B 1 175 ? 1.045 6.031 -12.312 1 97.31 175 ALA B N 1
ATOM 2859 C CA . ALA B 1 175 ? 1.558 5.82 -13.664 1 97.31 175 ALA B CA 1
ATOM 2860 C C . ALA B 1 175 ? 3.072 5.637 -13.656 1 97.31 175 ALA B C 1
ATOM 2862 O O . ALA B 1 175 ? 3.615 4.848 -14.43 1 97.31 175 ALA B O 1
ATOM 2863 N N . GLY B 1 176 ? 3.744 6.449 -12.828 1 97.62 176 GLY B N 1
ATOM 2864 C CA . GLY B 1 176 ? 5.18 6.285 -12.664 1 97.62 176 GLY B CA 1
ATOM 2865 C C . GLY B 1 176 ? 5.578 4.898 -12.203 1 97.62 176 GLY B C 1
ATOM 2866 O O . GLY B 1 176 ? 6.488 4.285 -12.758 1 97.62 176 GLY B O 1
ATOM 2867 N N . LEU B 1 177 ? 4.887 4.426 -11.188 1 97.56 177 LEU B N 1
ATOM 2868 C CA . LEU B 1 177 ? 5.16 3.088 -10.672 1 97.56 177 LEU B CA 1
ATOM 2869 C C . LEU B 1 177 ? 4.957 2.037 -11.766 1 97.56 177 LEU B C 1
ATOM 2871 O O . LEU B 1 177 ? 5.805 1.159 -11.945 1 97.56 177 LEU B O 1
ATOM 2875 N N . ILE B 1 178 ? 3.818 2.102 -12.477 1 97.81 178 ILE B N 1
ATOM 2876 C CA . ILE B 1 178 ? 3.479 1.141 -13.516 1 97.81 178 ILE B CA 1
ATOM 2877 C C . ILE B 1 178 ? 4.527 1.189 -14.625 1 97.81 178 ILE B C 1
ATOM 2879 O O . ILE B 1 178 ? 5.035 0.15 -15.055 1 97.81 178 ILE B O 1
ATOM 2883 N N . ALA B 1 179 ? 4.855 2.377 -15.086 1 98.12 179 ALA B N 1
ATOM 2884 C CA . ALA B 1 179 ? 5.871 2.539 -16.125 1 98.12 179 ALA B CA 1
ATOM 2885 C C . ALA B 1 179 ? 7.211 1.967 -15.672 1 98.12 179 ALA B C 1
ATOM 2887 O O . ALA B 1 179 ? 7.887 1.27 -16.438 1 98.12 179 ALA B O 1
ATOM 2888 N N . GLY B 1 180 ? 7.629 2.311 -14.453 1 98.38 180 GLY B N 1
ATOM 2889 C CA . GLY B 1 180 ? 8.859 1.758 -13.906 1 98.38 180 GLY B CA 1
ATOM 2890 C C . GLY B 1 180 ? 8.859 0.242 -13.859 1 98.38 180 GLY B C 1
ATOM 2891 O O . GLY B 1 180 ? 9.859 -0.396 -14.195 1 98.38 180 GLY B O 1
ATOM 2892 N N . ALA B 1 181 ? 7.758 -0.29 -13.422 1 98.44 181 ALA B N 1
ATOM 2893 C CA . ALA B 1 181 ? 7.652 -1.742 -13.297 1 98.44 181 ALA B CA 1
ATOM 2894 C C . ALA B 1 181 ? 7.719 -2.412 -14.664 1 98.44 181 ALA B C 1
ATOM 2896 O O . ALA B 1 181 ? 8.359 -3.459 -14.82 1 98.44 181 ALA B O 1
ATOM 2897 N N . VAL B 1 182 ? 7.051 -1.864 -15.656 1 98.31 182 VAL B N 1
ATOM 2898 C CA . VAL B 1 182 ? 7.105 -2.406 -17.016 1 98.31 182 VAL B CA 1
ATOM 2899 C C . VAL B 1 182 ? 8.539 -2.354 -17.531 1 98.31 182 VAL B C 1
ATOM 2901 O O . VAL B 1 182 ? 9.055 -3.348 -18.047 1 98.31 182 VAL B O 1
ATOM 2904 N N . VAL B 1 183 ? 9.188 -1.199 -17.406 1 98.56 183 VAL B N 1
ATOM 2905 C CA . VAL B 1 183 ? 10.562 -1.038 -17.875 1 98.56 183 VAL B CA 1
ATOM 2906 C C . VAL B 1 183 ? 11.484 -2.002 -17.125 1 98.56 183 VAL B C 1
ATOM 2908 O O . VAL B 1 183 ? 12.344 -2.641 -17.734 1 98.56 183 VAL B O 1
ATOM 2911 N N . GLY B 1 184 ? 11.312 -2.076 -15.781 1 98.56 184 GLY B N 1
ATOM 2912 C CA . GLY B 1 184 ? 12.102 -3.016 -15 1 98.56 184 GLY B CA 1
ATOM 2913 C C . GLY B 1 184 ? 11.961 -4.449 -15.477 1 98.56 184 GLY B C 1
ATOM 2914 O O . GLY B 1 184 ? 12.953 -5.172 -15.586 1 98.56 184 GLY B O 1
ATOM 2915 N N . ALA B 1 185 ? 10.727 -4.855 -15.742 1 98.44 185 ALA B N 1
ATOM 2916 C CA . ALA B 1 185 ? 10.469 -6.211 -16.234 1 98.44 185 ALA B CA 1
ATOM 2917 C C . ALA B 1 185 ? 11.133 -6.449 -17.578 1 98.44 185 ALA B C 1
ATOM 2919 O O . ALA B 1 185 ? 11.75 -7.496 -17.797 1 98.44 185 ALA B O 1
ATOM 2920 N N . LEU B 1 186 ? 11.039 -5.516 -18.469 1 98.19 186 LEU B N 1
ATOM 2921 C CA . LEU B 1 186 ? 11.617 -5.645 -19.797 1 98.19 186 LEU B CA 1
ATOM 2922 C C . LEU B 1 186 ? 13.141 -5.707 -19.719 1 98.19 186 LEU B C 1
ATOM 2924 O O . LEU B 1 186 ? 13.766 -6.512 -20.406 1 98.19 186 LEU B O 1
ATOM 2928 N N . VAL B 1 187 ? 13.742 -4.848 -18.891 1 98.31 187 VAL B N 1
ATOM 2929 C CA . VAL B 1 187 ? 15.195 -4.832 -18.75 1 98.31 187 VAL B CA 1
ATOM 2930 C C . VAL B 1 187 ? 15.664 -6.129 -18.094 1 98.31 187 VAL B C 1
ATOM 2932 O O . VAL B 1 187 ? 16.703 -6.684 -18.484 1 98.31 187 VAL B O 1
ATOM 2935 N N . HIS B 1 188 ? 14.914 -6.605 -17.141 1 97.62 188 HIS B N 1
ATOM 2936 C CA . HIS B 1 188 ? 15.25 -7.867 -16.484 1 97.62 188 HIS B CA 1
ATOM 2937 C C . HIS B 1 188 ? 15.273 -9.016 -17.484 1 97.62 188 HIS B C 1
ATOM 2939 O O . HIS B 1 188 ? 16.094 -9.93 -17.359 1 97.62 188 HIS B O 1
ATOM 2945 N N . ARG B 1 189 ? 14.414 -9.016 -18.422 1 95.25 189 ARG B N 1
ATOM 2946 C CA . ARG B 1 189 ? 14.367 -10.055 -19.438 1 95.25 189 ARG B CA 1
ATOM 2947 C C . ARG B 1 189 ? 15.633 -10.039 -20.297 1 95.25 189 ARG B C 1
ATOM 2949 O O . ARG B 1 189 ? 16.062 -11.086 -20.797 1 95.25 189 ARG B O 1
ATOM 2956 N N . TRP B 1 190 ? 16.172 -8.875 -20.422 1 95.88 190 TRP B N 1
ATOM 2957 C CA . TRP B 1 190 ? 17.344 -8.727 -21.281 1 95.88 190 TRP B CA 1
ATOM 2958 C C . TRP B 1 190 ? 18.625 -9.07 -20.531 1 95.88 190 TRP B C 1
ATOM 2960 O O . TRP B 1 190 ? 19.484 -9.789 -21.047 1 95.88 190 TRP B O 1
ATOM 2970 N N . ILE B 1 191 ? 18.734 -8.602 -19.266 1 96.5 191 ILE B N 1
ATOM 2971 C CA . ILE B 1 191 ? 20.047 -8.703 -18.625 1 96.5 191 ILE B CA 1
ATOM 2972 C C . ILE B 1 191 ? 19.891 -9.266 -17.203 1 96.5 191 ILE B C 1
ATOM 2974 O O . ILE B 1 191 ? 20.812 -9.195 -16.391 1 96.5 191 ILE B O 1
ATOM 2978 N N . GLY B 1 192 ? 18.766 -9.758 -16.859 1 96.06 192 GLY B N 1
ATOM 2979 C CA . GLY B 1 192 ? 18.531 -10.328 -15.547 1 96.06 192 GLY B CA 1
ATOM 2980 C C . GLY B 1 192 ? 18.672 -9.312 -14.43 1 96.06 192 GLY B C 1
ATOM 2981 O O . GLY B 1 192 ? 18.234 -8.172 -14.562 1 96.06 192 GLY B O 1
ATOM 2982 N N . LEU B 1 193 ? 19.219 -9.719 -13.328 1 97 193 LEU B N 1
ATOM 2983 C CA . LEU B 1 193 ? 19.297 -8.867 -12.148 1 97 193 LEU B CA 1
ATOM 2984 C C . LEU B 1 193 ? 20.375 -7.797 -12.32 1 97 193 LEU B C 1
ATOM 2986 O O . LEU B 1 193 ? 20.453 -6.859 -11.523 1 97 193 LEU B O 1
ATOM 2990 N N . HIS B 1 194 ? 21.188 -7.879 -13.406 1 97.12 194 HIS B N 1
ATOM 2991 C CA . HIS B 1 194 ? 22.078 -6.773 -13.742 1 97.12 194 HIS B CA 1
ATOM 2992 C C . HIS B 1 194 ? 21.297 -5.496 -14.016 1 97.12 194 HIS B C 1
ATOM 2994 O O . HIS B 1 194 ? 21.875 -4.406 -14.055 1 97.12 194 HIS B O 1
ATOM 3000 N N . ALA B 1 195 ? 20.047 -5.672 -14.117 1 98.19 195 ALA B N 1
ATOM 3001 C CA . ALA B 1 195 ? 19.141 -4.543 -14.312 1 98.19 195 ALA B CA 1
ATOM 3002 C C . ALA B 1 195 ? 19.188 -3.598 -13.117 1 98.19 195 ALA B C 1
ATOM 3004 O O . ALA B 1 195 ? 18.688 -2.469 -13.195 1 98.19 195 ALA B O 1
ATOM 3005 N N . LEU B 1 196 ? 19.812 -3.959 -12.055 1 98.19 196 LEU B N 1
ATOM 3006 C CA . LEU B 1 196 ? 19.969 -3.098 -10.891 1 98.19 196 LEU B CA 1
ATOM 3007 C C . LEU B 1 196 ? 20.922 -1.945 -11.18 1 98.19 196 LEU B C 1
ATOM 3009 O O . LEU B 1 196 ? 20.828 -0.882 -10.562 1 98.19 196 LEU B O 1
ATOM 3013 N N . TRP B 1 197 ? 21.812 -2.154 -12.148 1 98.38 197 TRP B N 1
ATOM 3014 C CA . TRP B 1 197 ? 22.75 -1.103 -12.492 1 98.38 197 TRP B CA 1
ATOM 3015 C C . TRP B 1 197 ? 22.031 0.139 -13.008 1 98.38 197 TRP B C 1
ATOM 3017 O O . TRP B 1 197 ? 22.281 1.251 -12.539 1 98.38 197 TRP B O 1
ATOM 3027 N N . PRO B 1 198 ? 21.094 -0.018 -13.977 1 98.44 198 PRO B N 1
ATOM 3028 C CA . PRO B 1 198 ? 20.344 1.164 -14.406 1 98.44 198 PRO B CA 1
ATOM 3029 C C . PRO B 1 198 ? 19.578 1.817 -13.258 1 98.44 198 PRO B C 1
ATOM 3031 O O . PRO B 1 198 ? 19.406 3.039 -13.242 1 98.44 198 PRO B O 1
ATOM 3034 N N . ALA B 1 199 ? 19.047 1.041 -12.352 1 98.56 199 ALA B N 1
ATOM 3035 C CA . ALA B 1 199 ? 18.344 1.602 -11.195 1 98.56 199 ALA B CA 1
ATOM 3036 C C . ALA B 1 199 ? 19.266 2.475 -10.359 1 98.56 199 ALA B C 1
ATOM 3038 O O . ALA B 1 199 ? 18.891 3.564 -9.93 1 98.56 199 ALA B O 1
ATOM 3039 N N . SER B 1 200 ? 20.469 1.944 -10.094 1 98.44 200 SER B N 1
ATOM 3040 C CA . SER B 1 200 ? 21.453 2.705 -9.336 1 98.44 200 SER B CA 1
ATOM 3041 C C . SER B 1 200 ? 21.828 3.998 -10.055 1 98.44 200 SER B C 1
ATOM 3043 O O . SER B 1 200 ? 21.859 5.07 -9.445 1 98.44 200 SER B O 1
ATOM 3045 N N . ALA B 1 201 ? 22.078 3.895 -11.344 1 98.5 201 ALA B N 1
ATOM 3046 C CA . ALA B 1 201 ? 22.422 5.066 -12.141 1 98.5 201 ALA B CA 1
ATOM 3047 C C . ALA B 1 201 ? 21.281 6.086 -12.141 1 98.5 201 ALA B C 1
ATOM 3049 O O . ALA B 1 201 ? 21.531 7.293 -12.039 1 98.5 201 ALA B O 1
ATOM 3050 N N . PHE B 1 202 ? 20.078 5.59 -12.297 1 98.69 202 PHE B N 1
ATOM 3051 C CA . PHE B 1 202 ? 18.891 6.453 -12.281 1 98.69 202 PHE B CA 1
ATOM 3052 C C . PHE B 1 202 ? 18.781 7.176 -10.945 1 98.69 202 PHE B C 1
ATOM 3054 O O . PHE B 1 202 ? 18.438 8.359 -10.906 1 98.69 202 PHE B O 1
ATOM 3061 N N . THR B 1 203 ? 19.094 6.496 -9.852 1 98.62 203 THR B N 1
ATOM 3062 C CA . THR B 1 203 ? 19.016 7.113 -8.531 1 98.62 203 THR B CA 1
ATOM 3063 C C . THR B 1 203 ? 20.062 8.219 -8.391 1 98.62 203 THR B C 1
ATOM 3065 O O . THR B 1 203 ? 19.797 9.242 -7.754 1 98.62 203 THR B O 1
ATOM 3068 N N . VAL B 1 204 ? 21.266 8.016 -8.969 1 98.38 204 VAL B N 1
ATOM 3069 C CA . VAL B 1 204 ? 22.281 9.047 -8.961 1 98.38 204 VAL B CA 1
ATOM 3070 C C . VAL B 1 204 ? 21.781 10.289 -9.703 1 98.38 204 VAL B C 1
ATOM 3072 O O . VAL B 1 204 ? 22 11.414 -9.258 1 98.38 204 VAL B O 1
ATOM 3075 N N . LEU B 1 205 ? 21.109 10.055 -10.812 1 98.31 205 LEU B N 1
ATOM 3076 C CA . LEU B 1 205 ? 20.516 11.172 -11.539 1 98.31 205 LEU B CA 1
ATOM 3077 C C . LEU B 1 205 ? 19.484 11.898 -10.68 1 98.31 205 LEU B C 1
ATOM 3079 O O . LEU B 1 205 ? 19.391 13.133 -10.734 1 98.31 205 LEU B O 1
ATOM 3083 N N . LEU B 1 206 ? 18.703 11.188 -9.891 1 98.12 206 LEU B N 1
ATOM 3084 C CA . LEU B 1 206 ? 17.688 11.781 -9.031 1 98.12 206 LEU B CA 1
ATOM 3085 C C . LEU B 1 206 ? 18.328 12.609 -7.918 1 98.12 206 LEU B C 1
ATOM 3087 O O . LEU B 1 206 ? 17.734 13.562 -7.414 1 98.12 206 LEU B O 1
ATOM 3091 N N . ILE B 1 207 ? 19.594 12.203 -7.508 1 97.94 207 ILE B N 1
ATOM 3092 C CA . ILE B 1 207 ? 20.328 13.016 -6.555 1 97.94 207 ILE B CA 1
ATOM 3093 C C . ILE B 1 207 ? 20.547 14.414 -7.129 1 97.94 207 ILE B C 1
ATOM 3095 O O . ILE B 1 207 ? 20.312 15.414 -6.445 1 97.94 207 ILE B O 1
ATOM 3099 N N . ALA B 1 208 ? 20.969 14.461 -8.391 1 96.88 208 ALA B N 1
ATOM 3100 C CA . ALA B 1 208 ? 21.203 15.742 -9.047 1 96.88 208 ALA B CA 1
ATOM 3101 C C . ALA B 1 208 ? 19.906 16.547 -9.156 1 96.88 208 ALA B C 1
ATOM 3103 O O . ALA B 1 208 ? 19.906 17.766 -8.945 1 96.88 208 ALA B O 1
ATOM 3104 N N . VAL B 1 209 ? 18.828 15.906 -9.477 1 96.31 209 VAL B N 1
ATOM 3105 C CA . VAL B 1 209 ? 17.531 16.562 -9.586 1 96.31 209 VAL B CA 1
ATOM 3106 C C . VAL B 1 209 ? 17.094 17.109 -8.227 1 96.31 209 VAL B C 1
ATOM 3108 O O . VAL B 1 209 ? 16.656 18.25 -8.117 1 96.31 209 VAL B O 1
ATOM 3111 N N . ALA B 1 210 ? 17.234 16.266 -7.215 1 95.06 210 ALA B N 1
ATOM 3112 C CA . ALA B 1 210 ? 16.859 16.672 -5.863 1 95.06 210 ALA B CA 1
ATOM 3113 C C . ALA B 1 210 ? 17.688 17.875 -5.414 1 95.06 210 ALA B C 1
ATOM 3115 O O . ALA B 1 210 ? 17.172 18.766 -4.742 1 95.06 210 ALA B O 1
ATOM 3116 N N . TRP B 1 211 ? 18.984 17.859 -5.77 1 94.06 211 TRP B N 1
ATOM 3117 C CA . TRP B 1 211 ? 19.875 18.984 -5.43 1 94.06 211 TRP B CA 1
ATOM 3118 C C . TRP B 1 211 ? 19.375 20.281 -6.066 1 94.06 211 TRP B C 1
ATOM 3120 O O . TRP B 1 211 ? 19.438 21.344 -5.445 1 94.06 211 TRP B O 1
ATOM 3130 N N . ARG B 1 212 ? 18.812 20.172 -7.207 1 92.94 212 ARG B N 1
ATOM 3131 C CA . ARG B 1 212 ? 18.406 21.344 -7.973 1 92.94 212 ARG B CA 1
ATOM 3132 C C . ARG B 1 212 ? 17.047 21.859 -7.504 1 92.94 212 ARG B C 1
ATOM 3134 O O . ARG B 1 212 ? 16.812 23.078 -7.457 1 92.94 212 ARG B O 1
ATOM 3141 N N . VAL B 1 213 ? 16.172 20.969 -7.121 1 90.88 213 VAL B N 1
ATOM 3142 C CA . VAL B 1 213 ? 14.781 21.391 -6.938 1 90.88 213 VAL B CA 1
ATOM 3143 C C . VAL B 1 213 ? 14.516 21.672 -5.461 1 90.88 213 VAL B C 1
ATOM 3145 O O . VAL B 1 213 ? 13.461 22.219 -5.102 1 90.88 213 VAL B O 1
ATOM 3148 N N . SER B 1 214 ? 15.414 21.281 -4.562 1 88.69 214 SER B N 1
ATOM 3149 C CA . SER B 1 214 ? 15.234 21.516 -3.133 1 88.69 214 SER B CA 1
ATOM 3150 C C . SER B 1 214 ? 15.992 22.75 -2.674 1 88.69 214 SER B C 1
ATOM 3152 O O . SER B 1 214 ? 17.094 23.016 -3.148 1 88.69 214 SER B O 1
ATOM 3154 N N . PRO B 1 215 ? 15.344 23.547 -1.774 1 81.5 215 PRO B N 1
ATOM 3155 C CA . PRO B 1 215 ? 15.977 24.781 -1.309 1 81.5 215 PRO B CA 1
ATOM 3156 C C . PRO B 1 215 ? 17.234 24.516 -0.484 1 81.5 215 PRO B C 1
ATOM 3158 O O . PRO B 1 215 ? 17.281 23.547 0.28 1 81.5 215 PRO B O 1
ATOM 3161 N N . PRO B 1 216 ? 18.234 25.297 -0.762 1 75.31 216 PRO B N 1
ATOM 3162 C CA . PRO B 1 216 ? 19.438 25.188 0.053 1 75.31 216 PRO B CA 1
ATOM 3163 C C . PRO B 1 216 ? 19.25 25.719 1.474 1 75.31 216 PRO B C 1
ATOM 3165 O O . PRO B 1 216 ? 18.203 26.281 1.79 1 75.31 216 PRO B O 1
ATOM 3168 N N . ALA B 1 217 ? 20.125 25.266 2.396 1 67.62 217 ALA B N 1
ATOM 3169 C CA . ALA B 1 217 ? 20.062 25.766 3.768 1 67.62 217 ALA B CA 1
ATOM 3170 C C . ALA B 1 217 ? 19.875 27.281 3.789 1 67.62 217 ALA B C 1
ATOM 3172 O O . ALA B 1 217 ? 20.422 28 2.943 1 67.62 217 ALA B O 1
ATOM 3173 N N . PRO B 1 218 ? 18.703 27.656 4.562 1 60 218 PRO B N 1
ATOM 3174 C CA . PRO B 1 218 ? 18.656 29.125 4.621 1 60 218 PRO B CA 1
ATOM 3175 C C . PRO B 1 218 ? 20.016 29.75 4.93 1 60 218 PRO B C 1
ATOM 3177 O O . PRO B 1 218 ? 20.812 29.172 5.66 1 60 218 PRO B O 1
ATOM 3180 N N . ALA B 1 219 ? 20.5 30.531 4.023 1 51.06 219 ALA B N 1
ATOM 3181 C CA . ALA B 1 219 ? 21.672 31.328 4.359 1 51.06 219 ALA B CA 1
ATOM 3182 C C . ALA B 1 219 ? 21.578 31.891 5.773 1 51.06 219 ALA B C 1
ATOM 3184 O O . ALA B 1 219 ? 20.516 32.375 6.184 1 51.06 219 ALA B O 1
ATOM 3185 N N . GLN B 1 220 ? 22.078 31.094 6.828 1 46.78 220 GLN B N 1
ATOM 3186 C CA . GLN B 1 220 ? 22.125 31.781 8.109 1 46.78 220 GLN B CA 1
ATOM 3187 C C . GLN B 1 220 ? 22.359 33.281 7.922 1 46.78 220 GLN B C 1
ATOM 3189 O O . GLN B 1 220 ? 23.344 33.688 7.328 1 46.78 220 GLN B O 1
ATOM 3194 N N . VAL B 1 221 ? 21.312 33.938 7.703 1 37.66 221 VAL B N 1
ATOM 3195 C CA . VAL B 1 221 ? 21.484 35.375 7.973 1 37.66 221 VAL B CA 1
ATOM 3196 C C . VAL B 1 221 ? 21.562 35.594 9.484 1 37.66 221 VAL B C 1
ATOM 3198 O O . VAL B 1 221 ? 20.844 34.969 10.25 1 37.66 221 VAL B O 1
#

Secondary structure (DSSP, 8-state):
-----HHHHHHHHHHHHHHHHHHHHHHHHHTS--SS-HHHHHHHHHHHHHHT-HHHHHHHHHHHHHHHHHHHHHHHHHHHTTTS-HHHHHHHHHHHHHHHHHHHHHHHHTT-HHHHHHHHHHHHHHGGGTTEETTEESS-SS-HHHHHHHHHHHHHHHHTTS-SSTTHHHHHHHHHHHHHHHHHHHHHHHHGGGGHHHHHHHHHHHHHHHHHHSPP-----/-----HHHHHHHHHHHHHHHHHHHHHHHHHTS--SS-HHHHHHHHHHHHHHT-HHHHHHHHHHHHHHHHHHHHHHHHHHHTTTS-HHHHHHHHHHHHHHHHHHHHHHHHTT-HHHHHHHHHHHHHHGGGTTEETTEESS-SS-HHHHHHHHHHHHHHHHTTS-SSTTHHHHHHHHHHHHHHHHHHHHHHHHGGGGHHHHHHHHHHHHHHHHHHSPP-----

Nearest PDB structures (foldseek):
  5c65-assembly2_B  TM=5.660E-01  e=9.351E-02  Homo sapiens
  5c65-assembly1_A  TM=4.878E-01  e=1.698E-01  Homo sapiens
  8ex4-assembly1_A  TM=5.179E-01  e=3.378E-01  Homo sapiens
  8ex6-assembly1_A  TM=3.716E-01  e=3.378E-01  Homo sapiens
  7zh6-assembly1_A  TM=4.614E-01  e=1.607E+00  Homo sapiens

Foldseek 3Di:
DPDDDPLVLVLLLLLLLLLLLLQLLVCVVVVHAGLQELVSLVVQLVVCVVVVVVVSNCVSVVSVVLLVLLLVVLVVLLVVCVVFFLLVSLLRLLVLLLVLLVQLLVCVVVVNNVSNSSSSSSSSSNNQSNQDDPNDRPRGSRHLVVLVVVLVVVCVVLVVPDDNCVSVSSVSSVVSSVNSNVVSNVVCVVPNSNSSVVSSVSSVVSSVSSNVSGDGGPPPD/DPDDDPLVLVLLLLLLLLLLLLQLLVCVVVVHAGLQELVSLVVQLVVCVVVVVVVSNCVSVVSVVLLVLLLVVLVVLLVVCVVFFLLVSLLSLLVLLLVLLVQLLVCVVVVNNVSNSSSSSSSSSNNQSNQPDPNDRPRGSRHLVVLVVVLVVVCVVLVVPDDNCPSVSSVSSVVSSVNSNVVSNVVCVVPNSNSSVVSSVSSVVSSVSSNVSGDGGPPPD

Organism: Rhodococcus erythropolis (NCBI:txid1833)